Protein AF-A0A960END3-F1 (afdb_monomer_lite)

Radius of gyration: 74.82 Å; chains: 1; bounding box: 149×80×246 Å

pLDDT: mean 74.09, std 24.63, range [27.3, 98.19]

Structure (mmCIF, N/CA/C/O backbone):
data_AF-A0A960END3-F1
#
_entry.id   AF-A0A960END3-F1
#
loop_
_atom_site.group_PDB
_atom_site.id
_atom_site.type_symbol
_atom_site.label_atom_id
_atom_site.label_alt_id
_atom_site.label_comp_id
_atom_site.label_asym_id
_atom_site.label_entity_id
_atom_site.label_seq_id
_atom_site.pdbx_PDB_ins_code
_atom_site.Cartn_x
_atom_site.Cartn_y
_atom_site.Cartn_z
_atom_site.occupancy
_atom_site.B_iso_or_equiv
_atom_site.auth_seq_id
_atom_site.auth_comp_id
_atom_site.auth_asym_id
_atom_site.auth_atom_id
_atom_site.pdbx_PDB_model_num
ATOM 1 N N . MET A 1 1 ? -46.388 1.225 49.200 1.00 43.09 1 MET A N 1
ATOM 2 C CA . MET A 1 1 ? -45.171 1.008 50.019 1.00 43.09 1 MET A CA 1
ATOM 3 C C . MET A 1 1 ? -44.002 1.066 49.057 1.00 43.09 1 MET A C 1
ATOM 5 O O . MET A 1 1 ? -44.228 0.668 47.928 1.00 43.09 1 MET A O 1
ATOM 9 N N . ALA A 1 2 ? -42.823 1.554 49.455 1.00 39.78 2 ALA A N 1
ATOM 10 C CA . ALA A 1 2 ? -41.705 1.645 48.513 1.00 39.78 2 ALA A CA 1
ATOM 11 C C . ALA A 1 2 ? -41.197 0.247 48.114 1.00 39.78 2 ALA A C 1
ATOM 13 O O . ALA A 1 2 ? -40.799 -0.537 48.990 1.00 39.78 2 ALA A O 1
ATOM 14 N N . ASN A 1 3 ? -41.214 -0.039 46.813 1.00 55.03 3 ASN A N 1
ATOM 15 C CA . ASN A 1 3 ? -40.608 -1.230 46.215 1.00 55.03 3 ASN A CA 1
ATOM 16 C C . ASN A 1 3 ? -39.105 -0.986 45.968 1.00 55.03 3 ASN A C 1
ATOM 18 O O . ASN A 1 3 ? -38.669 0.155 45.821 1.00 55.03 3 ASN A O 1
ATOM 22 N N . GLY A 1 4 ? -38.289 -2.039 45.904 1.00 52.50 4 GLY A N 1
ATOM 23 C CA . GLY A 1 4 ? -36.869 -1.929 45.543 1.00 52.50 4 GLY A CA 1
ATOM 24 C C . GLY A 1 4 ? -36.683 -1.411 44.117 1.00 52.50 4 GLY A C 1
ATOM 25 O O . GLY A 1 4 ? -35.812 -0.578 43.872 1.00 52.50 4 GLY A O 1
ATOM 26 N N . ASN A 1 5 ? -37.582 -1.800 43.211 1.00 54.38 5 ASN A N 1
ATOM 27 C CA . ASN A 1 5 ? -37.623 -1.291 41.841 1.00 54.38 5 ASN A CA 1
ATOM 28 C C . ASN A 1 5 ? -38.010 0.209 41.743 1.00 54.38 5 ASN A C 1
ATOM 30 O O . ASN A 1 5 ? -37.678 0.859 40.758 1.00 54.38 5 ASN A O 1
ATOM 34 N N . GLU A 1 6 ? -38.660 0.792 42.762 1.00 59.12 6 GLU A N 1
ATOM 35 C CA . GLU A 1 6 ? -38.912 2.250 42.848 1.00 59.12 6 GLU A CA 1
ATOM 36 C C . GLU A 1 6 ? -37.698 3.032 43.386 1.00 59.12 6 GLU A C 1
ATOM 38 O O . GLU A 1 6 ? -37.652 4.256 43.281 1.00 59.12 6 GLU A O 1
ATOM 43 N N . LEU A 1 7 ? -36.712 2.334 43.959 1.00 65.19 7 LEU A N 1
ATOM 44 C CA . LEU A 1 7 ? -35.456 2.895 44.468 1.00 65.19 7 LEU A CA 1
ATOM 45 C C . LEU A 1 7 ? -34.271 2.679 43.509 1.00 65.19 7 LEU A C 1
ATOM 47 O O . LEU A 1 7 ? -33.154 3.067 43.840 1.00 65.19 7 LEU A O 1
ATOM 51 N N . GLY A 1 8 ? -34.500 2.066 42.341 1.00 78.56 8 GLY A N 1
ATOM 52 C CA . GLY A 1 8 ? -33.488 1.883 41.293 1.00 78.56 8 GLY A CA 1
ATOM 53 C C . GLY A 1 8 ? -32.311 0.978 41.676 1.00 78.56 8 GLY A C 1
ATOM 54 O O . GLY A 1 8 ? -31.244 1.096 41.083 1.00 78.56 8 GLY A O 1
ATOM 55 N N . ILE A 1 9 ? -32.472 0.106 42.678 1.00 85.31 9 ILE A N 1
ATOM 56 C CA . ILE A 1 9 ? -31.370 -0.688 43.245 1.00 85.31 9 ILE A CA 1
ATOM 57 C C . ILE A 1 9 ? -30.923 -1.777 42.246 1.00 85.31 9 ILE A C 1
ATOM 59 O O . ILE A 1 9 ? -31.748 -2.621 41.885 1.00 85.31 9 ILE A O 1
ATOM 63 N N . PRO A 1 10 ? -29.637 -1.834 41.841 1.00 87.75 10 PRO A N 1
ATOM 64 C CA . PRO A 1 10 ? -29.102 -2.925 41.029 1.00 87.75 10 PRO A CA 1
ATOM 65 C C . PRO A 1 10 ? -29.268 -4.297 41.698 1.00 87.75 10 PRO A C 1
ATOM 67 O O . PRO A 1 10 ? -28.989 -4.462 42.887 1.00 87.75 10 PRO A O 1
ATOM 70 N N . ASP A 1 11 ? -29.628 -5.317 40.919 1.00 87.50 11 ASP A N 1
ATOM 71 C CA . ASP A 1 11 ? -29.769 -6.705 41.388 1.00 87.50 11 ASP A CA 1
ATOM 72 C C . ASP A 1 11 ? -28.435 -7.320 41.859 1.00 87.50 11 ASP A C 1
ATOM 74 O O . ASP A 1 11 ? -28.418 -8.285 42.625 1.00 87.50 11 ASP A O 1
ATOM 78 N N . VAL A 1 12 ? -27.310 -6.731 41.443 1.00 89.81 12 VAL A N 1
ATOM 79 C CA . VAL A 1 12 ? -25.962 -7.008 41.957 1.00 89.81 12 VAL A CA 1
ATOM 80 C C . VAL A 1 12 ? -25.836 -6.648 43.442 1.00 89.81 12 VAL A C 1
ATOM 82 O O . VAL A 1 12 ? -25.314 -7.454 44.208 1.00 89.81 12 VAL A O 1
ATOM 85 N N . LEU A 1 13 ? -26.383 -5.508 43.883 1.00 92.06 13 LEU A N 1
ATOM 86 C CA . LEU A 1 13 ? -26.349 -5.096 45.294 1.00 92.06 13 LEU A CA 1
ATOM 87 C C . LEU A 1 13 ? -27.324 -5.889 46.179 1.00 92.06 13 LEU A C 1
ATOM 89 O O . LEU A 1 13 ? -27.156 -5.925 47.392 1.00 92.06 13 LEU A O 1
ATOM 93 N N . LEU A 1 14 ? -28.319 -6.561 45.594 1.00 93.25 14 LEU A N 1
ATOM 94 C CA . LEU A 1 14 ? -29.233 -7.452 46.320 1.00 93.25 14 LEU A CA 1
ATOM 95 C C . LEU A 1 14 ? -28.843 -8.938 46.200 1.00 93.25 14 LEU A C 1
ATOM 97 O O . LEU A 1 14 ? -29.621 -9.811 46.585 1.00 93.25 14 LEU A O 1
ATOM 101 N N . ALA A 1 15 ? -27.648 -9.253 45.684 1.00 92.69 15 ALA A N 1
ATOM 102 C CA . ALA A 1 15 ? -27.251 -10.626 45.373 1.00 92.69 15 ALA A CA 1
ATOM 103 C C . ALA A 1 15 ? -27.340 -11.612 46.562 1.00 92.69 15 ALA A C 1
ATOM 105 O O . ALA A 1 15 ? -27.937 -12.673 46.364 1.00 92.69 15 ALA A O 1
ATOM 106 N N . PRO A 1 16 ? -26.864 -11.299 47.789 1.00 94.06 16 PRO A N 1
ATOM 107 C CA . PRO A 1 16 ? -27.002 -12.201 48.941 1.00 94.06 16 PRO A CA 1
ATOM 108 C C . PRO A 1 16 ? -28.459 -12.488 49.333 1.00 94.06 16 PRO A C 1
ATOM 110 O O . PRO A 1 16 ? -28.800 -13.620 49.684 1.00 94.06 16 PRO A O 1
ATOM 113 N N . LEU A 1 17 ? -29.341 -11.485 49.238 1.00 94.31 17 LEU A N 1
ATOM 114 C CA . LEU A 1 17 ? -30.773 -11.650 49.499 1.00 94.31 17 LEU A CA 1
ATOM 115 C C . LEU A 1 17 ? -31.459 -12.493 48.415 1.00 94.31 17 LEU A C 1
ATOM 117 O O . LEU A 1 17 ? -32.324 -13.311 48.722 1.00 94.31 17 LEU A O 1
ATOM 121 N N . LEU A 1 18 ? -31.069 -12.317 47.150 1.00 93.25 18 LEU A N 1
ATOM 122 C CA . LEU A 1 18 ? -31.634 -13.060 46.021 1.00 93.25 18 LEU A CA 1
ATOM 123 C C . LEU A 1 18 ? -31.114 -14.503 45.949 1.00 93.25 18 LEU A C 1
ATOM 125 O O . LEU A 1 18 ? -31.881 -15.398 45.598 1.00 93.25 18 LEU A O 1
ATOM 129 N N . GLU A 1 19 ? -29.876 -14.774 46.370 1.00 93.25 19 GLU A N 1
ATOM 130 C CA . GLU A 1 19 ? -29.418 -16.147 46.615 1.00 93.25 19 GLU A CA 1
ATOM 131 C C . GLU A 1 19 ? -30.215 -16.791 47.759 1.00 93.25 19 GLU A C 1
ATOM 133 O O . GLU A 1 19 ? -30.688 -17.921 47.620 1.00 93.25 19 GLU A O 1
ATOM 138 N N . GLN A 1 20 ? -30.466 -16.058 48.852 1.00 94.12 20 GLN A N 1
ATOM 139 C CA . GLN A 1 20 ? -31.314 -16.560 49.934 1.00 94.12 20 GLN A CA 1
ATOM 140 C C . GLN A 1 20 ? -32.762 -16.816 49.479 1.00 94.12 20 GLN A C 1
ATOM 142 O O . GLN A 1 20 ? -33.372 -17.785 49.938 1.00 94.12 20 GLN A O 1
ATOM 147 N N . ALA A 1 21 ? -33.295 -16.011 48.554 1.00 92.06 21 ALA A N 1
ATOM 148 C CA . ALA A 1 21 ? -34.584 -16.260 47.912 1.00 92.06 21 ALA A CA 1
ATOM 149 C C . ALA A 1 21 ? -34.566 -17.530 47.047 1.00 92.06 21 ALA A C 1
ATOM 151 O O . ALA A 1 21 ? -35.499 -18.328 47.116 1.00 92.06 21 ALA A O 1
ATOM 152 N N . GLY A 1 22 ? -33.490 -17.759 46.288 1.00 91.00 22 GLY A N 1
ATOM 153 C CA . GLY A 1 22 ? -33.289 -18.984 45.511 1.00 91.00 22 GLY A CA 1
ATOM 154 C C . GLY A 1 22 ? -33.221 -20.248 46.377 1.00 91.00 22 GLY A C 1
ATOM 155 O O . GLY A 1 22 ? -33.801 -21.270 46.018 1.00 91.00 22 GLY A O 1
ATOM 156 N N . ASP A 1 23 ? -32.578 -20.182 47.544 1.00 90.94 23 ASP A N 1
ATOM 157 C CA . ASP A 1 23 ? -32.557 -21.298 48.497 1.00 90.94 23 ASP A CA 1
ATOM 158 C C . ASP A 1 23 ? -33.905 -21.512 49.204 1.00 90.94 23 ASP A C 1
ATOM 160 O O . ASP A 1 23 ? -34.328 -22.654 49.352 1.00 90.94 23 ASP A O 1
ATOM 164 N N . VAL A 1 24 ? -34.629 -20.452 49.589 1.00 90.62 24 VAL A N 1
ATOM 165 C CA . VAL A 1 24 ? -35.992 -20.603 50.141 1.00 90.62 24 VAL A CA 1
ATOM 166 C C . VAL A 1 24 ? -36.941 -21.197 49.101 1.00 90.62 24 VAL A C 1
ATOM 168 O O . VAL A 1 24 ? -37.708 -22.092 49.437 1.00 90.62 24 VAL A O 1
ATOM 171 N N . MET A 1 25 ? -36.851 -20.773 47.836 1.00 90.12 25 MET A N 1
ATOM 172 C CA . MET A 1 25 ? -37.616 -21.356 46.728 1.00 90.12 25 MET A CA 1
ATOM 173 C C . MET A 1 25 ? -37.349 -22.861 46.571 1.00 90.12 25 MET A C 1
ATOM 175 O O . MET A 1 25 ? -38.290 -23.612 46.350 1.00 90.12 25 MET A O 1
ATOM 179 N N . ARG A 1 26 ? -36.089 -23.301 46.701 1.00 87.19 26 ARG A N 1
ATOM 180 C CA . ARG A 1 26 ? -35.686 -24.715 46.572 1.00 87.19 26 ARG A CA 1
ATOM 181 C C . ARG A 1 26 ? -36.056 -25.582 47.778 1.00 87.19 26 ARG A C 1
ATOM 183 O O . ARG A 1 26 ? -36.240 -26.782 47.610 1.00 87.19 26 ARG A O 1
ATOM 190 N N . ASP A 1 27 ? -36.168 -24.987 48.963 1.00 86.94 27 ASP A N 1
ATOM 191 C CA . ASP A 1 27 ? -36.589 -25.677 50.190 1.00 86.94 27 ASP A CA 1
ATOM 192 C C . ASP A 1 27 ? -38.124 -25.641 50.402 1.00 86.94 27 ASP A C 1
ATOM 194 O O . ASP A 1 27 ? -38.630 -26.221 51.364 1.00 86.94 27 ASP A O 1
ATOM 198 N N . THR A 1 28 ? -38.874 -24.970 49.517 1.00 86.56 28 THR A N 1
ATOM 199 C CA . THR A 1 28 ? -40.347 -24.874 49.536 1.00 86.56 28 THR A CA 1
ATOM 200 C C . THR A 1 28 ? -40.965 -25.895 48.565 1.00 86.56 28 THR A C 1
ATOM 202 O O . THR A 1 28 ? -40.458 -26.029 47.453 1.00 86.56 28 THR A O 1
ATOM 205 N N . PRO A 1 29 ? -42.066 -26.597 48.909 1.00 83.62 29 PRO A N 1
ATOM 206 C CA . PRO A 1 29 ? -42.722 -27.527 47.985 1.00 83.62 29 PRO A CA 1
ATOM 207 C C . PRO A 1 29 ? -43.274 -26.840 46.723 1.00 83.62 29 PRO A C 1
ATOM 209 O O . PRO A 1 29 ? -43.905 -25.790 46.817 1.00 83.62 29 PRO A O 1
ATOM 212 N N . ASP A 1 30 ? -43.139 -27.476 45.552 1.00 81.38 30 ASP A N 1
ATOM 213 C CA . ASP A 1 30 ? -43.566 -26.964 44.230 1.00 81.38 30 ASP A CA 1
ATOM 214 C C . ASP A 1 30 ? -44.991 -26.373 44.177 1.00 81.38 30 ASP A C 1
ATOM 216 O O . ASP A 1 30 ? -45.278 -25.470 43.383 1.00 81.38 30 ASP A O 1
ATOM 220 N N . ALA A 1 31 ? -45.903 -26.897 45.004 1.00 79.44 31 ALA A N 1
ATOM 221 C CA . ALA A 1 31 ? -47.281 -26.422 45.114 1.00 79.44 31 ALA A CA 1
ATOM 222 C C . ALA A 1 31 ? -47.365 -25.005 45.711 1.00 79.44 31 ALA A C 1
ATOM 224 O O . ALA A 1 31 ? -48.116 -24.169 45.198 1.00 79.44 31 ALA A O 1
ATOM 225 N N . ASP A 1 32 ? -46.5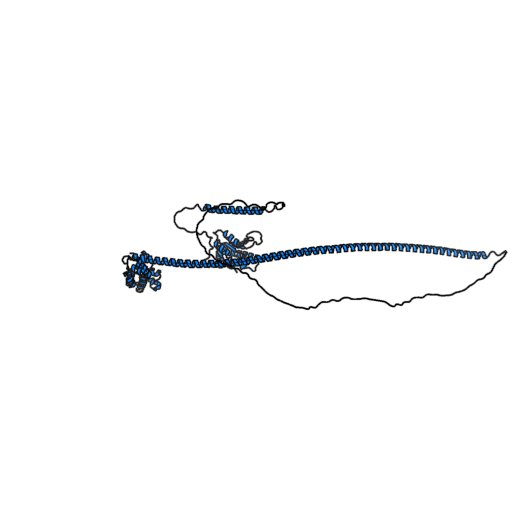59 -24.747 46.741 1.00 81.94 32 ASP A N 1
ATOM 226 C CA . ASP A 1 32 ? -46.534 -23.521 47.543 1.00 81.94 32 ASP A CA 1
ATOM 227 C C . ASP A 1 32 ? -45.578 -22.463 46.959 1.00 81.94 32 ASP A C 1
ATOM 229 O O . ASP A 1 32 ? -45.653 -21.285 47.306 1.00 81.94 32 ASP A O 1
ATOM 233 N N . VAL A 1 33 ? -44.704 -22.850 46.020 1.00 84.44 33 VAL A N 1
ATOM 234 C CA . VAL A 1 33 ? -43.819 -21.920 45.303 1.00 84.44 33 VAL A CA 1
ATOM 235 C C . VAL A 1 33 ? -44.640 -20.939 44.443 1.00 84.44 33 VAL A C 1
ATOM 237 O O . VAL A 1 33 ? -45.445 -21.384 43.604 1.00 84.44 33 VAL A O 1
ATOM 240 N N . PRO A 1 34 ? -44.408 -19.609 44.572 1.00 88.25 34 PRO A N 1
ATOM 241 C CA . PRO A 1 34 ? -45.121 -18.585 43.814 1.00 88.25 34 PRO A CA 1
ATOM 242 C C . PRO A 1 34 ? -45.115 -18.852 42.308 1.00 88.25 34 PRO A C 1
ATOM 244 O O . PRO A 1 34 ? -44.084 -19.180 41.720 1.00 88.25 34 PRO A O 1
ATOM 247 N N . ALA A 1 35 ? -46.258 -18.652 41.646 1.00 83.88 35 ALA A N 1
ATOM 248 C CA . ALA A 1 35 ? -46.432 -19.008 40.232 1.00 83.88 35 ALA A CA 1
ATOM 249 C C . ALA A 1 35 ? -45.409 -18.343 39.286 1.00 83.88 35 ALA A C 1
ATOM 251 O O . ALA A 1 35 ? -45.069 -18.915 38.252 1.00 83.88 35 ALA A O 1
ATOM 252 N N . GLN A 1 36 ? -44.880 -17.173 39.662 1.00 84.56 36 GLN A N 1
ATOM 253 C CA . GLN A 1 36 ? -43.833 -16.458 38.923 1.00 84.56 36 GLN A CA 1
ATOM 254 C C . GLN A 1 36 ? -42.458 -17.149 38.977 1.00 84.56 36 GLN A C 1
ATOM 256 O O . GLN A 1 36 ? -41.640 -16.917 38.091 1.00 84.56 36 GLN A O 1
ATOM 261 N N . LEU A 1 37 ? -42.194 -17.990 39.984 1.00 86.75 37 LEU A N 1
ATOM 262 C CA . LEU A 1 37 ? -40.910 -18.670 40.202 1.00 86.75 37 LEU A CA 1
ATOM 263 C C . LEU A 1 37 ? -40.867 -20.107 39.678 1.00 86.75 37 LEU A C 1
ATOM 265 O O . LEU A 1 37 ? -39.783 -20.644 39.479 1.00 86.75 37 LEU A O 1
ATOM 269 N N . ARG A 1 38 ? -42.018 -20.719 39.379 1.00 85.38 38 ARG A N 1
ATOM 270 C CA . ARG A 1 38 ? -42.095 -22.096 38.854 1.00 85.38 38 ARG A CA 1
ATOM 271 C C . ARG A 1 38 ? -41.195 -22.373 37.630 1.00 85.38 38 ARG A C 1
ATOM 273 O O . ARG A 1 38 ? -40.616 -23.456 37.592 1.00 85.38 38 ARG A O 1
ATOM 280 N N . PRO A 1 39 ? -40.970 -21.435 36.679 1.00 87.12 39 PRO A N 1
ATOM 281 C CA . PRO A 1 39 ? -40.001 -21.632 35.591 1.00 87.12 39 PRO A CA 1
ATOM 282 C C . PRO A 1 39 ? -38.534 -21.785 36.036 1.00 87.12 39 PRO A C 1
ATOM 284 O O . PRO A 1 39 ? -37.718 -22.274 35.261 1.00 87.12 39 PRO A O 1
ATOM 287 N N . LEU A 1 40 ? -38.190 -21.362 37.258 1.00 86.19 40 LEU A N 1
ATOM 288 C CA . LEU A 1 40 ? -36.833 -21.392 37.814 1.00 86.19 40 LEU A CA 1
ATOM 289 C C . LEU A 1 40 ? -36.558 -22.612 38.711 1.00 86.19 40 LEU A C 1
ATOM 291 O O . LEU A 1 40 ? -35.421 -22.794 39.135 1.00 86.19 40 LEU A O 1
ATOM 295 N N . LEU A 1 41 ? -37.546 -23.478 38.971 1.00 83.06 41 LEU A N 1
ATOM 296 C CA . LEU A 1 41 ? -37.371 -24.663 39.830 1.00 83.06 41 LEU A CA 1
ATOM 297 C C . LEU A 1 41 ? -36.298 -25.641 39.316 1.00 83.06 41 LEU A C 1
ATOM 299 O O . LEU A 1 41 ? -35.649 -26.317 40.108 1.00 83.06 41 LEU A O 1
ATOM 303 N N . GLY A 1 42 ? -36.067 -25.679 38.000 1.00 82.06 42 GLY A N 1
ATOM 304 C CA . GLY A 1 42 ? -35.006 -26.475 37.372 1.00 82.06 42 GLY A CA 1
ATOM 305 C C . GLY A 1 42 ? -33.628 -25.799 37.294 1.00 82.06 42 GLY A C 1
ATOM 306 O O . GLY A 1 42 ? -32.759 -26.315 36.595 1.00 82.06 42 GLY A O 1
ATOM 307 N N . PHE A 1 43 ? -33.418 -24.636 37.924 1.00 86.19 43 PHE A N 1
ATOM 308 C CA . PHE A 1 43 ? -32.153 -23.894 37.848 1.00 86.19 43 PHE A CA 1
ATOM 309 C C . PHE A 1 43 ? -31.284 -24.130 39.094 1.00 86.19 43 PHE A C 1
ATOM 311 O O . PHE A 1 43 ? -31.670 -23.802 40.215 1.00 86.19 43 PHE A O 1
ATOM 318 N N . ASP A 1 44 ? -30.051 -24.599 38.882 1.00 85.62 44 ASP A N 1
ATOM 319 C CA . ASP A 1 44 ? -29.001 -24.603 39.910 1.00 85.62 44 ASP A CA 1
ATOM 320 C C . ASP A 1 44 ? -28.706 -23.188 40.436 1.00 85.62 44 ASP A C 1
ATOM 322 O O . ASP A 1 44 ? -28.934 -22.197 39.738 1.00 85.62 44 ASP A O 1
ATOM 326 N N . ARG A 1 45 ? -28.056 -23.073 41.607 1.00 84.69 45 ARG A N 1
ATOM 327 C CA . ARG A 1 45 ? -27.604 -21.777 42.167 1.00 84.69 45 ARG A CA 1
ATOM 328 C C . ARG A 1 45 ? -26.841 -20.906 41.151 1.00 84.69 45 ARG A C 1
ATOM 330 O O . ARG A 1 45 ? -27.092 -19.709 41.062 1.00 84.69 45 ARG A O 1
ATOM 337 N N . ARG A 1 46 ? -25.978 -21.500 40.310 1.00 86.19 46 ARG A N 1
ATOM 338 C CA . ARG A 1 46 ? -25.271 -20.790 39.215 1.00 86.19 46 ARG A CA 1
ATOM 339 C C . ARG A 1 46 ? -26.199 -20.282 38.102 1.00 86.19 46 ARG A C 1
ATOM 341 O O . ARG A 1 46 ? -25.880 -19.294 37.449 1.00 86.19 46 ARG A O 1
ATOM 348 N N . GLY A 1 47 ? -27.330 -20.946 37.871 1.00 83.56 47 GLY A N 1
ATOM 349 C CA . GLY A 1 47 ? -28.381 -20.481 36.968 1.00 83.56 47 GLY A CA 1
ATOM 350 C C . GLY A 1 47 ? -29.190 -19.333 37.574 1.00 83.56 47 GLY A C 1
ATOM 351 O O . GLY A 1 47 ? -29.400 -18.324 36.901 1.00 83.56 47 GLY A O 1
ATOM 352 N N . LEU A 1 48 ? -29.572 -19.461 38.849 1.00 85.75 48 LEU A N 1
ATOM 353 C CA . LEU A 1 48 ? -30.287 -18.434 39.621 1.00 85.75 48 LEU A CA 1
ATOM 354 C C . LEU A 1 48 ? -29.459 -17.151 39.816 1.00 85.75 48 LEU A C 1
ATOM 356 O O . LEU A 1 48 ? -30.015 -16.060 39.893 1.00 85.75 48 LEU A O 1
ATOM 360 N N . ALA A 1 49 ? -28.129 -17.262 39.820 1.00 85.75 49 ALA A N 1
ATOM 361 C CA . ALA A 1 49 ? -27.213 -16.130 39.916 1.00 85.75 49 ALA A CA 1
ATOM 362 C C . ALA A 1 49 ? -27.187 -15.205 38.677 1.00 85.75 49 ALA A C 1
ATOM 364 O O . ALA A 1 49 ? -26.566 -14.147 38.752 1.00 85.75 49 ALA A O 1
ATOM 365 N N . ARG A 1 50 ? -27.834 -15.555 37.553 1.00 89.69 50 ARG A N 1
ATOM 366 C CA . ARG A 1 50 ? -27.899 -14.699 36.350 1.00 89.69 50 ARG A CA 1
ATOM 367 C C . ARG A 1 50 ? -28.933 -13.577 36.505 1.00 89.69 50 ARG A C 1
ATOM 369 O O . ARG A 1 50 ? -30.019 -13.821 37.023 1.00 89.69 50 ARG A O 1
ATOM 376 N N . ALA A 1 51 ? -28.651 -12.396 35.948 1.00 84.25 51 ALA A N 1
ATOM 377 C CA . ALA A 1 51 ? -29.490 -11.193 36.074 1.00 84.25 51 ALA A CA 1
ATOM 378 C C . ALA A 1 51 ? -30.987 -11.411 35.756 1.00 84.25 51 ALA A C 1
ATOM 380 O O . ALA A 1 51 ? -31.856 -10.954 36.493 1.00 84.25 51 ALA A O 1
ATOM 381 N N . ALA A 1 52 ? -31.317 -12.180 34.710 1.00 86.12 52 ALA A N 1
ATOM 382 C CA . ALA A 1 52 ? -32.711 -12.491 34.373 1.00 86.12 52 ALA A CA 1
ATOM 383 C C . ALA A 1 52 ? -33.440 -13.286 35.481 1.00 86.12 52 ALA A C 1
ATOM 385 O O . ALA A 1 52 ? -34.588 -12.985 35.804 1.00 86.12 52 ALA A O 1
ATOM 386 N N . ALA A 1 53 ? -32.763 -14.260 36.099 1.00 88.56 53 ALA A N 1
ATOM 387 C CA . ALA A 1 53 ? -33.311 -15.035 37.211 1.00 88.56 53 ALA A CA 1
ATOM 388 C C . ALA A 1 53 ? -33.351 -14.209 38.509 1.00 88.56 53 ALA A C 1
ATOM 390 O O . ALA A 1 53 ? -34.344 -14.261 39.232 1.00 88.56 53 ALA A O 1
ATOM 391 N N . ARG A 1 54 ? -32.334 -13.373 38.763 1.00 89.94 54 ARG A N 1
ATOM 392 C CA . ARG A 1 54 ? -32.311 -12.408 39.876 1.00 89.94 54 ARG A CA 1
ATOM 393 C C . ARG A 1 54 ? -33.473 -11.417 39.815 1.00 89.94 54 ARG A C 1
ATOM 395 O O . ARG A 1 54 ? -34.172 -11.251 40.809 1.00 89.94 54 ARG A O 1
ATOM 402 N N . ALA A 1 55 ? -33.746 -10.822 38.654 1.00 88.00 55 ALA A N 1
ATOM 403 C CA . ALA A 1 55 ? -34.875 -9.910 38.461 1.00 88.00 55 ALA A CA 1
ATOM 404 C C . ALA A 1 55 ? -36.241 -10.598 38.679 1.00 88.00 55 ALA A C 1
ATOM 406 O O . ALA A 1 55 ? -37.180 -9.986 39.190 1.00 88.00 55 ALA A O 1
ATOM 407 N N . GLN A 1 56 ? -36.353 -11.881 38.324 1.00 89.38 56 GLN A N 1
ATOM 408 C CA . GLN A 1 56 ? -37.554 -12.694 38.536 1.00 89.38 56 GLN A CA 1
ATOM 409 C C . GLN A 1 56 ? -37.725 -13.110 40.012 1.00 89.38 56 GLN A C 1
ATOM 411 O O . GLN A 1 56 ? -38.841 -13.052 40.530 1.00 89.38 56 GLN A O 1
ATOM 416 N N . LEU A 1 57 ? -36.630 -13.428 40.714 1.00 90.31 57 LEU A N 1
ATOM 417 C CA . LEU A 1 57 ? -36.599 -13.631 42.169 1.00 90.31 57 LEU A CA 1
ATOM 418 C C . LEU A 1 57 ? -36.975 -12.350 42.927 1.00 90.31 57 LEU A C 1
ATOM 420 O O . LEU A 1 57 ? -37.839 -12.396 43.800 1.00 90.31 57 LEU A O 1
ATOM 424 N N . LEU A 1 58 ? -36.403 -11.201 42.553 1.00 90.25 58 LEU A N 1
ATOM 425 C CA . LEU A 1 58 ? -36.706 -9.903 43.163 1.00 90.25 58 LEU A CA 1
ATOM 426 C C . LEU A 1 58 ? -38.193 -9.559 43.020 1.00 90.25 58 LEU A C 1
ATOM 428 O O . LEU A 1 58 ? -38.838 -9.212 44.006 1.00 90.25 58 LEU A O 1
ATOM 432 N N . ARG A 1 59 ? -38.767 -9.750 41.826 1.00 89.19 59 ARG A N 1
ATOM 433 C CA . ARG A 1 59 ? -40.199 -9.527 41.571 1.00 89.19 59 ARG A CA 1
ATOM 434 C C . ARG A 1 59 ? -41.105 -10.412 42.433 1.00 89.19 59 ARG A C 1
ATOM 436 O O . ARG A 1 59 ? -42.162 -9.954 42.861 1.00 89.19 59 ARG A O 1
ATOM 443 N N . ALA A 1 60 ? -40.705 -11.652 42.717 1.00 90.00 60 ALA A N 1
ATOM 444 C CA . ALA A 1 60 ? -41.449 -12.526 43.624 1.00 90.00 60 ALA A CA 1
ATOM 445 C C . ALA A 1 60 ? -41.319 -12.092 45.096 1.00 90.00 60 ALA A C 1
ATOM 447 O O . ALA A 1 60 ? -42.313 -12.104 45.816 1.00 90.00 60 ALA A O 1
ATOM 448 N N . VAL A 1 61 ? -40.133 -11.644 45.527 1.00 89.94 61 VAL A N 1
ATOM 449 C CA . VAL A 1 61 ? -39.902 -11.065 46.868 1.00 89.94 61 VAL A CA 1
ATOM 450 C C . VAL A 1 61 ? -40.646 -9.733 47.062 1.00 89.94 61 VAL A C 1
ATOM 452 O O . VAL A 1 61 ? -41.025 -9.395 48.180 1.00 89.94 61 VAL A O 1
ATOM 455 N N . GLU A 1 62 ? -40.895 -8.964 46.002 1.00 88.06 62 GLU A N 1
ATOM 456 C CA . GLU A 1 62 ? -41.758 -7.776 46.067 1.00 88.06 62 GLU A CA 1
ATOM 457 C C . GLU A 1 62 ? -43.254 -8.136 46.049 1.00 88.06 62 GLU A C 1
ATOM 459 O O . GLU A 1 62 ? -44.034 -7.563 46.812 1.00 88.06 62 GLU A O 1
ATOM 464 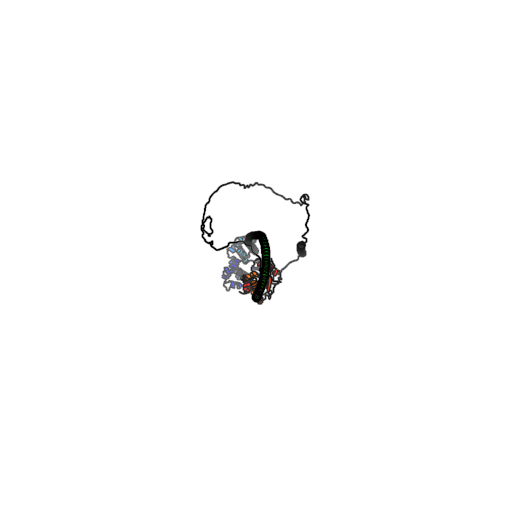N N . GLY A 1 63 ? -43.657 -9.080 45.190 1.00 87.19 63 GLY A N 1
ATOM 465 C CA . GLY A 1 63 ? -45.061 -9.376 44.893 1.00 87.19 63 GLY A CA 1
ATOM 466 C C . GLY A 1 63 ? -45.773 -10.362 45.828 1.00 87.19 63 GLY A C 1
ATOM 467 O O . GLY A 1 63 ? -46.998 -10.311 45.907 1.00 87.19 63 GLY A O 1
ATOM 468 N N . ASP A 1 64 ? -45.052 -11.246 46.525 1.00 90.00 64 ASP A N 1
ATOM 469 C CA . ASP A 1 64 ? -45.633 -12.263 47.415 1.00 90.00 64 ASP A CA 1
ATOM 470 C C . ASP A 1 64 ? -45.211 -12.036 48.876 1.00 90.00 64 ASP A C 1
ATOM 472 O O . ASP A 1 64 ? -44.037 -12.125 49.231 1.00 90.00 64 ASP A O 1
ATOM 476 N N . GLU A 1 65 ? -46.182 -11.742 49.745 1.00 89.50 65 GLU A N 1
ATOM 477 C CA . GLU A 1 65 ? -45.946 -11.476 51.169 1.00 89.50 65 GLU A CA 1
ATOM 478 C C . GLU A 1 65 ? -45.477 -12.710 51.950 1.00 89.50 65 GLU A C 1
ATOM 480 O O . GLU A 1 65 ? -44.639 -12.585 52.847 1.00 89.50 65 GLU A O 1
ATOM 485 N N . THR A 1 66 ? -45.973 -13.899 51.609 1.00 89.75 66 THR A N 1
ATOM 486 C CA . THR A 1 66 ? -45.616 -15.130 52.326 1.00 89.75 66 THR A CA 1
ATOM 487 C C . THR A 1 66 ? -44.181 -15.532 52.004 1.00 89.75 66 THR A C 1
ATOM 489 O O . THR A 1 66 ? -43.371 -15.725 52.914 1.00 89.75 66 THR A O 1
ATOM 492 N N . PHE A 1 67 ? -43.826 -15.516 50.716 1.00 90.25 67 PHE A N 1
ATOM 493 C CA . PHE A 1 67 ? -42.472 -15.782 50.247 1.00 90.25 67 PHE A CA 1
ATOM 494 C C . PHE A 1 67 ? -41.485 -14.723 50.756 1.00 90.25 67 PHE A C 1
ATOM 496 O O . PHE A 1 67 ? -40.462 -15.073 51.344 1.00 90.25 67 PHE A O 1
ATOM 503 N N . ARG A 1 68 ? -41.819 -13.427 50.637 1.00 92.12 68 ARG A N 1
ATOM 504 C CA . ARG A 1 68 ? -41.023 -12.318 51.196 1.00 92.12 68 ARG A CA 1
ATOM 505 C C . ARG A 1 68 ? -40.694 -12.522 52.670 1.00 92.12 68 ARG A C 1
ATOM 507 O O . ARG A 1 68 ? -39.553 -12.303 53.068 1.00 92.12 68 ARG A O 1
ATOM 514 N N . THR A 1 69 ? -41.679 -12.921 53.472 1.00 92.50 69 THR A N 1
ATOM 515 C CA . THR A 1 69 ? -41.504 -13.080 54.921 1.00 92.50 69 THR A CA 1
ATOM 516 C C . THR A 1 69 ? -40.536 -14.221 55.235 1.00 92.50 69 THR A C 1
ATOM 518 O O . THR A 1 69 ? -39.575 -14.000 55.968 1.00 92.50 69 THR A O 1
ATOM 521 N N . ALA A 1 70 ? -40.700 -15.386 54.598 1.00 91.94 70 ALA A N 1
ATOM 522 C CA . ALA A 1 70 ? -39.784 -16.520 54.757 1.00 91.94 70 ALA A CA 1
ATOM 523 C C . ALA A 1 70 ? -38.346 -16.207 54.291 1.00 91.94 70 ALA A C 1
ATOM 525 O O . ALA A 1 70 ? -37.376 -16.605 54.940 1.00 91.94 70 ALA A O 1
ATOM 526 N N . VAL A 1 71 ? -38.191 -15.459 53.191 1.00 93.38 71 VAL A N 1
ATOM 527 C CA . VAL A 1 71 ? -36.880 -14.999 52.700 1.00 93.38 71 VAL A CA 1
ATOM 528 C C . VAL A 1 71 ? -36.230 -14.020 53.674 1.00 93.38 71 VAL A C 1
ATOM 530 O O . VAL A 1 71 ? -35.059 -14.190 54.010 1.00 93.38 71 VAL A O 1
ATOM 533 N N . PHE A 1 72 ? -36.966 -13.012 54.151 1.00 94.75 72 PHE A N 1
ATOM 534 C CA . PHE A 1 72 ? -36.421 -11.988 55.044 1.00 94.75 72 PHE A CA 1
ATOM 535 C C . PHE A 1 72 ? -36.070 -12.570 56.417 1.00 94.75 72 PHE A C 1
ATOM 537 O O . PHE A 1 72 ? -34.978 -12.307 56.910 1.00 94.75 72 PHE A O 1
ATOM 544 N N . GLU A 1 73 ? -36.925 -13.406 57.010 1.00 93.06 73 GLU A N 1
ATOM 545 C CA . GLU A 1 73 ? -36.640 -14.065 58.290 1.00 93.06 73 GLU A CA 1
ATOM 546 C C . GLU A 1 73 ? -35.369 -14.925 58.208 1.00 93.06 73 GLU A C 1
ATOM 548 O O . GLU A 1 73 ? -34.465 -14.796 59.036 1.00 93.06 73 GLU A O 1
ATOM 553 N N . ARG A 1 74 ? -35.240 -15.759 57.169 1.00 93.50 74 ARG A N 1
ATOM 554 C CA . ARG A 1 74 ? -34.057 -16.614 56.989 1.00 93.50 74 ARG A CA 1
ATOM 555 C C . ARG A 1 74 ? -32.790 -15.821 56.654 1.00 93.50 74 ARG A C 1
ATOM 557 O O . ARG A 1 74 ? -31.706 -16.237 57.051 1.00 93.50 74 ARG A O 1
ATOM 564 N N . PHE A 1 75 ? -32.909 -14.689 55.956 1.00 95.00 75 PHE A N 1
ATOM 565 C CA . PHE A 1 75 ? -31.775 -13.811 55.659 1.00 95.00 75 PHE A CA 1
ATOM 566 C C . PHE A 1 75 ? -31.283 -13.052 56.899 1.00 95.00 75 PHE A C 1
ATOM 568 O O . PHE A 1 75 ? -30.086 -13.027 57.169 1.00 95.00 75 PHE A O 1
ATOM 575 N N . LEU A 1 76 ? -32.198 -12.472 57.682 1.00 94.12 76 LEU A N 1
ATOM 576 C CA . LEU A 1 76 ? -31.870 -11.677 58.871 1.00 94.12 76 LEU A CA 1
ATOM 577 C C . LEU A 1 76 ? -31.303 -12.520 60.024 1.00 94.12 76 LEU A C 1
ATOM 579 O O . LEU A 1 76 ? -30.556 -11.998 60.845 1.00 94.12 76 LEU A O 1
ATOM 583 N N . ASN A 1 77 ? -31.593 -13.823 60.051 1.00 93.81 77 ASN A N 1
ATOM 584 C CA . ASN A 1 77 ? -31.002 -14.777 60.993 1.00 93.81 77 ASN A CA 1
ATOM 585 C C . ASN A 1 77 ? -29.554 -15.207 60.643 1.00 93.81 77 ASN A C 1
ATOM 587 O O . ASN A 1 77 ? -28.982 -16.036 61.353 1.00 93.81 77 ASN A O 1
ATOM 591 N N . ARG A 1 78 ? -28.933 -14.679 59.573 1.00 93.19 78 ARG A N 1
ATOM 592 C CA . ARG A 1 78 ? -27.509 -14.922 59.264 1.00 93.19 78 ARG A CA 1
ATOM 593 C C . ARG A 1 78 ? -26.596 -14.082 60.164 1.00 93.19 78 ARG A C 1
ATOM 595 O O . ARG A 1 78 ? -26.784 -12.874 60.285 1.00 93.19 78 ARG A O 1
ATOM 602 N N . THR A 1 79 ? -25.545 -14.693 60.712 1.00 90.50 79 THR A N 1
ATOM 603 C CA . THR A 1 79 ? -24.562 -14.028 61.593 1.00 90.50 79 THR A CA 1
ATOM 604 C C . THR A 1 79 ? -23.887 -12.818 60.936 1.00 90.50 79 THR A C 1
ATOM 606 O O . THR A 1 79 ? -23.711 -11.788 61.582 1.00 90.50 79 THR A O 1
ATOM 609 N N . GLU A 1 80 ? -23.557 -12.923 59.644 1.00 89.56 80 GLU A N 1
ATOM 610 C CA . GLU A 1 80 ? -23.004 -11.832 58.822 1.00 89.56 80 GLU A CA 1
ATOM 611 C C . GLU A 1 80 ? -23.948 -10.618 58.806 1.00 89.56 80 GLU A C 1
ATOM 613 O O . GLU A 1 80 ? -23.559 -9.495 59.118 1.00 89.56 80 GLU A O 1
ATOM 618 N N . VAL A 1 81 ? -25.229 -10.868 58.516 1.00 91.44 81 VAL A N 1
ATOM 619 C CA . VAL A 1 81 ? -26.277 -9.848 58.394 1.00 91.44 81 VAL A CA 1
ATOM 620 C C . VAL A 1 81 ? -26.548 -9.172 59.739 1.00 91.44 81 VAL A C 1
ATOM 622 O O . VAL A 1 81 ? -26.684 -7.950 59.784 1.00 91.44 81 VAL A O 1
ATOM 625 N N . ALA A 1 82 ? -26.557 -9.932 60.838 1.00 89.50 82 ALA A N 1
ATOM 626 C CA . ALA A 1 82 ? -26.651 -9.379 62.188 1.00 89.50 82 ALA A CA 1
ATOM 627 C C . ALA A 1 82 ? -25.461 -8.454 62.511 1.00 89.50 82 ALA A C 1
ATOM 629 O O . ALA A 1 82 ? -25.670 -7.313 62.918 1.00 89.50 82 ALA A O 1
ATOM 630 N N . SER A 1 83 ? -24.226 -8.893 62.236 1.00 88.44 83 SER A N 1
ATOM 631 C CA . SER A 1 83 ? -23.010 -8.097 62.466 1.00 88.44 83 SER A CA 1
ATOM 632 C C . SER A 1 83 ? -23.005 -6.776 61.682 1.00 88.44 83 SER A C 1
ATOM 634 O O . SER A 1 83 ? -22.608 -5.737 62.210 1.00 88.44 83 SER A O 1
ATOM 636 N N . VAL A 1 84 ? -23.465 -6.795 60.427 1.00 88.69 84 VAL A N 1
ATOM 637 C CA . VAL A 1 84 ? -23.561 -5.595 59.576 1.00 88.69 84 VAL A CA 1
ATOM 638 C C . VAL A 1 84 ? -24.674 -4.643 60.043 1.00 88.69 84 VAL A C 1
ATOM 640 O O . VAL A 1 84 ? -24.530 -3.424 59.930 1.00 88.69 84 VAL A O 1
ATOM 643 N N . LEU A 1 85 ? -25.768 -5.165 60.612 1.00 88.25 85 LEU A N 1
ATOM 644 C CA . LEU A 1 85 ? -26.856 -4.353 61.172 1.00 88.25 85 LEU A CA 1
ATOM 645 C C . LEU A 1 85 ? -26.516 -3.751 62.544 1.00 88.25 85 LEU A C 1
ATOM 647 O O . LEU A 1 85 ? -26.898 -2.608 62.794 1.00 88.25 85 LEU A O 1
ATOM 651 N N . ASP A 1 86 ? -25.762 -4.449 63.396 1.00 89.19 86 ASP A N 1
ATOM 652 C CA . ASP A 1 86 ? -25.267 -3.901 64.669 1.00 89.19 86 ASP A CA 1
ATOM 653 C C . ASP A 1 86 ? -24.279 -2.736 64.448 1.00 89.19 86 ASP A C 1
ATOM 655 O O . ASP A 1 86 ? -24.236 -1.788 65.235 1.00 89.19 86 ASP A O 1
ATOM 659 N N . GLY A 1 87 ? -23.530 -2.754 63.339 1.00 86.06 87 GLY A N 1
ATOM 660 C CA . GLY A 1 87 ? -22.654 -1.656 62.910 1.00 86.06 87 GLY A CA 1
ATOM 661 C C . GLY A 1 87 ? -23.361 -0.459 62.249 1.00 86.06 87 GLY A C 1
ATOM 662 O O . GLY A 1 87 ? -22.697 0.511 61.873 1.00 86.06 87 GLY A O 1
ATOM 663 N N . TRP A 1 88 ? -24.687 -0.488 62.065 1.00 92.00 88 TRP A N 1
ATOM 664 C CA . TRP A 1 88 ? -25.398 0.515 61.263 1.00 92.00 88 TRP A CA 1
ATOM 665 C C . TRP A 1 88 ? -25.575 1.876 61.970 1.00 92.00 88 TRP A C 1
ATOM 667 O O . TRP A 1 88 ? -26.322 2.018 62.940 1.00 92.00 88 TRP A O 1
ATOM 677 N N . SER A 1 89 ? -24.986 2.931 61.391 1.00 91.06 89 SER A N 1
ATOM 678 C CA . SER A 1 89 ? -25.203 4.337 61.774 1.00 91.06 89 SER A CA 1
ATOM 679 C C . SER A 1 89 ? -25.735 5.153 60.594 1.00 91.06 89 SER A C 1
ATOM 681 O O . SER A 1 89 ? -25.075 5.283 59.564 1.00 91.06 89 SER A O 1
ATOM 683 N N . ARG A 1 90 ? -26.893 5.811 60.771 1.00 91.50 90 ARG A N 1
ATOM 684 C CA . ARG A 1 90 ? -27.429 6.778 59.790 1.00 91.50 90 ARG A CA 1
ATOM 685 C C . ARG A 1 90 ? -26.456 7.937 59.530 1.00 91.50 90 ARG A C 1
ATOM 687 O O . ARG A 1 90 ? -26.400 8.435 58.409 1.00 91.50 90 ARG A O 1
ATOM 694 N N . ASN A 1 91 ? -25.742 8.393 60.558 1.00 91.25 91 ASN A N 1
ATOM 695 C CA . ASN A 1 91 ? -24.871 9.569 60.468 1.00 91.25 91 ASN A CA 1
ATOM 696 C C . ASN A 1 91 ? -23.546 9.248 59.762 1.00 91.25 91 ASN A C 1
ATOM 698 O O . ASN A 1 91 ? -22.939 10.129 59.161 1.00 91.25 91 ASN A O 1
ATOM 702 N N . ASP A 1 92 ? -23.132 7.982 59.799 1.00 92.25 92 ASP A N 1
ATOM 703 C CA . ASP A 1 92 ? -21.889 7.487 59.209 1.00 92.25 92 ASP A CA 1
ATOM 704 C C . ASP A 1 92 ? -22.142 6.608 57.976 1.00 92.25 92 ASP A C 1
ATOM 706 O O . ASP A 1 92 ? -21.230 5.931 57.516 1.00 92.25 92 ASP A O 1
ATOM 710 N N . ALA A 1 93 ? -23.356 6.636 57.413 1.00 92.06 93 ALA A N 1
ATOM 711 C CA . ALA A 1 93 ? -23.807 5.760 56.329 1.00 92.06 93 ALA A CA 1
ATOM 712 C C . ALA A 1 93 ? -22.821 5.661 55.149 1.00 92.06 93 ALA A C 1
ATOM 714 O O . ALA A 1 93 ? -22.568 4.569 54.648 1.00 92.06 93 ALA A O 1
ATOM 715 N N . ALA A 1 94 ? -22.214 6.784 54.747 1.00 92.19 94 ALA A N 1
ATOM 716 C CA . ALA A 1 94 ? -21.195 6.822 53.696 1.00 92.19 94 ALA A CA 1
ATOM 717 C C . ALA A 1 94 ? -19.875 6.135 54.098 1.00 92.19 94 ALA A C 1
ATOM 719 O O . ALA A 1 94 ? -19.242 5.496 53.263 1.00 92.19 94 ALA A O 1
ATOM 720 N N . LYS A 1 95 ? -19.474 6.215 55.375 1.00 92.81 95 LYS A N 1
ATOM 721 C CA . LYS A 1 95 ? -18.305 5.491 55.905 1.00 92.81 95 LYS A CA 1
ATOM 722 C C . LYS A 1 95 ? -18.593 3.994 55.993 1.00 92.81 95 LYS A C 1
ATOM 724 O O . LYS A 1 95 ? -17.752 3.205 55.592 1.00 92.81 95 LYS A O 1
ATOM 729 N N . VAL A 1 96 ? -19.778 3.614 56.479 1.00 93.06 96 VAL A N 1
ATOM 730 C CA . VAL A 1 96 ? -20.207 2.207 56.578 1.00 93.06 96 VAL A CA 1
ATOM 731 C C . VAL A 1 96 ? -20.257 1.564 55.187 1.00 93.06 96 VAL A C 1
ATOM 733 O O . VAL A 1 96 ? -19.725 0.475 55.012 1.00 93.06 96 VAL A O 1
ATOM 736 N N . ALA A 1 97 ? -20.796 2.263 54.181 1.00 93.50 97 ALA A N 1
ATOM 737 C CA . ALA A 1 97 ? -20.770 1.807 52.790 1.00 93.50 97 ALA A CA 1
ATOM 738 C C . ALA A 1 97 ? -19.341 1.686 52.226 1.00 93.50 97 ALA A C 1
ATOM 740 O O . ALA A 1 97 ? -19.014 0.667 51.628 1.00 93.50 97 ALA A O 1
ATOM 741 N N . ALA A 1 98 ? -18.469 2.676 52.449 1.00 92.31 98 ALA A N 1
ATOM 742 C CA . ALA A 1 98 ? -17.082 2.622 51.975 1.00 92.31 98 ALA A CA 1
ATOM 743 C C . ALA A 1 98 ? -16.256 1.504 52.644 1.00 92.31 98 ALA A C 1
ATOM 745 O O . ALA A 1 98 ? -15.457 0.849 51.979 1.00 92.31 98 ALA A O 1
ATOM 746 N N . VAL A 1 99 ? -16.468 1.254 53.942 1.00 93.25 99 VAL A N 1
ATOM 747 C CA . VAL A 1 99 ? -15.838 0.135 54.661 1.00 93.25 99 VAL A CA 1
ATOM 748 C C . VAL A 1 99 ? -16.350 -1.201 54.123 1.00 93.25 99 VAL A C 1
ATOM 750 O O . VAL A 1 99 ? -15.530 -2.046 53.776 1.00 93.25 99 VAL A O 1
ATOM 753 N N . ALA A 1 100 ? -17.666 -1.363 53.953 1.00 92.56 100 ALA A N 1
ATOM 754 C CA . ALA A 1 100 ? -18.242 -2.580 53.381 1.00 92.56 100 ALA A CA 1
ATOM 755 C C . ALA A 1 100 ? -17.724 -2.860 51.957 1.00 92.56 100 ALA A C 1
ATOM 757 O O . ALA A 1 100 ? -17.386 -3.996 51.649 1.00 92.56 100 ALA A O 1
ATOM 758 N N . ALA A 1 101 ? -17.571 -1.837 51.110 1.00 92.00 101 ALA A N 1
ATOM 759 C CA . ALA A 1 101 ? -16.956 -1.984 49.788 1.00 92.00 101 ALA A CA 1
ATOM 760 C C . ALA A 1 101 ? -15.488 -2.434 49.865 1.00 92.00 101 ALA A C 1
ATOM 762 O O . ALA A 1 101 ? -15.097 -3.374 49.179 1.00 92.00 101 ALA A O 1
ATOM 763 N N . SER A 1 102 ? -14.695 -1.872 50.787 1.00 91.62 102 SER A N 1
ATOM 764 C CA . SER A 1 102 ? -13.311 -2.323 51.029 1.00 91.62 102 SER A CA 1
ATOM 765 C C . SER A 1 102 ? -13.183 -3.754 51.585 1.00 91.62 102 SER A C 1
ATOM 767 O O . SER A 1 102 ? -12.068 -4.256 51.725 1.00 91.62 102 SER A O 1
ATOM 769 N N . GLN A 1 103 ? -14.308 -4.398 51.912 1.00 90.88 103 GLN A N 1
ATOM 770 C CA . GLN A 1 103 ? -14.408 -5.754 52.460 1.00 90.88 103 GLN A CA 1
ATOM 771 C C . GLN A 1 103 ? -15.216 -6.712 51.556 1.00 90.88 103 GLN A C 1
ATOM 773 O O . GLN A 1 103 ? -15.418 -7.857 51.939 1.00 90.88 103 GLN A O 1
ATOM 778 N N . ASP A 1 104 ? -15.663 -6.262 50.372 1.00 89.25 104 ASP A N 1
ATOM 779 C CA . ASP A 1 104 ? -16.601 -6.957 49.455 1.00 89.25 104 ASP A CA 1
ATOM 780 C C . ASP A 1 104 ? -18.013 -7.232 50.049 1.00 89.25 104 ASP A C 1
ATOM 782 O O . ASP A 1 104 ? -18.888 -7.832 49.426 1.00 89.25 104 ASP A O 1
ATOM 786 N N . ASP A 1 105 ? -18.296 -6.691 51.238 1.00 92.19 105 ASP A N 1
ATOM 787 C CA . ASP A 1 105 ? -19.569 -6.790 51.965 1.00 92.19 105 ASP A CA 1
ATOM 788 C C . ASP A 1 105 ? -20.636 -5.779 51.487 1.00 92.19 105 ASP A C 1
ATOM 790 O O . ASP A 1 105 ? -21.748 -5.731 52.024 1.00 92.19 105 ASP A O 1
ATOM 794 N N . LEU A 1 106 ? -20.354 -4.951 50.472 1.00 93.75 106 LEU A N 1
ATOM 795 C CA . LEU A 1 106 ? -21.296 -3.934 49.976 1.00 93.75 106 LEU A CA 1
ATOM 796 C C . LEU A 1 106 ? -22.673 -4.512 49.562 1.00 93.75 106 LEU A C 1
ATOM 798 O O . LEU A 1 106 ? -23.694 -3.922 49.941 1.00 93.75 106 LEU A O 1
ATOM 802 N N . PRO A 1 107 ? -22.764 -5.674 48.875 1.00 94.12 107 PRO A N 1
ATOM 803 C CA . PRO A 1 107 ? -24.045 -6.322 48.589 1.00 94.12 107 PRO A CA 1
ATOM 804 C C . PRO A 1 107 ? -24.719 -6.908 49.840 1.00 94.12 107 PRO A C 1
ATOM 806 O O . PRO A 1 107 ? -25.947 -7.005 49.894 1.00 94.12 107 PRO A O 1
ATOM 809 N N . VAL A 1 108 ? -23.945 -7.290 50.863 1.00 93.94 108 VAL A N 1
ATOM 810 C CA . VAL A 1 108 ? -24.471 -7.789 52.147 1.00 93.94 108 VAL A CA 1
ATOM 811 C C . VAL A 1 108 ? -25.122 -6.640 52.913 1.00 93.94 108 VAL A C 1
ATOM 813 O O . VAL A 1 108 ? -26.271 -6.768 53.337 1.00 93.94 108 VAL A O 1
ATOM 816 N N . LEU A 1 109 ? -24.458 -5.482 52.993 1.00 93.94 109 LEU A N 1
ATOM 817 C CA . LEU A 1 109 ? -24.994 -4.249 53.578 1.00 93.94 109 LEU A CA 1
ATOM 818 C C . LEU A 1 109 ? -26.275 -3.783 52.873 1.00 93.94 109 LEU A C 1
ATOM 820 O O . LEU A 1 109 ? -27.281 -3.522 53.537 1.00 93.94 109 LEU A O 1
ATOM 824 N N . ALA A 1 110 ? -26.274 -3.703 51.540 1.00 94.31 110 ALA A N 1
ATOM 825 C CA . ALA A 1 110 ? -27.455 -3.286 50.786 1.00 94.31 110 ALA A CA 1
ATOM 826 C C . ALA A 1 110 ? -28.632 -4.267 50.971 1.00 94.31 110 ALA A C 1
ATOM 828 O O . ALA A 1 110 ? -29.757 -3.842 51.252 1.00 94.31 110 ALA A O 1
ATOM 829 N N . SER A 1 111 ? -28.364 -5.575 50.923 1.00 94.31 111 SER A N 1
ATOM 830 C CA . SER A 1 111 ? -29.346 -6.629 51.215 1.00 94.31 111 SER A CA 1
ATOM 831 C C . SER A 1 111 ? -29.918 -6.535 52.637 1.00 94.31 111 SER A C 1
ATOM 833 O O . SER A 1 111 ? -31.135 -6.601 52.827 1.00 94.31 111 SER A O 1
ATOM 835 N N . ALA A 1 112 ? -29.058 -6.336 53.641 1.00 94.25 112 ALA A N 1
ATOM 836 C CA . ALA A 1 112 ? -29.434 -6.229 55.050 1.00 94.25 112 ALA A CA 1
ATOM 837 C C . ALA A 1 112 ? -30.329 -5.013 55.312 1.00 94.25 112 ALA A C 1
ATOM 839 O O . ALA A 1 112 ? -31.388 -5.137 55.932 1.00 94.25 112 ALA A O 1
ATOM 840 N N . LEU A 1 113 ? -29.954 -3.845 54.784 1.00 93.50 113 LEU A N 1
ATOM 841 C CA . LEU A 1 113 ? -30.735 -2.615 54.912 1.00 93.50 113 LEU A CA 1
ATOM 842 C C . LEU A 1 113 ? -32.092 -2.705 54.199 1.00 93.50 113 LEU A C 1
ATOM 844 O O . LEU A 1 113 ? -33.082 -2.186 54.720 1.00 93.50 113 LEU A O 1
ATOM 848 N N . TYR A 1 114 ? -32.161 -3.377 53.046 1.00 92.75 114 TYR A N 1
ATOM 849 C CA . TYR A 1 114 ? -33.406 -3.565 52.296 1.00 92.75 114 TYR A CA 1
ATOM 850 C C . TYR A 1 114 ? -34.403 -4.503 53.000 1.00 92.75 114 TYR A C 1
ATOM 852 O O . TYR A 1 114 ? -35.614 -4.248 52.957 1.00 92.75 114 TYR A O 1
ATOM 860 N N . ALA A 1 115 ? -33.905 -5.549 53.672 1.00 92.69 115 ALA A N 1
ATOM 861 C CA . ALA A 1 115 ? -34.715 -6.510 54.422 1.00 92.69 115 ALA A CA 1
ATOM 862 C C . ALA A 1 115 ? -35.116 -5.995 55.820 1.00 92.69 115 ALA A C 1
ATOM 864 O O . ALA A 1 115 ? -36.301 -5.983 56.150 1.00 92.69 115 ALA A O 1
ATOM 865 N N . ALA A 1 116 ? -34.160 -5.520 56.630 1.00 92.12 116 ALA A N 1
ATOM 866 C CA . ALA A 1 116 ? -34.409 -5.071 58.008 1.00 92.12 116 ALA A CA 1
ATOM 867 C C . ALA A 1 116 ? -35.070 -3.684 58.099 1.00 92.12 116 ALA A C 1
ATOM 869 O O . ALA A 1 116 ? -35.731 -3.372 59.090 1.00 92.12 116 ALA A O 1
ATOM 870 N N . ARG A 1 117 ? -34.859 -2.830 57.088 1.00 92.38 117 ARG A N 1
ATOM 871 C CA . ARG A 1 117 ? -35.392 -1.457 56.987 1.00 92.38 117 ARG A CA 1
ATOM 872 C C . ARG A 1 117 ? -35.214 -0.598 58.264 1.00 92.38 117 ARG A C 1
ATOM 874 O O . ARG A 1 117 ? -36.161 0.085 58.670 1.00 92.38 117 ARG A O 1
ATOM 881 N N . PRO A 1 118 ? -34.019 -0.573 58.903 1.00 91.88 118 PRO A N 1
ATOM 882 C CA . PRO A 1 118 ? -33.768 0.216 60.113 1.00 91.88 118 PRO A CA 1
ATOM 883 C C . PRO A 1 118 ? -33.944 1.726 59.884 1.00 91.88 118 PRO A C 1
ATOM 885 O O . PRO A 1 118 ? -34.016 2.215 58.755 1.00 91.88 118 PRO A O 1
ATOM 888 N N . LYS A 1 119 ? -33.980 2.519 60.963 1.00 90.38 119 LYS A N 1
ATOM 889 C CA . LYS A 1 119 ? -34.132 3.983 60.860 1.00 90.38 119 LYS A CA 1
ATOM 890 C C . LYS A 1 119 ? -33.032 4.581 59.967 1.00 90.38 119 LYS A C 1
ATOM 892 O O . LYS A 1 119 ? -31.852 4.532 60.302 1.00 90.38 119 LYS A O 1
ATOM 897 N N . GLY A 1 120 ? -33.443 5.175 58.845 1.00 89.50 120 GLY A N 1
ATOM 898 C CA . GLY A 1 120 ? -32.541 5.763 57.851 1.00 89.50 120 GLY A CA 1
ATOM 899 C C . GLY A 1 120 ? -32.026 4.810 56.765 1.00 89.50 120 GLY A C 1
ATOM 900 O O . GLY A 1 120 ? -31.146 5.228 56.021 1.00 89.50 120 GLY A O 1
ATOM 901 N N . TRP A 1 121 ? -32.553 3.584 56.636 1.00 92.38 121 TRP A N 1
ATOM 902 C CA . TRP A 1 121 ? -32.084 2.578 55.665 1.00 92.38 121 TRP A CA 1
ATOM 903 C C . TRP A 1 121 ? -31.939 3.095 54.226 1.00 92.38 121 TRP A C 1
ATOM 905 O O . TRP A 1 121 ? -30.954 2.777 53.568 1.00 92.38 121 TRP A O 1
ATOM 915 N N . THR A 1 122 ? -32.848 3.956 53.755 1.00 91.81 122 THR A N 1
ATOM 916 C CA . THR A 1 122 ? -32.785 4.563 52.411 1.00 91.81 122 THR A CA 1
ATOM 917 C C . THR A 1 122 ? -31.521 5.394 52.174 1.00 91.81 122 THR A C 1
ATOM 919 O O . THR A 1 122 ? -31.030 5.448 51.052 1.00 91.81 122 THR A O 1
ATOM 922 N N . ILE A 1 123 ? -30.953 6.002 53.221 1.00 92.12 123 ILE A N 1
ATOM 923 C CA . ILE A 1 123 ? -29.689 6.752 53.149 1.00 92.12 123 ILE A CA 1
ATOM 924 C C . ILE A 1 123 ? -28.503 5.784 53.040 1.00 92.12 123 ILE A C 1
ATOM 926 O O . ILE A 1 123 ? -27.537 6.087 52.350 1.00 92.12 123 ILE A O 1
ATOM 930 N N . GLY A 1 124 ? -28.585 4.606 53.666 1.00 91.69 124 GLY A N 1
ATOM 931 C CA . GLY A 1 124 ? -27.579 3.551 53.518 1.00 91.69 124 GLY A CA 1
ATOM 932 C C . GLY A 1 124 ? -27.619 2.878 52.147 1.00 91.69 124 GLY A C 1
ATOM 933 O O . GLY A 1 124 ? -26.569 2.673 51.553 1.00 91.69 124 GLY A O 1
ATOM 934 N N . ILE A 1 125 ? -28.815 2.639 51.594 1.00 92.75 125 ILE A N 1
ATOM 935 C CA . ILE A 1 125 ? -28.982 2.195 50.199 1.00 92.75 125 ILE A CA 1
ATOM 936 C C . ILE A 1 125 ? -28.414 3.239 49.226 1.00 92.75 125 ILE A C 1
ATOM 938 O O . ILE A 1 125 ? -27.644 2.882 48.342 1.00 92.75 125 ILE A O 1
ATOM 942 N N . GLY A 1 126 ? -28.726 4.528 49.414 1.00 91.81 126 GLY A N 1
ATOM 943 C CA . GLY A 1 126 ? -28.168 5.606 48.589 1.00 91.81 126 GLY A CA 1
ATOM 944 C C . GLY A 1 126 ? -26.644 5.738 48.707 1.00 91.81 126 GLY A C 1
ATOM 945 O O . GLY A 1 126 ? -25.970 5.967 47.707 1.00 91.81 126 GLY A O 1
ATOM 946 N N . ALA A 1 127 ? -26.085 5.535 49.905 1.00 93.44 127 ALA A N 1
ATOM 947 C CA . ALA A 1 127 ? -24.640 5.490 50.112 1.00 93.44 127 ALA A CA 1
ATOM 948 C C . ALA A 1 127 ? -23.993 4.285 49.407 1.00 93.44 127 ALA A C 1
ATOM 950 O O . ALA A 1 127 ? -22.982 4.454 48.731 1.00 93.44 127 ALA A O 1
ATOM 951 N N . ALA A 1 128 ? -24.592 3.094 49.510 1.00 93.31 128 ALA A N 1
ATOM 952 C CA . ALA A 1 128 ? -24.095 1.894 48.845 1.00 93.31 128 ALA A CA 1
ATOM 953 C C . ALA A 1 128 ? -24.157 2.009 47.313 1.00 93.31 128 ALA A C 1
ATOM 955 O O . ALA A 1 128 ? -23.188 1.669 46.638 1.00 93.31 128 ALA A O 1
ATOM 956 N N . LEU A 1 129 ? -25.246 2.565 46.769 1.00 93.38 129 LEU A N 1
ATOM 957 C CA . LEU A 1 129 ? -25.376 2.858 45.340 1.00 93.38 129 LEU A CA 1
ATOM 958 C C . LEU A 1 129 ? -24.309 3.858 44.867 1.00 93.38 129 LEU A C 1
ATOM 960 O O . LEU A 1 129 ? -23.659 3.623 43.854 1.00 93.38 129 LEU A O 1
ATOM 964 N N . GLY A 1 130 ? -24.076 4.936 45.625 1.00 93.38 130 GLY A N 1
ATOM 965 C CA . GLY A 1 130 ? -23.065 5.943 45.289 1.00 93.38 130 GLY A CA 1
ATOM 966 C C . GLY A 1 130 ? -21.627 5.409 45.285 1.00 93.38 130 GLY A C 1
ATOM 967 O O . GLY A 1 130 ? -20.824 5.845 44.457 1.00 93.38 130 GLY A O 1
ATOM 968 N N . VAL A 1 131 ? -21.306 4.448 46.162 1.00 94.38 131 VAL A N 1
ATOM 969 C CA . VAL A 1 131 ? -20.015 3.736 46.149 1.00 94.38 131 VAL A CA 1
ATOM 970 C C . VAL A 1 131 ? -19.935 2.789 44.948 1.00 94.38 131 VAL A C 1
ATOM 972 O O . VAL A 1 131 ? -19.009 2.921 44.153 1.00 94.38 131 VAL A O 1
ATOM 975 N N . PHE A 1 132 ? -20.947 1.940 44.742 1.00 93.69 132 PHE A N 1
ATOM 976 C CA . PHE A 1 132 ? -21.022 0.988 43.627 1.00 93.69 132 PHE A CA 1
ATOM 977 C C . PHE A 1 132 ? -20.900 1.664 42.251 1.00 93.69 132 PHE A C 1
ATOM 979 O O . PHE A 1 132 ? -20.095 1.255 41.417 1.00 93.69 132 PHE A O 1
ATOM 986 N N . GLU A 1 133 ? -21.647 2.744 42.005 1.00 93.31 133 GLU A N 1
ATOM 987 C CA . GLU A 1 133 ? -21.511 3.516 40.766 1.00 93.31 133 GLU A CA 1
ATOM 988 C C . GLU A 1 133 ? -20.146 4.207 40.648 1.00 93.31 133 GLU A C 1
ATOM 990 O O . GLU A 1 133 ? -19.648 4.394 39.538 1.00 93.31 133 GLU A O 1
ATOM 995 N N . GLY A 1 134 ? -19.557 4.619 41.775 1.00 93.12 134 GLY A N 1
ATOM 996 C CA . GLY A 1 134 ? -18.222 5.212 41.835 1.00 93.12 134 GLY A CA 1
ATOM 997 C C . GLY A 1 134 ? -17.121 4.226 41.458 1.00 93.12 134 GLY A C 1
ATOM 998 O O . GLY A 1 134 ? -16.187 4.597 40.753 1.00 93.12 134 GLY A O 1
ATOM 999 N N . GLU A 1 135 ? -17.252 2.973 41.882 1.00 91.56 135 GLU A N 1
ATOM 1000 C CA . GLU A 1 135 ? -16.346 1.878 41.538 1.00 91.56 135 GLU A CA 1
ATOM 1001 C C . GLU A 1 135 ? -16.531 1.446 40.087 1.00 91.56 135 GLU A C 1
ATOM 1003 O O . GLU A 1 135 ? -15.554 1.416 39.342 1.00 91.56 135 GLU A O 1
ATOM 1008 N N . ARG A 1 136 ? -17.780 1.252 39.645 1.00 92.06 136 ARG A N 1
ATOM 1009 C CA . ARG A 1 136 ? -18.117 0.937 38.250 1.00 92.06 136 ARG A CA 1
ATOM 1010 C C . ARG A 1 136 ? -17.557 1.981 37.274 1.00 92.06 136 ARG A C 1
ATOM 1012 O O . ARG A 1 136 ? -16.896 1.611 36.313 1.00 92.06 136 ARG A O 1
ATOM 1019 N N . ARG A 1 137 ? -17.747 3.279 37.557 1.00 93.88 137 ARG A N 1
ATOM 1020 C CA . ARG A 1 137 ? -17.198 4.380 36.736 1.00 93.88 137 ARG A CA 1
ATOM 1021 C C . ARG A 1 137 ? -15.671 4.459 36.756 1.00 93.88 137 ARG A C 1
ATOM 1023 O O . ARG A 1 137 ? -15.087 4.969 35.806 1.00 93.88 137 ARG A O 1
ATOM 1030 N N . ARG A 1 138 ? -15.019 3.985 37.823 1.00 92.88 138 ARG A N 1
ATOM 1031 C CA . ARG A 1 138 ? -13.553 3.902 37.884 1.00 92.88 138 ARG A CA 1
ATOM 1032 C C . ARG A 1 138 ? -13.041 2.751 37.023 1.00 92.88 138 ARG A C 1
ATOM 1034 O O . ARG A 1 138 ? -12.144 2.970 36.223 1.00 92.88 138 ARG A O 1
ATOM 1041 N N . GLN A 1 139 ? -13.663 1.577 37.136 1.00 91.56 139 GLN A N 1
ATOM 1042 C CA . GLN A 1 139 ? -13.341 0.414 36.313 1.00 91.56 139 GLN A CA 1
ATOM 1043 C C . GLN A 1 139 ? -13.544 0.710 34.819 1.00 91.56 139 GLN A C 1
ATOM 1045 O O . GLN A 1 139 ? -12.657 0.419 34.030 1.00 91.56 139 GLN A O 1
ATOM 1050 N N . GLU A 1 140 ? -14.648 1.362 34.433 1.00 93.19 140 GLU A N 1
ATOM 1051 C CA . GLU A 1 140 ? -14.875 1.798 33.044 1.00 93.19 140 GLU A CA 1
ATOM 1052 C C . GLU A 1 140 ? -13.743 2.700 32.522 1.00 93.19 140 GLU A C 1
ATOM 1054 O O . GLU A 1 140 ? -13.274 2.504 31.405 1.00 93.19 140 GLU A O 1
ATOM 1059 N N . ALA A 1 141 ? -13.261 3.650 33.332 1.00 95.31 141 ALA A N 1
ATOM 1060 C CA . ALA A 1 141 ? -12.153 4.530 32.955 1.00 95.31 141 ALA A CA 1
ATOM 1061 C C . ALA A 1 141 ? -10.792 3.802 32.918 1.00 95.31 141 ALA A C 1
ATOM 1063 O O . ALA A 1 141 ? -9.946 4.112 32.082 1.00 95.31 141 ALA A O 1
ATOM 1064 N N . GLU A 1 142 ? -10.566 2.826 33.800 1.00 95.88 142 GLU A N 1
ATOM 1065 C CA . GLU A 1 142 ? -9.369 1.974 33.787 1.00 95.88 142 GLU A CA 1
ATOM 1066 C C . GLU A 1 142 ? -9.352 1.057 32.546 1.00 95.88 142 GLU A C 1
ATOM 1068 O O . GLU A 1 142 ? -8.324 0.945 31.874 1.00 95.88 142 GLU A O 1
ATOM 1073 N N . GLU A 1 143 ? -10.498 0.473 32.182 1.00 96.38 143 GLU A N 1
ATOM 1074 C CA . GLU A 1 143 ? -10.689 -0.314 30.956 1.00 96.38 143 GLU A CA 1
ATOM 1075 C C . GLU A 1 143 ? -10.551 0.550 29.689 1.00 96.38 143 GLU A C 1
ATOM 1077 O O . GLU A 1 143 ? -9.890 0.131 28.736 1.00 96.38 143 GLU A O 1
ATOM 1082 N N . GLU A 1 144 ? -11.081 1.780 29.683 1.00 96.81 144 GLU A N 1
ATOM 1083 C CA . GLU A 1 144 ? -10.905 2.745 28.588 1.00 96.81 144 GLU A CA 1
ATOM 1084 C C . GLU A 1 144 ? -9.430 3.139 28.404 1.00 96.81 144 GLU A C 1
ATOM 1086 O O . GLU A 1 144 ? -8.928 3.130 27.280 1.00 96.81 144 GLU A O 1
ATOM 1091 N N . VAL A 1 145 ? -8.691 3.405 29.488 1.00 97.25 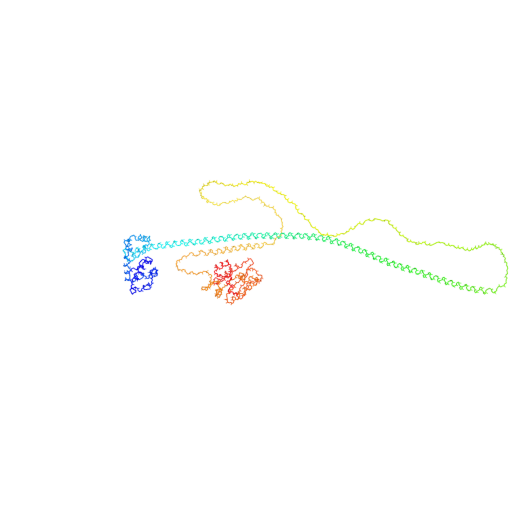145 VAL A N 1
ATOM 1092 C CA . VAL A 1 145 ? -7.247 3.702 29.427 1.00 97.25 145 VAL A CA 1
ATOM 1093 C C . VAL A 1 145 ? -6.443 2.519 28.872 1.00 97.25 145 VAL A C 1
ATOM 1095 O O . VAL A 1 145 ? -5.503 2.728 28.100 1.00 97.25 145 VAL A O 1
ATOM 1098 N N . VAL A 1 146 ? -6.811 1.277 29.207 1.00 97.50 146 VAL A N 1
ATOM 1099 C CA . VAL A 1 146 ? -6.196 0.076 28.612 1.00 97.50 146 VAL A CA 1
ATOM 1100 C C . VAL A 1 146 ? -6.549 -0.046 27.125 1.00 97.50 146 VAL A C 1
ATOM 1102 O O . VAL A 1 146 ? -5.656 -0.263 26.307 1.00 97.50 146 VAL A O 1
ATOM 1105 N N . ALA A 1 147 ? -7.812 0.158 26.743 1.00 96.44 147 ALA A N 1
ATOM 1106 C CA . ALA A 1 147 ? -8.239 0.111 25.345 1.00 96.44 147 ALA A CA 1
ATOM 1107 C C . ALA A 1 147 ? -7.549 1.186 24.483 1.00 96.44 147 ALA A C 1
ATOM 1109 O O . ALA A 1 147 ? -7.104 0.896 23.370 1.00 96.44 147 ALA A O 1
ATOM 1110 N N . LEU A 1 148 ? -7.399 2.407 25.007 1.00 96.56 148 LEU A N 1
ATOM 1111 C CA . LEU A 1 148 ? -6.684 3.503 24.351 1.00 96.56 148 LEU A CA 1
ATOM 1112 C C . LEU A 1 148 ? -5.183 3.221 24.221 1.00 96.56 148 LEU A C 1
ATOM 1114 O O . LEU A 1 148 ? -4.624 3.488 23.159 1.00 96.56 148 LEU A O 1
ATOM 1118 N N . ARG A 1 149 ? -4.535 2.632 25.240 1.00 97.50 149 ARG A N 1
ATOM 1119 C CA . ARG A 1 149 ? -3.128 2.198 25.143 1.00 97.50 149 ARG A CA 1
ATOM 1120 C C . ARG A 1 149 ? -2.940 1.150 24.049 1.00 97.50 149 ARG A C 1
ATOM 1122 O O . ARG A 1 149 ? -2.068 1.321 23.206 1.00 97.50 149 ARG A O 1
ATOM 1129 N N . ASN A 1 150 ? -3.772 0.111 24.033 1.00 97.44 150 ASN A N 1
ATOM 1130 C CA . ASN A 1 150 ? -3.677 -0.954 23.033 1.00 97.44 150 ASN A CA 1
ATOM 1131 C C . ASN A 1 150 ? -3.920 -0.399 21.617 1.00 97.44 150 ASN A C 1
ATOM 1133 O O . ASN A 1 150 ? -3.240 -0.782 20.668 1.00 97.44 150 ASN A O 1
ATOM 1137 N N . ARG A 1 151 ? -4.853 0.554 21.466 1.00 96.94 151 ARG A N 1
ATOM 1138 C CA . ARG A 1 151 ? -5.082 1.245 20.190 1.00 96.94 151 ARG A CA 1
ATOM 1139 C C . ARG A 1 151 ? -3.872 2.083 19.767 1.00 96.94 151 ARG A C 1
ATOM 1141 O O . ARG A 1 151 ? -3.495 2.018 18.600 1.00 96.94 151 ARG A O 1
ATOM 1148 N N . LEU A 1 152 ? -3.257 2.829 20.686 1.00 98.19 152 LEU A N 1
ATOM 1149 C CA . LEU A 1 152 ? -2.036 3.591 20.410 1.00 98.19 152 LEU A CA 1
ATOM 1150 C C . LEU A 1 152 ? -0.907 2.666 19.935 1.00 98.19 152 LEU A C 1
ATOM 1152 O O . LEU A 1 152 ? -0.329 2.925 18.887 1.00 98.19 152 LEU A O 1
ATOM 1156 N N . GLU A 1 153 ? -0.678 1.546 20.624 1.00 97.19 153 GLU A N 1
ATOM 1157 C CA . GLU A 1 153 ? 0.326 0.543 20.243 1.00 97.19 153 GLU A CA 1
ATOM 1158 C C . GLU A 1 153 ? 0.092 0.002 18.821 1.00 97.19 153 GLU A C 1
ATOM 1160 O O . GLU A 1 153 ? 1.024 -0.028 18.017 1.00 97.19 153 GLU A O 1
ATOM 1165 N N . THR A 1 154 ? -1.156 -0.328 18.449 1.00 97.75 154 THR A N 1
ATOM 1166 C CA . THR A 1 154 ? -1.467 -0.752 17.067 1.00 97.75 154 THR A CA 1
ATOM 1167 C C . THR A 1 154 ? -1.223 0.344 16.024 1.00 97.75 154 THR A C 1
ATOM 1169 O O . THR A 1 154 ? -0.800 0.038 14.910 1.00 97.75 154 THR A O 1
ATOM 1172 N N . VAL A 1 155 ? -1.439 1.619 16.370 1.00 97.25 155 VAL A N 1
ATOM 1173 C CA . VAL A 1 155 ? -1.166 2.751 15.469 1.00 97.25 155 VAL A CA 1
ATOM 1174 C C . VAL A 1 155 ? 0.340 2.969 15.323 1.00 97.25 155 VAL A C 1
ATOM 1176 O O . VAL A 1 155 ? 0.826 3.029 14.197 1.00 97.25 155 VAL A O 1
ATOM 1179 N N . GLU A 1 156 ? 1.098 2.993 16.421 1.00 97.44 156 GLU A N 1
ATOM 1180 C CA . GLU A 1 156 ? 2.564 3.105 16.405 1.00 97.44 156 GLU A CA 1
ATOM 1181 C C . GLU A 1 156 ? 3.235 1.955 15.642 1.00 97.44 156 GLU A C 1
ATOM 1183 O O . GLU A 1 156 ? 4.255 2.155 14.983 1.00 97.44 156 GLU A O 1
ATOM 1188 N N . GLU A 1 157 ? 2.694 0.738 15.731 1.00 96.62 157 GLU A N 1
ATOM 1189 C CA . GLU A 1 157 ? 3.201 -0.415 14.985 1.00 96.62 157 GLU A CA 1
ATOM 1190 C C . GLU A 1 157 ? 2.774 -0.386 13.504 1.00 96.62 157 GLU A C 1
ATOM 1192 O O . GLU A 1 157 ? 3.481 -0.914 12.648 1.00 96.62 157 GLU A O 1
ATOM 1197 N N . SER A 1 158 ? 1.643 0.243 13.163 1.00 95.50 158 SER A N 1
ATOM 1198 C CA . SER A 1 158 ? 1.273 0.500 11.761 1.00 95.50 158 SER A CA 1
ATOM 1199 C C . SER A 1 158 ? 2.153 1.584 11.125 1.00 95.50 158 SER A C 1
ATOM 1201 O O . SER A 1 158 ? 2.626 1.398 10.005 1.00 95.50 158 SER A O 1
ATOM 1203 N N . ALA A 1 159 ? 2.474 2.649 11.870 1.00 97.19 159 ALA A N 1
ATOM 1204 C CA . ALA A 1 159 ? 3.375 3.713 11.434 1.00 97.19 159 ALA A CA 1
ATOM 1205 C C . ALA A 1 159 ? 4.787 3.173 11.165 1.00 97.19 159 ALA A C 1
ATOM 1207 O O . ALA A 1 159 ? 5.305 3.353 10.068 1.00 97.19 159 ALA A O 1
ATOM 1208 N N . ARG A 1 160 ? 5.354 2.392 12.098 1.00 97.12 160 ARG A N 1
ATOM 1209 C CA . ARG A 1 160 ? 6.670 1.746 11.924 1.00 97.12 160 ARG A CA 1
ATOM 1210 C C . ARG A 1 160 ? 6.752 0.833 10.693 1.00 97.12 160 ARG A C 1
ATOM 1212 O O . ARG A 1 160 ? 7.811 0.739 10.081 1.00 97.12 160 ARG A O 1
ATOM 1219 N N . ARG A 1 161 ? 5.653 0.167 10.308 1.00 96.00 161 ARG A N 1
ATOM 1220 C CA . ARG A 1 161 ? 5.587 -0.621 9.060 1.00 96.00 161 ARG A CA 1
ATOM 1221 C C . ARG A 1 161 ? 5.562 0.271 7.817 1.00 96.00 161 ARG A C 1
ATOM 1223 O O . ARG A 1 161 ? 6.236 -0.046 6.844 1.00 96.00 161 ARG A O 1
ATOM 1230 N N . ALA A 1 162 ? 4.805 1.368 7.849 1.00 93.56 162 ALA A N 1
ATOM 1231 C CA . ALA A 1 162 ? 4.730 2.320 6.742 1.00 93.56 162 ALA A CA 1
ATOM 1232 C C . ALA A 1 162 ? 6.062 3.062 6.520 1.00 93.56 162 ALA A C 1
ATOM 1234 O O . ALA A 1 162 ? 6.471 3.248 5.377 1.00 93.56 162 ALA A O 1
ATOM 1235 N N . GLU A 1 163 ? 6.763 3.429 7.597 1.00 96.56 163 GLU A N 1
ATOM 1236 C CA . GLU A 1 163 ? 8.107 4.019 7.540 1.00 96.56 163 GLU A CA 1
ATOM 1237 C C . GLU A 1 163 ? 9.117 3.042 6.926 1.00 96.56 163 GLU A C 1
ATOM 1239 O O . GLU A 1 163 ? 9.774 3.395 5.952 1.00 96.56 163 GLU A O 1
ATOM 1244 N N . ALA A 1 164 ? 9.172 1.792 7.403 1.00 96.62 164 ALA A N 1
ATOM 1245 C CA . ALA A 1 164 ? 10.060 0.776 6.831 1.00 96.62 164 ALA A CA 1
ATOM 1246 C C . ALA A 1 164 ? 9.790 0.528 5.333 1.00 96.62 164 ALA A C 1
ATOM 1248 O O . ALA A 1 164 ? 10.727 0.473 4.542 1.00 96.62 164 ALA A O 1
ATOM 1249 N N . HIS A 1 165 ? 8.519 0.450 4.924 1.00 94.31 165 HIS A N 1
ATOM 1250 C CA . HIS A 1 165 ? 8.144 0.273 3.517 1.00 94.31 165 HIS A CA 1
ATOM 1251 C C . HIS A 1 165 ? 8.502 1.491 2.644 1.00 94.31 165 HIS A C 1
ATOM 1253 O O . HIS A 1 165 ? 8.901 1.329 1.492 1.00 94.31 165 HIS A O 1
ATOM 1259 N N . ARG A 1 166 ? 8.396 2.719 3.173 1.00 97.38 166 ARG A N 1
ATOM 1260 C CA . ARG A 1 166 ? 8.882 3.926 2.482 1.00 97.38 166 ARG A CA 1
ATOM 1261 C C . ARG A 1 166 ? 10.394 3.857 2.273 1.00 97.38 166 ARG A C 1
ATOM 1263 O O . ARG A 1 166 ? 10.857 4.141 1.174 1.00 97.38 166 ARG A O 1
ATOM 1270 N N . ASP A 1 167 ? 11.142 3.473 3.301 1.00 96.94 167 ASP A N 1
ATOM 1271 C CA . ASP A 1 167 ? 12.605 3.430 3.248 1.00 96.94 167 ASP A CA 1
ATOM 1272 C C . ASP A 1 167 ? 13.094 2.315 2.295 1.00 96.94 167 ASP A C 1
ATOM 1274 O O . ASP A 1 167 ? 14.054 2.510 1.549 1.00 96.94 167 ASP A O 1
ATOM 1278 N N . GLU A 1 168 ? 12.382 1.183 2.222 1.00 97.12 168 GLU A N 1
ATOM 1279 C CA . GLU A 1 168 ? 12.589 0.144 1.198 1.00 97.12 168 GLU A CA 1
ATOM 1280 C C . GLU A 1 168 ? 12.333 0.666 -0.230 1.00 97.12 168 GLU A C 1
ATOM 1282 O O . GLU A 1 168 ? 13.139 0.411 -1.129 1.00 97.12 168 GLU A O 1
ATOM 1287 N N . LEU A 1 169 ? 11.254 1.430 -0.449 1.00 95.50 169 LEU A N 1
ATOM 1288 C CA . LEU A 1 169 ? 10.966 2.062 -1.744 1.00 95.50 169 LEU A CA 1
ATOM 1289 C C . LEU A 1 169 ? 12.000 3.134 -2.121 1.00 95.50 169 LEU A C 1
ATOM 1291 O O . LEU A 1 169 ? 12.351 3.249 -3.294 1.00 95.50 169 LEU A O 1
ATOM 1295 N N . GLU A 1 170 ? 12.520 3.899 -1.157 1.00 97.62 170 GLU A N 1
ATOM 1296 C CA . GLU A 1 170 ? 13.575 4.888 -1.403 1.00 97.62 170 GLU A CA 1
ATOM 1297 C C . GLU A 1 170 ? 14.882 4.212 -1.850 1.00 97.62 170 GLU A C 1
ATOM 1299 O O . GLU A 1 170 ? 15.532 4.683 -2.787 1.00 97.62 170 GLU A O 1
ATOM 1304 N N . VAL A 1 171 ? 15.246 3.067 -1.261 1.00 98.06 171 VAL A N 1
ATOM 1305 C CA . VAL A 1 171 ? 16.392 2.264 -1.726 1.00 98.06 171 VAL A CA 1
ATOM 1306 C C . VAL A 1 171 ? 16.172 1.765 -3.160 1.00 98.06 171 VAL A C 1
ATOM 1308 O O . VAL A 1 171 ? 17.044 1.966 -4.007 1.00 98.06 171 VAL A O 1
ATOM 1311 N N . GLN A 1 172 ? 15.000 1.193 -3.463 1.00 96.88 172 GLN A N 1
ATOM 1312 C CA . GLN A 1 172 ? 14.669 0.710 -4.814 1.00 96.88 172 GLN A CA 1
ATOM 1313 C C . GLN A 1 172 ? 14.670 1.838 -5.858 1.00 96.88 172 GLN A C 1
ATOM 1315 O O . GLN A 1 172 ? 15.183 1.662 -6.964 1.00 96.88 172 GLN A O 1
ATOM 1320 N N . PHE A 1 173 ? 14.145 3.018 -5.514 1.00 97.56 173 PHE A N 1
ATOM 1321 C CA . PHE A 1 173 ? 14.156 4.187 -6.393 1.00 97.56 173 PHE A CA 1
ATOM 1322 C C . PHE A 1 173 ? 15.585 4.641 -6.723 1.00 97.56 173 PHE A C 1
ATOM 1324 O O . PHE A 1 173 ? 15.899 4.885 -7.888 1.00 97.56 173 PHE A O 1
ATOM 1331 N N . ASN A 1 174 ? 16.466 4.711 -5.721 1.00 96.75 174 ASN A N 1
ATOM 1332 C CA . ASN A 1 174 ? 17.866 5.087 -5.922 1.00 96.75 174 ASN A CA 1
ATOM 1333 C C . ASN A 1 174 ? 18.640 4.039 -6.751 1.00 96.75 174 ASN A C 1
ATOM 1335 O O . ASN A 1 174 ? 19.458 4.407 -7.599 1.00 96.75 174 ASN A O 1
ATOM 1339 N N . GLU A 1 175 ? 18.358 2.744 -6.572 1.00 97.44 175 GLU A N 1
ATOM 1340 C CA . GLU A 1 175 ? 18.921 1.672 -7.406 1.00 97.44 175 GLU A CA 1
ATOM 1341 C C . GLU A 1 175 ? 18.474 1.806 -8.876 1.00 97.44 175 GLU A C 1
ATOM 1343 O O . GLU A 1 175 ? 19.312 1.793 -9.785 1.00 97.44 175 GLU A O 1
ATOM 1348 N N . LEU A 1 176 ? 17.181 2.043 -9.122 1.00 96.06 176 LEU A N 1
ATOM 1349 C CA . LEU A 1 176 ? 16.632 2.261 -10.466 1.00 96.06 176 LEU A CA 1
ATOM 1350 C C . LEU A 1 176 ? 17.181 3.532 -11.134 1.00 96.06 176 LEU A C 1
ATOM 1352 O O . LEU A 1 176 ? 17.575 3.486 -12.299 1.00 96.06 176 LEU A O 1
ATOM 1356 N N . ASP A 1 177 ? 17.265 4.656 -10.419 1.00 97.12 177 ASP A N 1
ATOM 1357 C CA . ASP A 1 177 ? 17.843 5.901 -10.942 1.00 97.12 177 ASP A CA 1
ATOM 1358 C C . ASP A 1 177 ? 19.341 5.751 -11.266 1.00 97.12 177 ASP A C 1
ATOM 1360 O O . ASP A 1 177 ? 19.787 6.199 -12.328 1.00 97.12 177 ASP A O 1
ATOM 1364 N N . SER A 1 178 ? 20.117 5.056 -10.425 1.00 96.19 178 SER A N 1
ATOM 1365 C CA . SER A 1 178 ? 21.521 4.743 -10.734 1.00 96.19 178 SER A CA 1
ATOM 1366 C C . SER A 1 178 ? 21.654 3.864 -11.987 1.00 96.19 178 SER A C 1
ATOM 1368 O O . SER A 1 178 ? 22.439 4.184 -12.883 1.00 96.19 178 SER A O 1
ATOM 1370 N N . THR A 1 179 ? 20.800 2.844 -12.122 1.00 97.50 179 THR A N 1
ATOM 1371 C CA . THR A 1 179 ? 20.740 1.962 -13.297 1.00 97.50 179 THR A CA 1
ATOM 1372 C C . THR A 1 179 ? 20.399 2.748 -14.565 1.00 97.50 179 THR A C 1
ATOM 1374 O O . THR A 1 179 ? 21.081 2.615 -15.581 1.00 97.50 179 THR A O 1
ATOM 1377 N N . LEU A 1 180 ? 19.404 3.640 -14.510 1.00 97.12 180 LEU A N 1
ATOM 1378 C CA . LEU A 1 180 ? 19.026 4.509 -15.628 1.00 97.12 180 LEU A CA 1
ATOM 1379 C C . LEU A 1 180 ? 20.128 5.519 -15.984 1.00 97.12 180 LEU A C 1
ATOM 1381 O O . LEU A 1 180 ? 20.309 5.841 -17.160 1.00 97.12 180 LEU A O 1
ATOM 1385 N N . LYS A 1 181 ? 20.886 6.027 -15.005 1.00 97.44 181 LYS A N 1
ATOM 1386 C CA . LYS A 1 181 ? 22.046 6.902 -15.245 1.00 97.44 181 LYS A CA 1
ATOM 1387 C C . LYS A 1 181 ? 23.163 6.163 -15.980 1.00 97.44 181 LYS A C 1
ATOM 1389 O O . LYS A 1 181 ? 23.690 6.707 -16.956 1.00 97.44 181 LYS A O 1
ATOM 1394 N N . ASP A 1 182 ? 23.483 4.937 -15.576 1.00 97.12 182 ASP A N 1
ATOM 1395 C CA . ASP A 1 182 ? 24.512 4.133 -16.241 1.00 97.12 182 ASP A CA 1
ATOM 1396 C C . ASP A 1 182 ? 24.055 3.560 -17.589 1.00 97.12 182 ASP A C 1
ATOM 1398 O O . ASP A 1 182 ? 24.860 3.514 -18.522 1.00 97.12 182 ASP A O 1
ATOM 1402 N N . GLU A 1 183 ? 22.768 3.252 -17.782 1.00 96.50 183 GLU A N 1
ATOM 1403 C CA . GLU A 1 183 ? 22.234 2.929 -19.111 1.00 96.50 183 GLU A CA 1
ATOM 1404 C C . GLU A 1 183 ? 22.319 4.144 -20.050 1.00 96.50 183 GLU A C 1
ATOM 1406 O O . GLU A 1 183 ? 22.810 4.027 -21.175 1.00 96.50 183 GLU A O 1
ATOM 1411 N N . ARG A 1 184 ? 21.924 5.341 -19.586 1.00 96.19 184 ARG A N 1
ATOM 1412 C CA . ARG A 1 184 ? 22.027 6.594 -20.358 1.00 96.19 184 ARG A CA 1
ATOM 1413 C C . ARG A 1 184 ? 23.477 6.927 -20.719 1.00 96.19 184 ARG A C 1
ATOM 1415 O O . ARG A 1 184 ? 23.735 7.315 -21.859 1.00 96.19 184 ARG A O 1
ATOM 1422 N N . ARG A 1 185 ? 24.427 6.735 -19.795 1.00 96.75 185 ARG A N 1
ATOM 1423 C CA . ARG A 1 185 ? 25.875 6.841 -20.058 1.00 96.75 185 ARG A CA 1
ATOM 1424 C C . ARG A 1 185 ? 26.316 5.822 -21.115 1.00 96.75 185 ARG A C 1
ATOM 1426 O O . ARG A 1 185 ? 26.924 6.204 -22.110 1.00 96.75 185 ARG A O 1
ATOM 1433 N N . SER A 1 186 ? 25.938 4.556 -20.947 1.00 96.12 186 SER A N 1
ATOM 1434 C CA . SER A 1 186 ? 26.281 3.456 -21.860 1.00 96.12 186 SER A CA 1
ATOM 1435 C C . SER A 1 186 ? 25.633 3.595 -23.240 1.00 96.12 186 SER A C 1
ATOM 1437 O O . SER A 1 186 ? 26.151 3.072 -24.224 1.00 96.12 186 SER A O 1
ATOM 1439 N N . ARG A 1 187 ? 24.484 4.274 -23.349 1.00 94.75 187 ARG A N 1
ATOM 1440 C CA . ARG A 1 187 ? 23.879 4.659 -24.629 1.00 94.75 187 ARG A CA 1
ATOM 1441 C C . ARG A 1 187 ? 24.686 5.768 -25.297 1.00 94.75 187 ARG A C 1
ATOM 1443 O O . ARG A 1 187 ? 25.116 5.552 -26.421 1.00 94.75 187 ARG A O 1
ATOM 1450 N N . ARG A 1 188 ? 24.945 6.883 -24.602 1.00 95.81 188 ARG A N 1
ATOM 1451 C CA . ARG A 1 188 ? 25.737 8.003 -25.145 1.00 95.81 188 ARG A CA 1
ATOM 1452 C C . ARG A 1 188 ? 27.106 7.554 -25.640 1.00 95.81 188 ARG A C 1
ATOM 1454 O O . ARG A 1 188 ? 27.481 7.909 -26.744 1.00 95.81 188 ARG A O 1
ATOM 1461 N N . GLN A 1 189 ? 27.805 6.704 -24.886 1.00 95.94 189 GLN A N 1
ATOM 1462 C CA . GLN A 1 189 ? 29.101 6.184 -25.324 1.00 95.94 189 GLN A CA 1
ATOM 1463 C C . GLN A 1 189 ? 28.997 5.361 -26.622 1.00 95.94 189 GLN A C 1
ATOM 1465 O O . GLN A 1 189 ? 29.794 5.561 -27.530 1.00 95.94 189 GLN A O 1
ATOM 1470 N N . ARG A 1 190 ? 27.987 4.487 -26.759 1.00 94.75 190 ARG A N 1
ATOM 1471 C CA . ARG A 1 190 ? 27.737 3.748 -28.015 1.00 94.75 190 ARG A CA 1
ATOM 1472 C C . ARG A 1 190 ? 27.357 4.664 -29.182 1.00 94.75 190 ARG A C 1
ATOM 1474 O O . ARG A 1 190 ? 27.637 4.319 -30.322 1.00 94.75 190 ARG A O 1
ATOM 1481 N N . GLU A 1 191 ? 26.702 5.784 -28.896 1.00 95.88 191 GLU A N 1
ATOM 1482 C CA . GLU A 1 191 ? 26.299 6.812 -29.862 1.00 95.88 191 GLU A CA 1
ATOM 1483 C C . GLU A 1 191 ? 27.545 7.584 -30.348 1.00 95.88 191 GLU A C 1
ATOM 1485 O O . GLU A 1 191 ? 27.825 7.578 -31.543 1.00 95.88 191 GLU A O 1
ATOM 1490 N N . GLU A 1 192 ? 28.386 8.082 -29.432 1.00 96.06 192 GLU A N 1
ATOM 1491 C CA . GLU A 1 192 ? 29.688 8.707 -29.731 1.00 96.06 192 GLU A CA 1
ATOM 1492 C C . GLU A 1 192 ? 30.652 7.773 -30.488 1.00 96.06 192 GLU A C 1
ATOM 1494 O O . GLU A 1 192 ? 31.303 8.190 -31.447 1.00 96.06 192 GLU A O 1
ATOM 1499 N N . ASP A 1 193 ? 30.771 6.508 -30.072 1.00 95.25 193 ASP A N 1
ATOM 1500 C CA . ASP A 1 193 ? 31.663 5.536 -30.718 1.00 95.25 193 ASP A CA 1
ATOM 1501 C C . ASP A 1 193 ? 31.148 5.122 -32.111 1.00 95.25 193 ASP A C 1
ATOM 1503 O O . ASP A 1 193 ? 31.948 4.882 -33.020 1.00 95.25 193 ASP A O 1
ATOM 1507 N N . ALA A 1 194 ? 29.825 5.106 -32.323 1.00 95.00 194 ALA A N 1
ATOM 1508 C CA . ALA A 1 194 ? 29.235 4.921 -33.647 1.00 95.00 194 ALA A CA 1
ATOM 1509 C C . ALA A 1 194 ? 29.457 6.147 -34.548 1.00 95.00 194 ALA A C 1
ATOM 1511 O O . ALA A 1 194 ? 29.863 5.980 -35.698 1.00 95.00 194 ALA A O 1
ATOM 1512 N N . GLU A 1 195 ? 29.259 7.369 -34.038 1.00 96.81 195 GLU A N 1
ATOM 1513 C CA . GLU A 1 195 ? 29.548 8.608 -34.771 1.00 96.81 195 GLU A CA 1
ATOM 1514 C C . GLU A 1 195 ? 31.011 8.648 -35.231 1.00 96.81 195 GLU A C 1
ATOM 1516 O O . GLU A 1 195 ? 31.264 8.795 -36.430 1.00 96.81 195 GLU A O 1
ATOM 1521 N N . ARG A 1 196 ? 31.968 8.400 -34.322 1.00 96.19 196 ARG A N 1
ATOM 1522 C CA . ARG A 1 196 ? 33.406 8.284 -34.640 1.00 96.19 196 ARG A CA 1
ATOM 1523 C C . ARG A 1 196 ? 33.657 7.285 -35.770 1.00 96.19 196 ARG A C 1
ATOM 1525 O O . ARG A 1 196 ? 34.306 7.630 -36.755 1.00 96.19 196 ARG A O 1
ATOM 1532 N N . LEU A 1 197 ? 33.079 6.083 -35.682 1.00 96.94 197 LEU A N 1
ATOM 1533 C CA . LEU A 1 197 ? 33.228 5.057 -36.716 1.00 96.94 197 LEU A CA 1
ATOM 1534 C C . LEU A 1 197 ? 32.645 5.491 -38.073 1.00 96.94 197 LEU A C 1
ATOM 1536 O O . LEU A 1 197 ? 33.206 5.132 -39.112 1.00 96.94 197 LEU A O 1
ATOM 1540 N N . THR A 1 198 ? 31.556 6.271 -38.103 1.00 97.00 198 THR A N 1
ATOM 1541 C CA . THR A 1 198 ? 31.037 6.830 -39.366 1.00 97.00 198 THR A CA 1
ATOM 1542 C C . THR A 1 198 ? 31.952 7.907 -39.947 1.00 97.00 198 THR A C 1
ATOM 1544 O O . THR A 1 198 ? 32.166 7.905 -41.158 1.00 97.00 198 THR A O 1
ATOM 1547 N N . VAL A 1 199 ? 32.550 8.769 -39.118 1.00 96.94 199 VAL A N 1
ATOM 1548 C CA . VAL A 1 199 ? 33.520 9.788 -39.560 1.00 96.94 199 VAL A CA 1
ATOM 1549 C C . VAL A 1 199 ? 34.772 9.124 -40.139 1.00 96.94 199 VAL A C 1
ATOM 1551 O O . VAL A 1 199 ? 35.103 9.378 -41.297 1.00 96.94 199 VAL A O 1
ATOM 1554 N N . ASP A 1 200 ? 35.388 8.188 -39.410 1.00 96.38 200 ASP A N 1
ATOM 1555 C CA . ASP A 1 200 ? 36.550 7.413 -39.875 1.00 96.38 200 ASP A CA 1
ATOM 1556 C C . ASP A 1 200 ? 36.258 6.663 -41.189 1.00 96.38 200 ASP A C 1
ATOM 1558 O O . ASP A 1 200 ? 37.101 6.588 -42.091 1.00 96.38 200 ASP A O 1
ATOM 1562 N N . SER A 1 201 ? 35.046 6.112 -41.319 1.00 94.31 201 SER A N 1
ATOM 1563 C CA . SER A 1 201 ? 34.603 5.419 -42.534 1.00 94.31 201 SER A CA 1
ATOM 1564 C C . SER A 1 201 ? 34.418 6.377 -43.711 1.00 94.31 201 SER A C 1
ATOM 1566 O O . SER A 1 201 ? 34.840 6.052 -44.821 1.00 94.31 201 SER A O 1
ATOM 1568 N N . ASN A 1 202 ? 33.840 7.559 -43.484 1.00 96.75 202 ASN A N 1
ATOM 1569 C CA . ASN A 1 202 ? 33.643 8.582 -44.511 1.00 96.75 202 ASN A CA 1
ATOM 1570 C C . ASN A 1 202 ? 34.980 9.162 -44.994 1.00 96.75 202 ASN A C 1
ATOM 1572 O O . ASN A 1 202 ? 35.202 9.228 -46.202 1.00 96.75 202 ASN A O 1
ATOM 1576 N N . GLU A 1 203 ? 35.914 9.472 -44.087 1.00 96.81 203 GLU A N 1
ATOM 1577 C CA . GLU A 1 203 ? 37.275 9.873 -44.466 1.00 96.81 203 GLU A CA 1
ATOM 1578 C C . GLU A 1 203 ? 37.979 8.780 -45.282 1.00 96.81 203 GLU A C 1
ATOM 1580 O O . GLU A 1 203 ? 38.664 9.063 -46.267 1.00 96.81 203 GLU A O 1
ATOM 1585 N N . LYS A 1 204 ? 37.814 7.506 -44.906 1.00 96.12 204 LYS A N 1
ATOM 1586 C CA . LYS A 1 204 ? 38.382 6.385 -45.665 1.00 96.12 204 LYS A CA 1
ATOM 1587 C C . LYS A 1 204 ? 37.753 6.251 -47.055 1.00 96.12 204 LYS A C 1
ATOM 1589 O O . LYS A 1 204 ? 38.479 5.946 -48.001 1.00 96.12 204 LYS A O 1
ATOM 1594 N N . ILE A 1 205 ? 36.448 6.489 -47.189 1.00 97.06 205 ILE A N 1
ATOM 1595 C CA . ILE A 1 205 ? 35.763 6.534 -48.487 1.00 97.06 205 ILE A CA 1
ATOM 1596 C C . ILE A 1 205 ? 36.347 7.665 -49.337 1.00 97.06 205 ILE A C 1
ATOM 1598 O O . ILE A 1 205 ? 36.824 7.375 -50.429 1.00 97.06 205 ILE A O 1
ATOM 1602 N N . GLU A 1 206 ? 36.415 8.901 -48.832 1.00 97.06 206 GLU A N 1
ATOM 1603 C CA . GLU A 1 206 ? 36.949 10.056 -49.573 1.00 97.06 206 GLU A CA 1
ATOM 1604 C C . GLU A 1 206 ? 38.386 9.814 -50.067 1.00 97.06 206 GLU A C 1
ATOM 1606 O O . GLU A 1 206 ? 38.688 10.018 -51.246 1.00 97.06 206 GLU A O 1
ATOM 1611 N N . ARG A 1 207 ? 39.268 9.291 -49.202 1.00 96.75 207 ARG A N 1
ATOM 1612 C CA . ARG A 1 207 ? 40.647 8.920 -49.577 1.00 96.75 207 ARG A CA 1
ATOM 1613 C C . ARG A 1 207 ? 40.664 7.916 -50.740 1.00 96.75 207 ARG A C 1
ATOM 1615 O O . ARG A 1 207 ? 41.410 8.110 -51.701 1.00 96.75 207 ARG A O 1
ATOM 1622 N N . LEU A 1 208 ? 39.818 6.883 -50.686 1.00 96.19 208 LEU A N 1
ATOM 1623 C CA . LEU A 1 208 ? 39.690 5.869 -51.741 1.00 96.19 208 LEU A CA 1
ATOM 1624 C C . LEU A 1 208 ? 39.036 6.415 -53.022 1.00 96.19 208 LEU A C 1
ATOM 1626 O O . LEU A 1 208 ? 39.384 5.967 -54.113 1.00 96.19 208 LEU A O 1
ATOM 1630 N N . GLU A 1 209 ? 38.127 7.389 -52.931 1.00 97.31 209 GLU A N 1
ATOM 1631 C CA . GLU A 1 209 ? 37.568 8.077 -54.103 1.00 97.31 209 GLU A CA 1
ATOM 1632 C C . GLU A 1 209 ? 38.649 8.902 -54.812 1.00 97.31 209 GLU A C 1
ATOM 1634 O O . GLU A 1 209 ? 38.803 8.803 -56.028 1.00 97.31 209 GLU A O 1
ATOM 1639 N N . VAL A 1 210 ? 39.468 9.638 -54.056 1.00 97.69 210 VAL A N 1
ATOM 1640 C CA . VAL A 1 210 ? 40.598 10.416 -54.585 1.00 97.69 210 VAL A CA 1
ATOM 1641 C C . VAL A 1 210 ? 41.667 9.515 -55.225 1.00 97.69 210 VAL A C 1
ATOM 1643 O O . VAL A 1 210 ? 42.265 9.890 -56.237 1.00 97.69 210 VAL A O 1
ATOM 1646 N N . GLU A 1 211 ? 41.911 8.316 -54.690 1.00 96.50 211 GLU A N 1
ATOM 1647 C CA . GLU A 1 211 ? 42.794 7.317 -55.311 1.00 96.50 211 GLU A CA 1
ATOM 1648 C C . GLU A 1 211 ? 42.191 6.699 -56.580 1.00 96.50 211 GLU A C 1
ATOM 1650 O O . GLU A 1 211 ? 42.870 6.643 -57.611 1.00 96.50 211 GLU A O 1
ATOM 1655 N N . ARG A 1 212 ? 40.905 6.321 -56.549 1.00 97.56 212 ARG A N 1
ATOM 1656 C CA . ARG A 1 212 ? 40.143 5.848 -57.719 1.00 97.56 212 ARG A CA 1
ATOM 1657 C C . ARG A 1 212 ? 40.199 6.865 -58.859 1.00 97.56 212 ARG A C 1
ATOM 1659 O O . ARG A 1 212 ? 40.477 6.499 -59.997 1.00 97.56 212 ARG A O 1
ATOM 1666 N N . ASP A 1 213 ? 39.998 8.142 -58.558 1.00 97.06 213 ASP A N 1
ATOM 1667 C CA . ASP A 1 213 ? 40.031 9.227 -59.537 1.00 97.06 213 ASP A CA 1
ATOM 1668 C C . ASP A 1 213 ? 41.419 9.438 -60.151 1.00 97.06 213 ASP A C 1
ATOM 1670 O O . ASP A 1 213 ? 41.540 9.673 -61.356 1.00 97.06 213 ASP A O 1
ATOM 1674 N N . ARG A 1 214 ? 42.487 9.314 -59.352 1.00 97.06 214 ARG A N 1
ATOM 1675 C CA . ARG A 1 214 ? 43.869 9.344 -59.860 1.00 97.06 214 ARG A CA 1
ATOM 1676 C C . ARG A 1 214 ? 44.132 8.170 -60.808 1.00 97.06 214 ARG A C 1
ATOM 1678 O O . ARG A 1 214 ? 44.710 8.388 -61.871 1.00 97.06 214 ARG A O 1
ATOM 1685 N N . ALA A 1 215 ? 43.681 6.964 -60.458 1.00 95.12 215 ALA A N 1
ATOM 1686 C CA . ALA A 1 215 ? 43.817 5.772 -61.297 1.00 95.12 215 ALA A CA 1
ATOM 1687 C C . ALA A 1 215 ? 42.983 5.860 -62.590 1.00 95.12 215 ALA A C 1
ATOM 1689 O O . ALA A 1 215 ? 43.476 5.539 -63.669 1.00 95.12 215 ALA A O 1
ATOM 1690 N N . ASN A 1 216 ? 41.752 6.371 -62.519 1.00 96.62 216 ASN A N 1
ATOM 1691 C CA . ASN A 1 216 ? 40.912 6.592 -63.697 1.00 96.62 216 ASN A CA 1
ATOM 1692 C C . ASN A 1 216 ? 41.577 7.565 -64.684 1.00 96.62 216 ASN A C 1
ATOM 1694 O O . ASN A 1 216 ? 41.626 7.281 -65.878 1.00 96.62 216 ASN A O 1
ATOM 1698 N N . ARG A 1 217 ? 42.172 8.663 -64.195 1.00 96.88 217 ARG A N 1
ATOM 1699 C CA . ARG A 1 217 ? 42.885 9.640 -65.040 1.00 96.88 217 ARG A CA 1
ATOM 1700 C C . ARG A 1 217 ? 44.152 9.062 -65.681 1.00 96.88 217 ARG A C 1
ATOM 1702 O O . ARG A 1 217 ? 44.462 9.404 -66.819 1.00 96.88 217 ARG A O 1
ATOM 1709 N N . THR A 1 218 ? 44.897 8.179 -65.006 1.00 96.81 218 THR A N 1
ATOM 1710 C CA . THR A 1 218 ? 46.058 7.519 -65.640 1.00 96.81 218 THR A CA 1
ATOM 1711 C C . THR A 1 218 ? 45.631 6.491 -66.688 1.00 96.81 218 THR A C 1
ATOM 1713 O O . THR A 1 218 ? 46.276 6.410 -67.735 1.00 96.81 218 THR A O 1
ATOM 1716 N N . ILE A 1 219 ? 44.524 5.774 -66.464 1.00 95.69 219 ILE A N 1
ATOM 1717 C CA . ILE A 1 219 ? 43.903 4.881 -67.455 1.00 95.69 219 ILE A CA 1
ATOM 1718 C C . ILE A 1 219 ? 43.415 5.677 -68.674 1.00 95.69 219 ILE A C 1
ATOM 1720 O O . ILE A 1 219 ? 43.738 5.305 -69.798 1.00 95.69 219 ILE A O 1
ATOM 1724 N N . GLU A 1 220 ? 42.707 6.789 -68.475 1.00 96.62 220 GLU A N 1
ATOM 1725 C CA . GLU A 1 220 ? 42.223 7.679 -69.541 1.00 96.62 220 GLU A CA 1
ATOM 1726 C C . GLU A 1 220 ? 43.383 8.209 -70.402 1.00 96.62 220 GLU A C 1
ATOM 1728 O O . GLU A 1 220 ? 43.394 8.027 -71.620 1.00 96.62 220 GLU A O 1
ATOM 1733 N N . ILE A 1 221 ? 44.434 8.749 -69.773 1.00 96.56 221 ILE A N 1
ATOM 1734 C CA . ILE A 1 221 ? 45.643 9.220 -70.470 1.00 96.56 221 ILE A CA 1
ATOM 1735 C C . ILE A 1 221 ? 46.340 8.080 -71.237 1.00 96.56 221 ILE A C 1
ATOM 1737 O O . ILE A 1 221 ? 46.884 8.312 -72.320 1.00 96.56 221 ILE A O 1
ATOM 1741 N N . ALA A 1 222 ? 46.343 6.851 -70.711 1.00 94.19 222 ALA A N 1
ATOM 1742 C CA . ALA A 1 222 ? 46.900 5.690 -71.405 1.00 94.19 222 ALA A CA 1
ATOM 1743 C C . ALA A 1 222 ? 46.032 5.258 -72.603 1.00 94.19 222 ALA A C 1
ATOM 1745 O O . ALA A 1 222 ? 46.569 5.007 -73.683 1.00 94.19 222 ALA A O 1
ATOM 1746 N N . GLN A 1 223 ? 44.705 5.241 -72.450 1.00 95.81 223 GLN A N 1
ATOM 1747 C CA . GLN A 1 223 ? 43.753 4.951 -73.526 1.00 95.81 223 GLN A CA 1
ATOM 1748 C C . GLN A 1 223 ? 43.828 5.993 -74.647 1.00 95.81 223 GLN A C 1
ATOM 1750 O O . GLN A 1 223 ? 43.846 5.622 -75.821 1.00 95.81 223 GLN A O 1
ATOM 1755 N N . GLU A 1 224 ? 43.952 7.284 -74.322 1.00 95.69 224 GLU A N 1
ATOM 1756 C CA . GLU A 1 224 ? 44.182 8.324 -75.327 1.00 95.69 224 GLU A CA 1
ATOM 1757 C C . GLU A 1 224 ? 45.503 8.132 -76.086 1.00 95.69 224 GLU A C 1
ATOM 1759 O O . GLU A 1 224 ? 45.565 8.399 -77.286 1.00 95.69 224 GLU A O 1
ATOM 1764 N N . ARG A 1 225 ? 46.589 7.734 -75.409 1.00 95.00 225 ARG A N 1
ATOM 1765 C CA . ARG A 1 225 ? 47.882 7.482 -76.072 1.00 95.00 225 ARG A CA 1
ATOM 1766 C C . ARG A 1 225 ? 47.768 6.297 -77.025 1.00 95.00 225 ARG A C 1
ATOM 1768 O O . ARG A 1 225 ? 48.088 6.441 -78.202 1.00 95.00 225 ARG A O 1
ATOM 1775 N N . ALA A 1 226 ? 47.212 5.185 -76.546 1.00 92.69 226 ALA A N 1
ATOM 1776 C CA . ALA A 1 226 ? 46.978 3.990 -77.347 1.00 92.69 226 ALA A CA 1
ATOM 1777 C C . ALA A 1 226 ? 46.054 4.264 -78.549 1.00 92.69 226 ALA A C 1
ATOM 1779 O O . ALA A 1 226 ? 46.319 3.778 -79.646 1.00 92.69 226 ALA A O 1
ATOM 1780 N N . SER A 1 227 ? 45.008 5.087 -78.395 1.00 94.38 227 SER A N 1
ATOM 1781 C CA . SER A 1 227 ? 44.124 5.454 -79.511 1.00 94.38 227 SER A CA 1
ATOM 1782 C C . SER A 1 227 ? 44.823 6.346 -80.544 1.00 94.38 227 SER A C 1
ATOM 1784 O O . SER A 1 227 ? 44.652 6.138 -81.746 1.00 94.38 227 SER A O 1
ATOM 1786 N N . ARG A 1 228 ? 45.676 7.282 -80.101 1.00 94.62 228 ARG A N 1
ATOM 1787 C CA . ARG A 1 228 ? 46.511 8.129 -80.972 1.00 94.62 228 ARG A CA 1
ATOM 1788 C C . ARG A 1 228 ? 47.584 7.327 -81.717 1.00 94.62 228 ARG A C 1
ATOM 1790 O O . ARG A 1 228 ? 47.858 7.612 -82.881 1.00 94.62 228 ARG A O 1
ATOM 1797 N N . GLU A 1 229 ? 48.169 6.316 -81.086 1.00 92.31 229 GLU A N 1
ATOM 1798 C CA . GLU A 1 229 ? 49.131 5.403 -81.715 1.00 92.31 229 GLU A CA 1
ATOM 1799 C C . GLU A 1 229 ? 48.445 4.444 -82.698 1.00 92.31 229 GLU A C 1
ATOM 1801 O O . GLU A 1 229 ? 48.897 4.316 -83.835 1.00 92.31 229 GLU A O 1
ATOM 1806 N N . ALA A 1 230 ? 47.290 3.877 -82.337 1.00 92.81 230 ALA A N 1
ATOM 1807 C CA . ALA A 1 230 ? 46.475 3.063 -83.239 1.00 92.81 230 ALA A CA 1
ATOM 1808 C C . ALA A 1 230 ? 45.954 3.855 -84.455 1.00 92.81 230 ALA A C 1
ATOM 1810 O O . ALA A 1 230 ? 45.856 3.303 -85.550 1.00 92.81 230 ALA A O 1
ATOM 1811 N N . ALA A 1 231 ? 45.648 5.149 -84.298 1.00 93.31 231 ALA A N 1
ATOM 1812 C CA . ALA A 1 231 ? 45.288 6.023 -85.414 1.00 93.31 231 ALA A CA 1
ATOM 1813 C C . ALA A 1 231 ? 46.462 6.215 -86.392 1.00 93.31 231 ALA A C 1
ATOM 1815 O O . ALA A 1 231 ? 46.284 6.028 -87.593 1.00 93.31 231 ALA A O 1
ATOM 1816 N N . ARG A 1 232 ? 47.671 6.492 -85.881 1.00 93.50 232 ARG A N 1
ATOM 1817 C CA . ARG A 1 232 ? 48.898 6.602 -86.697 1.00 93.50 232 ARG A CA 1
ATOM 1818 C C . ARG A 1 232 ? 49.258 5.293 -87.402 1.00 93.50 232 ARG A C 1
ATOM 1820 O O . ARG A 1 232 ? 49.704 5.329 -88.541 1.00 93.50 232 ARG A O 1
ATOM 1827 N N . ALA A 1 233 ? 49.064 4.151 -86.740 1.00 91.00 233 ALA A N 1
ATOM 1828 C CA . ALA A 1 233 ? 49.298 2.836 -87.335 1.00 91.00 233 ALA A CA 1
ATOM 1829 C C . ALA A 1 233 ? 48.326 2.547 -88.493 1.00 91.00 233 ALA A C 1
ATOM 1831 O O . ALA A 1 233 ? 48.737 2.033 -89.527 1.00 91.00 233 ALA A O 1
ATOM 1832 N N . ARG A 1 234 ? 47.052 2.945 -88.364 1.00 93.12 234 ARG A N 1
ATOM 1833 C CA . ARG A 1 234 ? 46.082 2.869 -89.471 1.00 93.12 234 ARG A CA 1
ATOM 1834 C C . ARG A 1 234 ? 46.462 3.798 -90.621 1.00 93.12 234 ARG A C 1
ATOM 1836 O O . ARG A 1 234 ? 46.428 3.370 -91.766 1.00 93.12 234 ARG A O 1
ATOM 1843 N N . GLU A 1 235 ? 46.875 5.028 -90.321 1.00 93.44 235 GLU A N 1
ATOM 1844 C CA . GLU A 1 235 ? 47.313 5.993 -91.334 1.00 93.44 235 GLU A CA 1
ATOM 1845 C C . GLU A 1 235 ? 48.544 5.495 -92.114 1.00 93.44 235 GLU A C 1
ATOM 1847 O O . GLU A 1 235 ? 48.572 5.597 -93.339 1.00 93.44 235 GLU A O 1
ATOM 1852 N N . SER A 1 236 ? 49.535 4.894 -91.444 1.00 88.88 236 SER A N 1
ATOM 1853 C CA . SER A 1 236 ? 50.699 4.313 -92.124 1.00 88.88 236 SER A CA 1
ATOM 1854 C C . SER A 1 236 ? 50.372 3.011 -92.866 1.00 88.88 236 SER A C 1
ATOM 1856 O O . SER A 1 236 ? 50.921 2.781 -93.944 1.00 88.88 236 SER A O 1
ATOM 1858 N N . GLU A 1 237 ? 49.439 2.190 -92.374 1.00 92.62 237 GLU A N 1
ATOM 1859 C CA . GLU A 1 237 ? 48.882 1.075 -93.148 1.00 92.62 237 GLU A CA 1
ATOM 1860 C C . GLU A 1 237 ? 48.169 1.556 -94.420 1.00 92.62 237 GLU A C 1
ATOM 1862 O O . GLU A 1 237 ? 48.381 0.971 -95.480 1.00 92.62 237 GLU A O 1
ATOM 1867 N N . ASP A 1 238 ? 47.360 2.615 -94.350 1.00 93.38 238 ASP A N 1
ATOM 1868 C CA . ASP A 1 238 ? 46.657 3.174 -95.510 1.00 93.38 238 ASP A CA 1
ATOM 1869 C C . ASP A 1 238 ? 47.626 3.809 -96.520 1.00 93.38 238 ASP A C 1
ATOM 1871 O O . ASP A 1 238 ? 47.504 3.559 -97.721 1.00 93.38 238 ASP A O 1
ATOM 1875 N N . GLN A 1 239 ? 48.667 4.508 -96.056 1.00 93.38 239 GLN A N 1
ATOM 1876 C CA . GLN A 1 239 ? 49.769 4.965 -96.915 1.00 93.38 239 GLN A CA 1
ATOM 1877 C C . GLN A 1 239 ? 50.498 3.788 -97.590 1.00 93.38 239 GLN A C 1
ATOM 1879 O O . GLN A 1 239 ? 50.805 3.854 -98.778 1.00 93.38 239 GLN A O 1
ATOM 1884 N N . LEU A 1 240 ? 50.741 2.680 -96.878 1.00 93.31 240 LEU A N 1
ATOM 1885 C CA . LEU A 1 240 ? 51.350 1.475 -97.455 1.00 93.31 240 LEU A CA 1
ATOM 1886 C C . LEU A 1 240 ? 50.422 0.746 -98.439 1.00 93.31 240 LEU A C 1
ATOM 1888 O O . LEU A 1 240 ? 50.915 0.144 -99.394 1.00 93.31 240 LEU A O 1
ATOM 1892 N N . ARG A 1 241 ? 49.099 0.784 -98.238 1.00 92.81 241 ARG A N 1
ATOM 1893 C CA . ARG A 1 241 ? 48.110 0.259 -99.196 1.00 92.81 241 ARG A CA 1
ATOM 1894 C C . ARG A 1 241 ? 48.113 1.093 -100.478 1.00 92.81 241 ARG A C 1
ATOM 1896 O O . ARG A 1 241 ? 48.170 0.513 -101.559 1.00 92.81 241 ARG A O 1
ATOM 1903 N N . GLU A 1 242 ? 48.139 2.420 -100.366 1.00 93.81 242 GLU A N 1
ATOM 1904 C CA . GLU A 1 242 ? 48.159 3.313 -101.529 1.00 93.81 242 GLU A CA 1
ATOM 1905 C C . GLU A 1 242 ? 49.490 3.246 -102.292 1.00 93.81 242 GLU A C 1
ATOM 1907 O O . GLU A 1 242 ? 49.479 3.057 -103.504 1.00 93.81 242 GLU A O 1
ATOM 1912 N N . LEU A 1 243 ? 50.642 3.246 -101.609 1.00 92.00 243 LEU A N 1
ATOM 1913 C CA . LEU A 1 243 ? 51.950 3.063 -102.258 1.00 92.00 243 LEU A CA 1
ATOM 1914 C C . LEU A 1 243 ? 52.077 1.703 -102.968 1.00 92.00 243 LEU A C 1
ATOM 1916 O O . LEU A 1 243 ? 52.725 1.607 -104.010 1.00 92.00 243 LEU A O 1
ATOM 1920 N N . ARG A 1 244 ? 51.443 0.640 -102.448 1.00 92.50 244 ARG A N 1
ATOM 1921 C CA . ARG A 1 244 ? 51.337 -0.648 -103.160 1.00 92.50 244 ARG A CA 1
ATOM 1922 C C . ARG A 1 244 ? 50.458 -0.530 -104.404 1.00 92.50 244 ARG A C 1
ATOM 1924 O O . ARG A 1 244 ? 50.845 -1.046 -105.447 1.00 92.50 244 ARG A O 1
ATOM 1931 N N . ARG A 1 245 ? 49.327 0.177 -104.314 1.00 94.19 245 ARG A N 1
ATOM 1932 C CA . ARG A 1 245 ? 48.413 0.442 -105.437 1.00 94.19 245 ARG A CA 1
ATOM 1933 C C . ARG A 1 245 ? 49.113 1.224 -106.556 1.00 94.19 245 ARG A C 1
ATOM 1935 O O . ARG A 1 245 ? 49.063 0.809 -107.710 1.00 94.19 245 ARG A O 1
ATOM 1942 N N . GLU A 1 246 ? 49.833 2.292 -106.212 1.00 93.19 246 GLU A N 1
ATOM 1943 C CA . GLU A 1 246 ? 50.662 3.067 -107.145 1.00 93.19 246 GLU A CA 1
ATOM 1944 C C . GLU A 1 246 ? 51.785 2.219 -107.760 1.00 93.19 246 GLU A C 1
ATOM 1946 O O . GLU A 1 246 ? 52.018 2.286 -108.967 1.00 93.19 246 GLU A O 1
ATOM 1951 N N . PHE A 1 247 ? 52.465 1.384 -106.965 1.00 92.81 247 PHE A N 1
ATOM 1952 C CA . PHE A 1 247 ? 53.518 0.497 -107.467 1.00 92.81 247 PHE A CA 1
ATOM 1953 C C . PHE A 1 247 ? 52.976 -0.583 -108.416 1.00 92.81 247 PHE A C 1
ATOM 1955 O O . PHE A 1 247 ? 53.611 -0.885 -109.426 1.00 92.81 247 PHE A O 1
ATOM 1962 N N . GLU A 1 248 ? 51.796 -1.145 -108.144 1.00 92.38 248 GLU A N 1
ATOM 1963 C CA . GLU A 1 248 ? 51.117 -2.078 -109.049 1.00 92.38 248 GLU A CA 1
ATOM 1964 C C . GLU A 1 248 ? 50.666 -1.390 -110.347 1.00 92.38 248 GLU A C 1
ATOM 1966 O O . GLU A 1 248 ? 50.864 -1.950 -111.427 1.00 92.38 248 GLU A O 1
ATOM 1971 N N . GLU A 1 249 ? 50.159 -0.153 -110.284 1.00 92.19 249 GLU A N 1
ATOM 1972 C CA . GLU A 1 249 ? 49.842 0.646 -111.476 1.00 92.19 249 GLU A CA 1
ATOM 1973 C C . GLU A 1 249 ? 51.091 0.996 -112.296 1.00 92.19 249 GLU A C 1
ATOM 1975 O O . GLU A 1 249 ? 51.083 0.826 -113.517 1.00 92.19 249 GLU A O 1
ATOM 1980 N N . LEU A 1 250 ? 52.183 1.427 -111.657 1.00 91.25 250 LEU A N 1
ATOM 1981 C CA . LEU A 1 250 ? 53.470 1.698 -112.308 1.00 91.25 250 LEU A CA 1
ATOM 1982 C C . LEU A 1 250 ? 54.064 0.433 -112.935 1.00 91.25 250 LEU A C 1
ATOM 1984 O O . LEU A 1 250 ? 54.528 0.468 -114.075 1.00 91.25 250 LEU A O 1
ATOM 1988 N N . ARG A 1 251 ? 53.998 -0.708 -112.241 1.00 92.31 251 ARG A N 1
ATOM 1989 C CA . ARG A 1 251 ? 54.433 -2.005 -112.773 1.00 92.31 251 ARG A CA 1
ATOM 1990 C C . ARG A 1 251 ? 53.578 -2.439 -113.964 1.00 92.31 251 ARG A C 1
ATOM 1992 O O . ARG A 1 251 ? 54.126 -2.923 -114.949 1.00 92.31 251 ARG A O 1
ATOM 1999 N N . ALA A 1 252 ? 52.263 -2.228 -113.917 1.00 88.69 252 ALA A N 1
ATOM 2000 C CA . ALA A 1 252 ? 51.372 -2.494 -115.044 1.00 88.69 252 ALA A CA 1
ATOM 2001 C C . ALA A 1 252 ? 51.624 -1.542 -116.229 1.00 88.69 252 ALA A C 1
ATOM 2003 O O . ALA A 1 252 ? 51.499 -1.957 -117.379 1.00 88.69 252 ALA A O 1
ATOM 2004 N N . GLN A 1 253 ? 52.010 -0.286 -115.983 1.00 88.31 253 GLN A N 1
ATOM 2005 C CA . GLN A 1 253 ? 52.449 0.640 -117.033 1.00 88.31 253 GLN A CA 1
ATOM 2006 C C . GLN A 1 253 ? 53.776 0.196 -117.663 1.00 88.31 253 GLN A C 1
ATOM 2008 O O . GLN A 1 253 ? 53.870 0.176 -118.887 1.00 88.31 253 GLN A O 1
ATOM 2013 N N . MET A 1 254 ? 54.760 -0.214 -116.856 1.00 86.38 254 MET A N 1
ATOM 2014 C CA . MET A 1 254 ? 56.043 -0.745 -117.338 1.00 86.38 254 MET A CA 1
ATOM 2015 C C . MET A 1 254 ? 55.864 -2.025 -118.161 1.00 86.38 254 MET A C 1
ATOM 2017 O O . MET A 1 254 ? 56.431 -2.130 -119.241 1.00 86.38 254 MET A O 1
ATOM 2021 N N . LEU A 1 255 ? 55.015 -2.958 -117.721 1.00 87.50 255 LEU A N 1
ATOM 2022 C CA . LEU A 1 255 ? 54.693 -4.153 -118.509 1.00 87.50 255 LEU A CA 1
ATOM 2023 C C . LEU A 1 255 ? 54.052 -3.784 -119.855 1.00 87.50 255 LEU A C 1
ATOM 2025 O O . LEU A 1 255 ? 54.484 -4.289 -120.883 1.00 87.50 255 LEU A O 1
ATOM 2029 N N . ARG A 1 256 ? 53.107 -2.832 -119.887 1.00 85.56 256 ARG A N 1
ATOM 2030 C CA . ARG A 1 256 ? 52.494 -2.354 -121.143 1.00 85.56 256 ARG A CA 1
ATOM 2031 C C . ARG A 1 256 ? 53.486 -1.651 -122.074 1.00 85.56 256 ARG A C 1
ATOM 2033 O O . ARG A 1 256 ? 53.326 -1.735 -123.290 1.00 85.56 256 ARG A O 1
ATOM 2040 N N . THR A 1 257 ? 54.480 -0.925 -121.553 1.00 85.81 257 THR A N 1
ATOM 2041 C CA . THR A 1 257 ? 55.510 -0.298 -122.399 1.00 85.81 257 THR A CA 1
ATOM 2042 C C . THR A 1 257 ? 56.537 -1.319 -122.879 1.00 85.81 257 THR A C 1
ATOM 2044 O O . THR A 1 257 ? 56.929 -1.261 -124.044 1.00 85.81 257 THR A O 1
ATOM 2047 N N . GLU A 1 258 ? 56.913 -2.301 -122.059 1.00 81.81 258 GLU A N 1
ATOM 2048 C CA . GLU A 1 258 ? 57.728 -3.440 -122.489 1.00 81.81 258 GLU A CA 1
ATOM 2049 C C . GLU A 1 258 ? 57.018 -4.250 -123.582 1.00 81.81 258 GLU A C 1
ATOM 2051 O O . GLU A 1 258 ? 57.595 -4.410 -124.658 1.00 81.81 258 GLU A O 1
ATOM 2056 N N . GLU A 1 259 ? 55.754 -4.639 -123.382 1.00 81.38 259 GLU A N 1
ATOM 2057 C CA . GLU A 1 259 ? 54.891 -5.281 -124.389 1.00 81.38 259 GLU A CA 1
ATOM 2058 C C . GLU A 1 259 ? 54.828 -4.454 -125.682 1.00 81.38 259 GLU A C 1
ATOM 2060 O O . GLU A 1 259 ? 55.166 -4.960 -126.751 1.00 81.38 259 GLU A O 1
ATOM 2065 N N . ALA A 1 260 ? 54.519 -3.155 -125.603 1.00 80.94 260 ALA A N 1
ATOM 2066 C CA . ALA A 1 260 ? 54.465 -2.287 -126.781 1.00 80.94 260 ALA A CA 1
ATOM 2067 C C . ALA A 1 260 ? 55.822 -2.156 -127.507 1.00 80.94 260 ALA A C 1
ATOM 2069 O O . ALA A 1 260 ? 55.857 -2.048 -128.736 1.00 80.94 260 ALA A O 1
ATOM 2070 N N . THR A 1 261 ? 56.956 -2.187 -126.792 1.00 81.88 261 THR A N 1
ATOM 2071 C CA . THR A 1 261 ? 58.284 -2.212 -127.437 1.00 81.88 261 THR A CA 1
ATOM 2072 C C . THR A 1 261 ? 58.642 -3.584 -128.005 1.00 81.88 261 THR A C 1
ATOM 2074 O O . THR A 1 261 ? 59.342 -3.645 -129.018 1.00 81.88 261 THR A O 1
ATOM 2077 N N . ALA A 1 262 ? 58.158 -4.677 -127.412 1.00 80.56 262 ALA A N 1
ATOM 2078 C CA . ALA A 1 262 ? 58.306 -6.028 -127.940 1.00 80.56 262 ALA A CA 1
ATOM 2079 C C . ALA A 1 262 ? 57.491 -6.202 -129.231 1.00 80.56 262 ALA A C 1
ATOM 2081 O O . ALA A 1 262 ? 58.048 -6.646 -130.234 1.00 80.56 262 ALA A O 1
ATOM 2082 N N . ASP A 1 263 ? 56.239 -5.741 -129.253 1.00 80.94 263 ASP A N 1
ATOM 2083 C CA . ASP A 1 263 ? 55.384 -5.697 -130.444 1.00 80.94 263 ASP A CA 1
ATOM 2084 C C . ASP A 1 263 ? 55.987 -4.815 -131.545 1.00 80.94 263 ASP A C 1
ATOM 2086 O O . ASP A 1 263 ? 56.045 -5.221 -132.707 1.00 80.94 263 ASP A O 1
ATOM 2090 N N . ALA A 1 264 ? 56.514 -3.634 -131.200 1.00 80.00 264 ALA A N 1
ATOM 2091 C CA . ALA A 1 264 ? 57.200 -2.771 -132.162 1.00 80.00 264 ALA A CA 1
ATOM 2092 C C . ALA A 1 264 ? 58.457 -3.440 -132.754 1.00 80.00 264 ALA A C 1
ATOM 2094 O O . ALA A 1 264 ? 58.689 -3.364 -133.964 1.00 80.00 264 ALA A O 1
ATOM 2095 N N . ARG A 1 265 ? 59.247 -4.146 -131.930 1.00 82.38 265 ARG A N 1
ATOM 2096 C CA . ARG A 1 265 ? 60.395 -4.948 -132.390 1.00 82.38 265 ARG A CA 1
ATOM 2097 C C . ARG A 1 265 ? 59.948 -6.113 -133.274 1.00 82.38 265 ARG A C 1
ATOM 2099 O O . ARG A 1 265 ? 60.561 -6.332 -134.314 1.00 82.38 265 ARG A O 1
ATOM 2106 N N . ALA A 1 266 ? 58.881 -6.826 -132.916 1.00 81.44 266 ALA A N 1
ATOM 2107 C CA . ALA A 1 266 ? 58.332 -7.925 -133.708 1.00 81.44 266 ALA A CA 1
ATOM 2108 C C . ALA A 1 266 ? 57.810 -7.442 -135.074 1.00 81.44 266 ALA A C 1
ATOM 2110 O O . ALA A 1 266 ? 58.112 -8.046 -136.104 1.00 81.44 266 ALA A O 1
ATOM 2111 N N . ALA A 1 267 ? 57.104 -6.309 -135.106 1.00 82.56 267 ALA A N 1
ATOM 2112 C CA . ALA A 1 267 ? 56.625 -5.681 -136.334 1.00 82.56 267 ALA A CA 1
ATOM 2113 C C . ALA A 1 267 ? 57.775 -5.242 -137.260 1.00 82.56 267 ALA A C 1
ATOM 2115 O O . ALA A 1 267 ? 57.671 -5.400 -138.481 1.00 82.56 267 ALA A O 1
ATOM 2116 N N . GLU A 1 268 ? 58.882 -4.736 -136.701 1.00 82.31 268 GLU A N 1
ATOM 2117 C CA . GLU A 1 268 ? 60.075 -4.375 -137.474 1.00 82.31 268 GLU A CA 1
ATOM 2118 C C . GLU A 1 268 ? 60.858 -5.615 -137.942 1.00 82.31 268 GLU A C 1
ATOM 2120 O O . GLU A 1 268 ? 61.251 -5.676 -139.104 1.00 82.31 268 GLU A O 1
ATOM 2125 N N . ILE A 1 269 ? 60.989 -6.661 -137.117 1.00 82.62 269 ILE A N 1
ATOM 2126 C CA . ILE A 1 269 ? 61.546 -7.961 -137.536 1.00 82.62 269 ILE A CA 1
ATOM 2127 C C . ILE A 1 269 ? 60.753 -8.518 -138.727 1.00 82.62 269 ILE A C 1
ATOM 2129 O O . ILE A 1 269 ? 61.343 -8.904 -139.735 1.00 82.62 269 ILE A O 1
ATOM 2133 N N . GLU A 1 270 ? 59.421 -8.486 -138.680 1.00 82.81 270 GLU A N 1
ATOM 2134 C CA . GLU A 1 270 ? 58.569 -8.980 -139.767 1.00 82.81 270 GLU A CA 1
ATOM 2135 C C . GLU A 1 270 ? 58.544 -8.023 -140.986 1.00 82.81 270 GLU A C 1
ATOM 2137 O O . GLU A 1 270 ? 58.216 -8.418 -142.108 1.00 82.81 270 GLU A O 1
ATOM 2142 N N . ARG A 1 271 ? 58.942 -6.752 -140.826 1.00 85.19 271 ARG A N 1
ATOM 2143 C CA . ARG A 1 271 ? 59.214 -5.803 -141.929 1.00 85.19 271 ARG A CA 1
ATOM 2144 C C . ARG A 1 271 ? 60.554 -6.085 -142.610 1.00 85.19 271 ARG A C 1
ATOM 2146 O O . ARG A 1 271 ? 60.614 -6.060 -143.842 1.00 85.19 271 ARG A O 1
ATOM 2153 N N . VAL A 1 272 ? 61.593 -6.388 -141.833 1.00 82.69 272 VAL A N 1
ATOM 2154 C CA . VAL A 1 272 ? 62.912 -6.816 -142.321 1.00 82.69 272 VAL A CA 1
ATOM 2155 C C . VAL A 1 272 ? 62.793 -8.165 -143.028 1.00 82.69 272 VAL A C 1
ATOM 2157 O O . VAL A 1 272 ? 63.264 -8.302 -144.151 1.00 82.69 272 VAL A O 1
ATOM 2160 N N . ARG A 1 273 ? 62.066 -9.128 -142.452 1.00 86.12 273 ARG A N 1
ATOM 2161 C CA . ARG A 1 273 ? 61.802 -10.446 -143.054 1.00 86.12 273 ARG A CA 1
ATOM 2162 C C . ARG A 1 273 ? 61.129 -10.342 -144.424 1.00 86.12 273 ARG A C 1
ATOM 2164 O O . ARG A 1 273 ? 61.546 -11.008 -145.368 1.00 86.12 273 ARG A O 1
ATOM 2171 N N . ARG A 1 274 ? 60.143 -9.447 -144.567 1.00 83.25 274 ARG A N 1
ATOM 2172 C CA . ARG A 1 274 ? 59.523 -9.135 -145.868 1.00 83.25 274 ARG A CA 1
ATOM 2173 C C . ARG A 1 274 ? 60.495 -8.472 -146.848 1.00 83.25 274 ARG A C 1
ATOM 2175 O O . ARG A 1 274 ? 60.422 -8.778 -148.033 1.00 83.25 274 ARG A O 1
ATOM 2182 N N . HIS A 1 275 ? 61.416 -7.619 -146.391 1.00 82.25 275 HIS A N 1
ATOM 2183 C CA . HIS A 1 275 ? 62.473 -7.075 -147.255 1.00 82.25 275 HIS A CA 1
ATOM 2184 C C . HIS A 1 275 ? 63.458 -8.153 -147.713 1.00 82.25 275 HIS A C 1
ATOM 2186 O O . HIS A 1 275 ? 63.761 -8.207 -148.901 1.00 82.25 275 HIS A O 1
ATOM 2192 N N . VAL A 1 276 ? 63.898 -9.045 -146.820 1.00 82.44 276 VAL A N 1
ATOM 2193 C CA . VAL A 1 276 ? 64.743 -10.196 -147.178 1.00 82.44 276 VAL A CA 1
ATOM 2194 C C . VAL A 1 276 ? 64.040 -11.059 -148.226 1.00 82.44 276 VAL A C 1
ATOM 2196 O O . VAL A 1 276 ? 64.621 -11.312 -149.273 1.00 82.44 276 VAL A O 1
ATOM 2199 N N . HIS A 1 277 ? 62.761 -11.395 -148.037 1.00 84.31 277 HIS A N 1
ATOM 2200 C CA . HIS A 1 277 ? 62.020 -12.199 -149.016 1.00 84.31 277 HIS A CA 1
ATOM 2201 C C . HIS A 1 277 ? 61.778 -11.488 -150.366 1.00 84.31 277 HIS A C 1
ATOM 2203 O O . HIS A 1 277 ? 61.707 -12.123 -151.420 1.00 84.31 277 HIS A O 1
ATOM 2209 N N . MET A 1 278 ? 61.685 -10.154 -150.373 1.00 79.69 278 MET A N 1
ATOM 2210 C CA . MET A 1 278 ? 61.668 -9.367 -151.614 1.00 79.69 278 MET A CA 1
ATOM 2211 C C . MET A 1 278 ? 63.041 -9.352 -152.305 1.00 79.69 278 MET A C 1
ATOM 2213 O O . MET A 1 278 ? 63.099 -9.395 -153.535 1.00 79.69 278 MET A O 1
ATOM 2217 N N . LEU A 1 279 ? 64.136 -9.336 -151.538 1.00 80.12 279 LEU A N 1
ATOM 2218 C CA . LEU A 1 279 ? 65.499 -9.427 -152.062 1.00 80.12 279 LEU A CA 1
ATOM 2219 C C . LEU A 1 279 ? 65.797 -10.822 -152.627 1.00 80.12 279 LEU A C 1
ATOM 2221 O O . LEU A 1 279 ? 66.324 -10.896 -153.735 1.00 80.12 279 LEU A O 1
ATOM 2225 N N . GLU A 1 280 ? 65.374 -11.897 -151.953 1.00 76.94 280 GLU A N 1
ATOM 2226 C CA . GLU A 1 280 ? 65.398 -13.278 -152.469 1.00 76.94 280 GLU A CA 1
ATOM 2227 C C . GLU A 1 280 ? 64.710 -13.357 -153.840 1.00 76.94 280 GLU A C 1
ATOM 2229 O O . GLU A 1 280 ? 65.336 -13.737 -154.827 1.00 76.94 280 GLU A O 1
ATOM 2234 N N . ARG A 1 281 ? 63.465 -12.870 -153.948 1.00 77.75 281 ARG A N 1
ATOM 2235 C CA . ARG A 1 281 ? 62.739 -12.836 -155.231 1.00 77.75 281 ARG A CA 1
ATOM 2236 C C . ARG A 1 281 ? 63.434 -11.996 -156.302 1.00 77.75 281 ARG A C 1
ATOM 2238 O O . ARG A 1 281 ? 63.390 -12.354 -157.476 1.00 77.75 281 ARG A O 1
ATOM 2245 N N . SER A 1 282 ? 64.073 -10.885 -155.933 1.00 74.31 282 SER A N 1
ATOM 2246 C CA . SER A 1 282 ? 64.843 -10.085 -156.896 1.00 74.31 282 SER A CA 1
ATOM 2247 C C . SER A 1 282 ? 66.126 -10.791 -157.353 1.00 74.31 282 SER A C 1
ATOM 2249 O O . SER A 1 282 ? 66.503 -10.667 -158.519 1.00 74.31 282 SER A O 1
ATOM 2251 N N . ALA A 1 283 ? 66.751 -11.590 -156.480 1.00 71.25 283 ALA A N 1
ATOM 2252 C CA . ALA A 1 283 ? 67.900 -12.423 -156.812 1.00 71.25 283 ALA A CA 1
ATOM 2253 C C . ALA A 1 283 ? 67.503 -13.595 -157.724 1.00 71.25 283 ALA A C 1
ATOM 2255 O O . ALA A 1 283 ? 68.197 -13.843 -158.708 1.00 71.25 283 ALA A O 1
ATOM 2256 N N . ASP A 1 284 ? 66.357 -14.243 -157.487 1.00 72.44 284 ASP A N 1
ATOM 2257 C CA . ASP A 1 284 ? 65.799 -15.268 -158.383 1.00 72.44 284 ASP A CA 1
ATOM 2258 C C . ASP A 1 284 ? 65.528 -14.710 -159.791 1.00 72.44 284 ASP A C 1
ATOM 2260 O O . ASP A 1 284 ? 65.890 -15.327 -160.797 1.00 72.44 284 ASP A O 1
ATOM 2264 N N . VAL A 1 285 ? 64.945 -13.507 -159.882 1.00 68.25 285 VAL A N 1
ATOM 2265 C CA . VAL A 1 285 ? 64.700 -12.814 -161.161 1.00 68.25 285 VAL A CA 1
ATOM 2266 C C . VAL A 1 285 ? 66.014 -12.418 -161.848 1.00 68.25 285 VAL A C 1
ATOM 2268 O O . VAL A 1 285 ? 66.152 -12.610 -163.058 1.00 68.25 285 VAL A O 1
ATOM 2271 N N . ALA A 1 286 ? 67.015 -11.939 -161.105 1.00 61.62 286 ALA A N 1
ATOM 2272 C CA . ALA A 1 286 ? 68.346 -11.665 -161.652 1.00 61.62 286 ALA A CA 1
ATOM 2273 C C . ALA A 1 286 ? 69.041 -12.950 -162.151 1.00 61.62 286 ALA A C 1
ATOM 2275 O O . ALA A 1 286 ? 69.647 -12.956 -163.225 1.00 61.62 286 ALA A O 1
ATOM 2276 N N . ALA A 1 287 ? 68.889 -14.062 -161.427 1.00 61.53 287 ALA A N 1
ATOM 2277 C CA . ALA A 1 287 ? 69.385 -15.377 -161.817 1.00 61.53 287 ALA A CA 1
ATOM 2278 C C . ALA A 1 287 ? 68.617 -15.987 -163.005 1.00 61.53 287 ALA A C 1
ATOM 2280 O O . ALA A 1 287 ? 69.124 -16.913 -163.641 1.00 61.53 287 ALA A O 1
ATOM 2281 N N . ALA A 1 288 ? 67.412 -15.510 -163.332 1.00 61.16 288 ALA A N 1
ATOM 2282 C CA . ALA A 1 288 ? 66.727 -15.828 -164.585 1.00 61.16 288 ALA A CA 1
ATOM 2283 C C . ALA A 1 288 ? 67.298 -14.997 -165.751 1.00 61.16 288 ALA A C 1
ATOM 2285 O O . ALA A 1 288 ? 67.809 -15.570 -166.712 1.00 61.16 288 ALA A O 1
ATOM 2286 N N . LEU A 1 289 ? 67.333 -13.665 -165.616 1.00 60.03 289 LEU A N 1
ATOM 2287 C CA . LEU A 1 289 ? 67.866 -12.743 -166.634 1.00 60.03 289 LEU A CA 1
ATOM 2288 C C . LEU A 1 289 ? 69.319 -13.050 -167.031 1.00 60.03 289 LEU A C 1
ATOM 2290 O O . LEU A 1 289 ? 69.671 -13.000 -168.209 1.00 60.03 289 LEU A O 1
ATOM 2294 N N . SER A 1 290 ? 70.165 -13.417 -166.066 1.00 58.66 290 SER A N 1
ATOM 2295 C CA . SER A 1 290 ? 71.563 -13.780 -166.327 1.00 58.66 290 SER A CA 1
ATOM 2296 C C . SER A 1 290 ? 71.707 -15.081 -167.140 1.00 58.66 290 SER A C 1
ATOM 2298 O O . SER A 1 290 ? 72.683 -15.233 -167.875 1.00 58.66 290 SER A O 1
ATOM 2300 N N . ARG A 1 291 ? 70.716 -15.987 -167.092 1.00 60.84 291 ARG A N 1
ATOM 2301 C CA . ARG A 1 291 ? 70.673 -17.199 -167.934 1.00 60.84 291 ARG A CA 1
ATOM 2302 C C . ARG A 1 291 ? 70.188 -16.926 -169.360 1.00 60.84 291 ARG A C 1
ATOM 2304 O O . ARG A 1 291 ? 70.641 -17.615 -170.268 1.00 60.84 291 ARG A O 1
ATOM 2311 N N . GLU A 1 292 ? 69.336 -15.925 -169.581 1.00 55.47 292 GLU A N 1
ATOM 2312 C CA . GLU A 1 292 ? 68.921 -15.525 -170.937 1.00 55.47 292 GLU A CA 1
ATOM 2313 C C . GLU A 1 292 ? 69.998 -14.691 -171.653 1.00 55.47 292 GLU A C 1
ATOM 2315 O O . GLU A 1 292 ? 70.296 -14.926 -172.824 1.00 55.47 292 GLU A O 1
ATOM 2320 N N . LEU A 1 293 ? 70.653 -13.762 -170.946 1.00 54.81 293 LEU A N 1
ATOM 2321 C CA . LEU A 1 293 ? 71.688 -12.894 -171.527 1.00 54.81 293 LEU A CA 1
ATOM 2322 C C . LEU A 1 293 ? 73.017 -13.611 -171.828 1.00 54.81 293 LEU A C 1
ATOM 2324 O O . LEU A 1 293 ? 73.797 -13.126 -172.647 1.00 54.81 293 LEU A O 1
ATOM 2328 N N . GLY A 1 294 ? 73.267 -14.782 -171.234 1.00 53.59 294 GLY A N 1
ATOM 2329 C CA . GLY A 1 294 ? 74.464 -15.588 -171.503 1.00 53.59 294 GLY A CA 1
ATOM 2330 C C . GLY A 1 294 ? 74.521 -16.236 -172.897 1.00 53.59 294 GLY A C 1
ATOM 2331 O O . GLY A 1 294 ? 75.558 -16.783 -173.262 1.00 53.59 294 GLY A O 1
ATOM 2332 N N . ALA A 1 295 ? 73.436 -16.193 -173.680 1.00 52.62 295 ALA A N 1
ATOM 2333 C CA . ALA A 1 295 ? 73.287 -16.979 -174.910 1.00 52.62 295 ALA A CA 1
ATOM 2334 C C . ALA A 1 295 ? 73.492 -16.205 -176.233 1.00 52.62 295 ALA A C 1
ATOM 2336 O O . ALA A 1 295 ? 73.325 -16.797 -177.299 1.00 52.62 295 ALA A O 1
ATOM 2337 N N . LEU A 1 296 ? 73.795 -14.895 -176.201 1.00 38.66 296 LEU A N 1
ATOM 2338 C CA . LEU A 1 296 ? 73.529 -14.013 -177.357 1.00 38.66 296 LEU A CA 1
ATOM 2339 C C . LEU A 1 296 ? 74.603 -12.962 -177.723 1.00 38.66 296 LEU A C 1
ATOM 2341 O O . LEU A 1 296 ? 74.311 -12.057 -178.502 1.00 38.66 296 LEU A O 1
ATOM 2345 N N . SER A 1 297 ? 75.842 -13.057 -177.219 1.00 41.47 297 SER A N 1
ATOM 2346 C CA . SER A 1 297 ? 76.905 -12.082 -177.551 1.00 41.47 297 SER A CA 1
ATOM 2347 C C . SER A 1 297 ? 78.321 -12.679 -177.646 1.00 41.47 297 SER A C 1
ATOM 2349 O O . SER A 1 297 ? 79.223 -12.302 -176.897 1.00 41.47 297 SER A O 1
ATOM 2351 N N . ASP A 1 298 ? 78.543 -13.565 -178.617 1.00 35.09 298 ASP A N 1
ATOM 2352 C CA . ASP A 1 298 ? 79.881 -14.041 -178.995 1.00 35.09 298 ASP A CA 1
ATOM 2353 C C . ASP A 1 298 ? 80.404 -13.312 -180.251 1.00 35.09 298 ASP A C 1
ATOM 2355 O O . ASP A 1 298 ? 80.038 -13.696 -181.362 1.00 35.09 298 ASP A O 1
ATOM 2359 N N . ASN A 1 299 ? 81.214 -12.244 -180.083 1.00 35.72 299 ASN A N 1
ATOM 2360 C CA . ASN A 1 299 ? 82.393 -11.908 -180.923 1.00 35.72 299 ASN A CA 1
ATOM 2361 C C . ASN A 1 299 ? 83.077 -10.548 -180.588 1.00 35.72 299 ASN A C 1
ATOM 2363 O O . ASN A 1 299 ? 82.621 -9.493 -181.017 1.00 35.72 299 ASN A O 1
ATOM 2367 N N . GLY A 1 300 ? 84.280 -10.596 -179.992 1.00 28.02 300 GLY A N 1
ATOM 2368 C CA . GLY A 1 300 ? 85.359 -9.585 -180.137 1.00 28.02 300 GLY A CA 1
ATOM 2369 C C . GLY A 1 300 ? 85.238 -8.214 -179.419 1.00 28.02 300 GLY A C 1
ATOM 2370 O O . GLY A 1 300 ? 84.156 -7.740 -179.120 1.00 28.02 300 GLY A O 1
ATOM 2371 N N . ARG A 1 301 ? 86.340 -7.487 -179.142 1.00 29.27 301 ARG A N 1
ATOM 2372 C CA . ARG A 1 301 ? 87.777 -7.822 -179.297 1.00 29.27 301 ARG A CA 1
ATOM 2373 C C . ARG A 1 301 ? 88.700 -6.891 -178.458 1.00 29.27 301 ARG A C 1
ATOM 2375 O O . ARG A 1 301 ? 88.769 -5.705 -178.731 1.00 29.27 301 ARG A O 1
ATOM 2382 N N . LYS A 1 302 ? 89.523 -7.506 -177.593 1.00 33.28 302 LYS A N 1
ATOM 2383 C CA . LYS A 1 302 ? 90.977 -7.273 -177.369 1.00 33.28 302 LYS A CA 1
ATOM 2384 C C . LYS A 1 302 ? 91.565 -5.934 -176.799 1.00 33.28 302 LYS A C 1
ATOM 2386 O O . LYS A 1 302 ? 91.573 -4.930 -177.502 1.00 33.28 302 LYS A O 1
ATOM 2391 N N . LEU A 1 303 ? 92.345 -6.114 -175.691 1.00 32.12 303 LEU A N 1
ATOM 2392 C CA . LEU A 1 303 ? 93.592 -5.410 -175.204 1.00 32.12 303 LEU A CA 1
ATOM 2393 C C . LEU A 1 303 ? 93.416 -4.203 -174.222 1.00 32.12 303 LEU A C 1
ATOM 2395 O O . LEU A 1 303 ? 92.371 -3.573 -174.287 1.00 32.12 303 LEU A O 1
ATOM 2399 N N . ILE A 1 304 ? 94.339 -3.795 -173.304 1.00 31.34 304 ILE A N 1
ATOM 2400 C CA . ILE A 1 304 ? 95.710 -4.209 -172.823 1.00 31.34 304 ILE A CA 1
ATOM 2401 C C . ILE A 1 304 ? 96.050 -3.473 -171.473 1.00 31.34 304 ILE A C 1
ATOM 2403 O O . ILE A 1 304 ? 95.476 -2.397 -171.302 1.00 31.34 304 ILE A O 1
ATOM 2407 N N . PRO A 1 305 ? 97.033 -3.845 -170.597 1.00 51.16 305 PRO A N 1
ATOM 2408 C CA . PRO A 1 305 ? 97.601 -5.134 -170.149 1.00 51.16 305 PRO A CA 1
ATOM 2409 C C . PRO A 1 305 ? 97.588 -5.263 -168.580 1.00 51.16 305 PRO A C 1
ATOM 2411 O O . PRO A 1 305 ? 96.728 -4.694 -167.916 1.00 51.16 305 PRO A O 1
ATOM 2414 N N . GLU A 1 306 ? 98.554 -5.983 -167.986 1.00 36.75 306 GLU A N 1
ATOM 2415 C CA . GLU A 1 306 ? 98.695 -6.301 -166.547 1.00 36.75 306 GLU A CA 1
ATOM 2416 C C . GLU A 1 306 ? 99.748 -5.453 -165.792 1.00 36.75 306 GLU A C 1
ATOM 2418 O O . GLU A 1 306 ? 100.714 -4.979 -166.393 1.00 36.75 306 GLU A O 1
ATOM 2423 N N . HIS A 1 307 ? 99.644 -5.421 -164.456 1.00 31.88 307 HIS A N 1
ATOM 2424 C CA . HIS A 1 307 ? 100.733 -5.731 -163.502 1.00 31.88 307 HIS A CA 1
ATOM 2425 C C . HIS A 1 307 ? 100.107 -6.222 -162.178 1.00 31.88 307 HIS A C 1
ATOM 2427 O O . HIS A 1 307 ? 98.963 -5.878 -161.883 1.00 31.88 307 HIS A O 1
ATOM 2433 N N . GLY A 1 308 ? 100.820 -7.019 -161.375 1.00 33.47 308 GLY A N 1
ATOM 2434 C CA . GLY A 1 308 ? 100.299 -7.558 -160.109 1.00 33.47 308 GLY A CA 1
ATOM 2435 C C . GLY A 1 308 ? 101.398 -8.006 -159.146 1.00 33.47 308 GLY A C 1
ATOM 2436 O O . GLY A 1 308 ? 102.566 -8.036 -159.531 1.00 33.47 308 GLY A O 1
ATOM 2437 N N . GLN A 1 309 ? 101.029 -8.351 -157.904 1.00 30.12 309 GLN A N 1
ATOM 2438 C CA . GLN A 1 309 ? 101.964 -8.916 -156.924 1.00 30.12 309 GLN A CA 1
ATOM 2439 C C . GLN A 1 309 ? 101.268 -9.796 -155.857 1.00 30.12 309 GLN A C 1
ATOM 2441 O O . GLN A 1 309 ? 100.381 -9.347 -155.140 1.00 30.12 309 GLN A O 1
ATOM 2446 N N . GLU A 1 310 ? 101.675 -11.069 -155.841 1.00 29.75 310 GLU A N 1
ATOM 2447 C CA . GLU A 1 310 ? 101.851 -12.034 -154.729 1.00 29.75 310 GLU A CA 1
ATOM 2448 C C . GLU A 1 310 ? 101.439 -11.610 -153.286 1.00 29.75 310 GLU A C 1
ATOM 2450 O O . GLU A 1 310 ? 101.865 -10.561 -152.818 1.00 29.75 310 GLU A O 1
ATOM 2455 N N . MET A 1 311 ? 100.550 -12.341 -152.569 1.00 31.77 311 MET A N 1
ATOM 2456 C CA . MET A 1 311 ? 100.726 -13.640 -151.828 1.00 31.77 311 MET A CA 1
ATOM 2457 C C . MET A 1 311 ? 101.228 -13.453 -150.361 1.00 31.77 311 MET A C 1
ATOM 2459 O O . MET A 1 311 ? 101.796 -12.396 -150.098 1.00 31.77 311 MET A O 1
ATOM 2463 N N . PRO A 1 312 ? 101.099 -14.408 -149.387 1.00 52.31 312 PRO A N 1
ATOM 2464 C CA . PRO A 1 312 ? 100.538 -15.781 -149.392 1.00 52.31 312 PRO A CA 1
ATOM 2465 C C . PRO A 1 312 ? 99.510 -15.996 -148.190 1.00 52.31 312 PRO A C 1
ATOM 2467 O O . PRO A 1 312 ? 98.893 -14.999 -147.814 1.00 52.31 312 PRO A O 1
ATOM 2470 N N . PRO A 1 313 ? 99.201 -17.200 -147.604 1.00 57.06 313 PRO A N 1
ATOM 2471 C CA . PRO A 1 313 ? 97.852 -17.483 -147.038 1.00 57.06 313 PRO A CA 1
ATOM 2472 C C . PRO A 1 313 ? 97.804 -18.206 -145.647 1.00 57.06 313 PRO A C 1
ATOM 2474 O O . PRO A 1 313 ? 98.825 -18.353 -144.986 1.00 57.06 313 PRO A O 1
ATOM 2477 N N . SER A 1 314 ? 96.638 -18.798 -145.299 1.00 32.88 314 SER A N 1
ATOM 2478 C CA . SER A 1 314 ? 96.441 -20.083 -144.547 1.00 32.88 314 SER A CA 1
ATOM 2479 C C . SER A 1 314 ? 96.860 -20.233 -143.061 1.00 32.88 314 SER A C 1
ATOM 2481 O O . SER A 1 314 ? 97.799 -19.582 -142.637 1.00 32.88 314 SER A O 1
ATOM 2483 N N . THR A 1 315 ? 96.341 -21.150 -142.212 1.00 33.03 315 THR A N 1
ATOM 2484 C CA . THR A 1 315 ? 95.040 -21.869 -141.996 1.00 33.03 315 THR A CA 1
ATOM 2485 C C . THR A 1 315 ? 95.130 -22.551 -140.589 1.00 33.03 315 THR A C 1
ATOM 2487 O O . THR A 1 315 ? 96.218 -22.640 -140.034 1.00 33.03 315 THR A O 1
ATOM 2490 N N . VAL A 1 316 ? 94.032 -23.151 -140.094 1.00 30.41 316 VAL A N 1
ATOM 2491 C CA . VAL A 1 316 ? 93.913 -24.241 -139.076 1.00 30.41 316 VAL A CA 1
ATOM 2492 C C . VAL A 1 316 ? 94.026 -23.909 -137.565 1.00 30.41 316 VAL A C 1
ATOM 2494 O O . VAL A 1 316 ? 94.999 -23.313 -137.131 1.00 30.41 316 VAL A O 1
ATOM 2497 N N . ALA A 1 317 ? 93.098 -24.511 -136.790 1.00 27.30 317 ALA A N 1
ATOM 2498 C CA . ALA A 1 317 ? 93.238 -25.026 -135.405 1.00 27.30 317 ALA A CA 1
ATOM 2499 C C . ALA A 1 317 ? 93.478 -24.043 -134.228 1.00 27.30 317 ALA A C 1
ATOM 2501 O O . ALA A 1 317 ? 93.91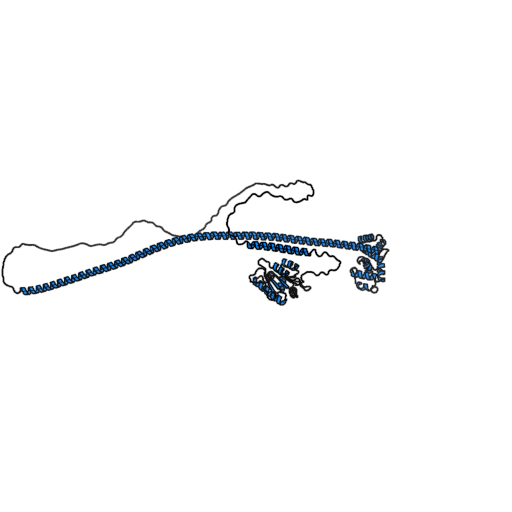7 -22.922 -134.431 1.00 27.30 317 ALA A O 1
ATOM 2502 N N . ALA A 1 318 ? 93.272 -24.422 -132.954 1.00 28.66 318 ALA A N 1
ATOM 2503 C CA . ALA A 1 318 ? 92.345 -25.367 -132.277 1.00 28.66 318 ALA A CA 1
ATOM 2504 C C . ALA A 1 318 ? 92.556 -25.242 -130.741 1.00 28.66 318 ALA A C 1
ATOM 2506 O O . ALA A 1 318 ? 93.547 -24.641 -130.338 1.00 28.66 318 ALA A O 1
ATOM 2507 N N . HIS A 1 319 ? 91.715 -25.913 -129.929 1.00 27.64 319 HIS A N 1
ATOM 2508 C CA . HIS A 1 319 ? 91.919 -26.184 -128.482 1.00 27.64 319 HIS A CA 1
ATOM 2509 C C . HIS A 1 319 ? 91.907 -24.956 -127.536 1.00 27.64 319 HIS A C 1
ATOM 2511 O O . HIS A 1 319 ? 92.051 -23.830 -127.998 1.00 27.64 319 HIS A O 1
ATOM 2517 N N . LEU A 1 320 ? 91.761 -25.086 -126.207 1.00 29.53 320 LEU A N 1
ATOM 2518 C CA . LEU A 1 320 ? 91.013 -26.011 -125.312 1.00 29.53 320 LEU A CA 1
ATOM 2519 C C . LEU A 1 320 ? 90.990 -25.357 -123.902 1.00 29.53 320 LEU A C 1
ATOM 2521 O O . LEU A 1 320 ? 91.835 -24.499 -123.656 1.00 29.53 320 LEU A O 1
ATOM 2525 N N . ASP A 1 321 ? 90.100 -25.830 -123.012 1.00 29.39 321 ASP A N 1
ATOM 2526 C CA . ASP A 1 321 ? 90.110 -25.631 -121.539 1.00 29.39 321 ASP A CA 1
ATOM 2527 C C . ASP A 1 321 ? 90.042 -24.146 -121.060 1.00 29.39 321 ASP A C 1
ATOM 2529 O O . ASP A 1 321 ? 90.169 -23.217 -121.854 1.00 29.39 321 ASP A O 1
ATOM 2533 N N . ASP A 1 322 ? 89.768 -23.756 -119.809 1.00 29.69 322 ASP A N 1
ATOM 2534 C CA . ASP A 1 322 ? 89.203 -24.375 -118.588 1.00 29.69 322 ASP A CA 1
ATOM 2535 C C . ASP A 1 322 ? 88.577 -23.201 -117.759 1.00 29.69 322 ASP A C 1
ATOM 2537 O O . ASP A 1 322 ? 88.795 -22.039 -118.110 1.00 29.69 322 ASP A O 1
ATOM 2541 N N . SER A 1 323 ? 87.807 -23.327 -116.670 1.00 28.70 323 SER A N 1
ATOM 2542 C CA . SER A 1 323 ? 87.299 -24.476 -115.906 1.00 28.70 323 SER A CA 1
ATOM 2543 C C . SER A 1 323 ? 85.956 -24.126 -115.220 1.00 28.70 323 SER A C 1
ATOM 2545 O O . SER A 1 323 ? 85.431 -23.017 -115.355 1.00 28.70 323 SER A O 1
ATOM 2547 N N . TRP A 1 324 ? 85.403 -25.069 -114.452 1.00 28.59 324 TRP A N 1
ATOM 2548 C CA . TRP A 1 324 ? 84.299 -24.868 -113.497 1.00 28.59 324 TRP A CA 1
ATOM 2549 C C . TRP A 1 324 ? 84.695 -25.466 -112.125 1.00 28.59 324 TRP A C 1
ATOM 2551 O O . TRP A 1 324 ? 85.860 -25.817 -111.946 1.00 28.59 324 TRP A O 1
ATOM 2561 N N . VAL A 1 325 ? 83.725 -25.656 -111.216 1.00 33.69 325 VAL A N 1
ATOM 2562 C CA . VAL A 1 325 ? 83.853 -26.268 -109.866 1.00 33.69 325 VAL A CA 1
ATOM 2563 C C . VAL A 1 325 ? 84.448 -25.323 -108.790 1.00 33.69 325 VAL A C 1
ATOM 2565 O O . VAL A 1 325 ? 85.440 -24.644 -109.031 1.00 33.69 325 VAL A O 1
ATOM 2568 N N . GLY A 1 326 ? 83.866 -25.231 -107.585 1.00 27.62 326 GLY A N 1
ATOM 2569 C CA . GLY A 1 326 ? 82.637 -25.906 -107.143 1.00 27.62 326 GLY A CA 1
ATOM 2570 C C . GLY A 1 326 ? 82.180 -25.598 -105.715 1.00 27.62 326 GLY A C 1
ATOM 2571 O O . GLY A 1 326 ? 82.610 -24.623 -105.103 1.00 27.62 326 GLY A O 1
ATOM 2572 N N . GLU A 1 327 ? 81.267 -26.446 -105.247 1.00 35.88 327 GLU A N 1
ATOM 2573 C CA . GLU A 1 327 ? 80.719 -26.516 -103.888 1.00 35.88 327 GLU A CA 1
ATOM 2574 C C . GLU A 1 327 ? 81.700 -27.207 -102.918 1.00 35.88 327 GLU A C 1
ATOM 2576 O O . GLU A 1 327 ? 82.545 -27.985 -103.361 1.00 35.88 327 GLU A O 1
ATOM 2581 N N . ASP A 1 328 ? 81.587 -26.938 -101.612 1.00 33.06 328 ASP A N 1
ATOM 2582 C CA . ASP A 1 328 ? 81.199 -27.960 -100.615 1.00 33.06 328 ASP A CA 1
ATOM 2583 C C . ASP A 1 328 ? 81.083 -27.368 -99.190 1.00 33.06 328 ASP A C 1
ATOM 2585 O O . ASP A 1 328 ? 81.626 -26.302 -98.886 1.00 33.06 328 ASP A O 1
ATOM 2589 N N . ASP A 1 329 ? 80.344 -28.067 -98.322 1.00 33.75 329 ASP A N 1
ATOM 2590 C CA . ASP A 1 329 ? 80.198 -27.784 -96.885 1.00 33.75 329 ASP A CA 1
ATOM 2591 C C . ASP A 1 329 ? 81.467 -28.110 -96.068 1.00 33.75 329 ASP A C 1
ATOM 2593 O O . ASP A 1 329 ? 82.259 -28.969 -96.452 1.00 33.75 329 ASP A O 1
ATOM 2597 N N . VAL A 1 330 ? 81.589 -27.517 -94.868 1.00 30.48 330 VAL A N 1
ATOM 2598 C CA . VAL A 1 330 ? 81.767 -28.228 -93.572 1.00 30.48 330 VAL A CA 1
ATOM 2599 C C . VAL A 1 330 ? 81.799 -27.215 -92.405 1.00 30.48 330 VAL A C 1
ATOM 2601 O O . VAL A 1 330 ? 82.214 -26.071 -92.568 1.00 30.48 330 VAL A O 1
ATOM 2604 N N . ALA A 1 331 ? 81.303 -27.628 -91.233 1.00 32.22 331 ALA A N 1
ATOM 2605 C CA . ALA A 1 331 ? 81.207 -26.823 -90.003 1.00 32.22 331 ALA A CA 1
ATOM 2606 C C . ALA A 1 331 ? 82.489 -26.871 -89.132 1.00 32.22 331 ALA A C 1
ATOM 2608 O O . ALA A 1 331 ? 83.455 -27.509 -89.544 1.00 32.22 331 ALA A O 1
ATOM 2609 N N . VAL A 1 332 ? 82.437 -26.270 -87.922 1.00 34.84 332 VAL A N 1
ATOM 2610 C CA . VAL A 1 332 ? 82.982 -26.739 -86.606 1.00 34.84 332 VAL A CA 1
ATOM 2611 C C . VAL A 1 332 ? 83.472 -25.570 -85.707 1.00 34.84 332 VAL A C 1
ATOM 2613 O O . VAL A 1 332 ? 84.231 -24.734 -86.184 1.00 34.84 332 VAL A O 1
ATOM 2616 N N . ASP A 1 333 ? 83.041 -25.594 -84.429 1.00 35.56 333 ASP A N 1
ATOM 2617 C CA . ASP A 1 333 ? 83.549 -24.934 -83.189 1.00 35.56 333 ASP A CA 1
ATOM 2618 C C . ASP A 1 333 ? 83.567 -23.370 -83.099 1.00 35.56 333 ASP A C 1
ATOM 2620 O O . ASP A 1 333 ? 83.846 -22.694 -84.085 1.00 35.56 333 ASP A O 1
ATOM 2624 N N . ASP A 1 334 ? 83.031 -22.704 -82.048 1.00 35.97 334 ASP A N 1
ATOM 2625 C CA . ASP A 1 334 ? 83.412 -22.562 -80.596 1.00 35.97 334 ASP A CA 1
ATOM 2626 C C . ASP A 1 334 ? 84.232 -21.246 -80.403 1.00 35.97 334 ASP A C 1
ATOM 2628 O O . ASP A 1 334 ? 84.938 -20.861 -81.334 1.00 35.97 334 ASP A O 1
ATOM 2632 N N . ASP A 1 335 ? 84.199 -20.427 -79.336 1.00 39.84 335 ASP A N 1
ATOM 2633 C CA . ASP A 1 335 ? 83.594 -20.442 -77.978 1.00 39.84 335 ASP A CA 1
ATOM 2634 C C . ASP A 1 335 ? 82.329 -19.517 -77.845 1.00 39.84 335 ASP A C 1
ATOM 2636 O O . ASP A 1 335 ? 81.889 -18.932 -78.836 1.00 39.84 335 ASP A O 1
ATOM 2640 N N . GLY A 1 336 ? 81.675 -19.260 -76.690 1.00 36.59 336 GLY A N 1
ATOM 2641 C CA . GLY A 1 336 ? 81.857 -19.681 -75.282 1.00 36.59 336 GLY A CA 1
ATOM 2642 C C . GLY A 1 336 ? 81.082 -18.781 -74.277 1.00 36.59 336 GLY A C 1
ATOM 2643 O O . GLY A 1 336 ? 80.681 -17.680 -74.650 1.00 36.59 336 GLY A O 1
ATOM 2644 N N . ASP A 1 337 ? 80.923 -19.251 -73.027 1.00 38.78 337 ASP A N 1
ATOM 2645 C CA . ASP A 1 337 ? 80.348 -18.619 -71.802 1.00 38.78 337 ASP A CA 1
ATOM 2646 C C . ASP A 1 337 ? 78.882 -18.086 -71.873 1.00 38.78 337 ASP A C 1
ATOM 2648 O O . ASP A 1 337 ? 78.534 -17.246 -72.700 1.00 38.78 337 ASP A O 1
ATOM 2652 N N . ASP A 1 338 ? 77.900 -18.632 -71.134 1.00 36.81 338 ASP A N 1
ATOM 2653 C CA . ASP A 1 338 ? 77.626 -18.612 -69.666 1.00 36.81 338 ASP A CA 1
ATOM 2654 C C . ASP A 1 338 ? 77.178 -17.237 -69.108 1.00 36.81 338 ASP A C 1
ATOM 2656 O O . ASP A 1 338 ? 77.684 -16.191 -69.504 1.00 36.81 338 ASP A O 1
ATOM 2660 N N . ALA A 1 339 ? 76.204 -17.117 -68.192 1.00 39.56 339 ALA A N 1
ATOM 2661 C CA . ALA A 1 339 ? 75.512 -18.074 -67.301 1.00 39.56 339 ALA A CA 1
ATOM 2662 C C . ALA A 1 339 ? 73.973 -17.812 -67.328 1.00 39.56 339 ALA A C 1
ATOM 2664 O O . ALA A 1 339 ? 73.553 -16.699 -67.644 1.00 39.56 339 ALA A O 1
ATOM 2665 N N . SER A 1 340 ? 73.055 -18.784 -67.185 1.00 38.75 340 SER A N 1
ATOM 2666 C CA . SER A 1 340 ? 72.523 -19.399 -65.936 1.00 38.75 340 SER A CA 1
ATOM 2667 C C . SER A 1 340 ? 72.313 -18.428 -64.746 1.00 38.75 340 SER A C 1
ATOM 2669 O O . SER A 1 340 ? 73.109 -17.523 -64.531 1.00 38.75 340 SER A O 1
ATOM 2671 N N . ASP A 1 341 ? 71.270 -18.548 -63.916 1.00 34.91 341 ASP A N 1
ATOM 2672 C CA . ASP A 1 341 ? 70.497 -19.752 -63.560 1.00 34.91 341 ASP A CA 1
ATOM 2673 C C . ASP A 1 341 ? 69.006 -19.464 -63.221 1.00 34.91 341 ASP A C 1
ATOM 2675 O O . ASP A 1 341 ? 68.568 -18.318 -63.113 1.00 34.91 341 ASP A O 1
ATOM 2679 N N . SER A 1 342 ? 68.261 -20.559 -63.076 1.00 37.44 342 SER A N 1
ATOM 2680 C CA . SER A 1 342 ? 66.931 -20.803 -62.489 1.00 37.44 342 SER A CA 1
ATOM 2681 C C . SER A 1 342 ? 66.706 -20.106 -61.125 1.00 37.44 342 SER A C 1
ATOM 2683 O O . SER A 1 342 ? 67.653 -19.669 -60.480 1.00 37.44 342 SER A O 1
ATOM 2685 N N . GLY A 1 343 ? 65.497 -19.993 -60.563 1.00 34.00 343 GLY A N 1
ATOM 2686 C CA . GLY A 1 343 ? 64.186 -20.547 -60.935 1.00 34.00 343 GLY A CA 1
ATOM 2687 C C . GLY A 1 343 ? 63.524 -21.256 -59.737 1.00 34.00 343 GLY A C 1
ATOM 2688 O O . GLY A 1 343 ? 64.192 -22.025 -59.060 1.00 34.00 343 GLY A O 1
ATOM 2689 N N . ASP A 1 344 ? 62.251 -20.926 -59.491 1.00 40.22 344 ASP A N 1
ATOM 2690 C CA . ASP A 1 344 ? 61.177 -21.587 -58.714 1.00 40.22 344 ASP A CA 1
ATOM 2691 C C . ASP A 1 344 ? 61.493 -22.615 -57.594 1.00 40.22 344 ASP A C 1
ATOM 2693 O O . ASP A 1 344 ? 62.123 -23.637 -57.844 1.00 40.22 344 ASP A O 1
ATOM 2697 N N . ASP A 1 345 ? 60.871 -22.443 -56.411 1.00 32.97 345 ASP A N 1
ATOM 2698 C CA . ASP A 1 345 ? 59.863 -23.408 -55.899 1.00 32.97 345 ASP A CA 1
ATOM 2699 C C . ASP A 1 345 ? 58.970 -22.795 -54.783 1.00 32.97 345 ASP A C 1
ATOM 2701 O O . ASP A 1 345 ? 59.278 -21.737 -54.224 1.00 32.97 345 ASP A O 1
ATOM 2705 N N . GLU A 1 346 ? 57.856 -23.457 -54.456 1.00 44.06 346 GLU A N 1
ATOM 2706 C CA . GLU A 1 346 ? 56.922 -23.128 -53.365 1.00 44.06 346 GLU A CA 1
ATOM 2707 C C . GLU A 1 346 ? 57.271 -23.838 -52.031 1.00 44.06 346 GLU A C 1
ATOM 2709 O O . GLU A 1 346 ? 57.966 -24.851 -52.021 1.00 44.06 346 GLU A O 1
ATOM 2714 N N . THR A 1 347 ? 56.718 -23.357 -50.900 1.00 35.59 347 THR A N 1
ATOM 2715 C CA . THR A 1 347 ? 55.946 -24.119 -49.866 1.00 35.59 347 THR A CA 1
ATOM 2716 C C . THR A 1 347 ? 56.075 -23.615 -48.410 1.00 35.59 347 THR A C 1
ATOM 2718 O O . THR A 1 347 ? 57.116 -23.164 -47.939 1.00 35.59 347 THR A O 1
ATOM 2721 N N . GLU A 1 348 ? 54.956 -23.725 -47.685 1.00 37.00 348 GLU A N 1
ATOM 2722 C CA . GLU A 1 348 ? 54.765 -23.596 -46.225 1.00 37.00 348 GLU A CA 1
ATOM 2723 C C . GLU A 1 348 ? 54.858 -24.987 -45.519 1.00 37.00 348 GLU A C 1
ATOM 2725 O O . GLU A 1 348 ? 54.958 -25.998 -46.215 1.00 37.00 348 GLU A O 1
ATOM 2730 N N . PRO A 1 349 ? 54.607 -25.149 -44.193 1.00 63.91 349 PRO A N 1
ATOM 2731 C CA . PRO A 1 349 ? 55.030 -24.371 -43.009 1.00 63.91 349 PRO A CA 1
ATOM 2732 C C . PRO A 1 349 ? 55.540 -25.268 -41.838 1.00 63.91 349 PRO A C 1
ATOM 2734 O O . PRO A 1 349 ? 55.227 -26.454 -41.772 1.00 63.91 349 PRO A O 1
ATOM 2737 N N . THR A 1 350 ? 56.173 -24.696 -40.797 1.00 32.41 350 THR A N 1
ATOM 2738 C CA . THR A 1 350 ? 56.250 -25.322 -39.443 1.00 32.41 350 THR A CA 1
ATOM 2739 C C . THR A 1 350 ? 56.367 -24.291 -38.310 1.00 32.41 350 THR A C 1
ATOM 2741 O O . THR A 1 350 ? 56.856 -23.188 -38.535 1.00 32.41 350 THR A O 1
ATOM 2744 N N . ALA A 1 351 ? 55.959 -24.660 -37.086 1.00 33.53 351 ALA A N 1
ATOM 2745 C CA . ALA A 1 351 ? 55.968 -23.806 -35.887 1.00 33.53 351 ALA A CA 1
ATOM 2746 C C . ALA A 1 351 ? 56.873 -24.339 -34.750 1.00 33.53 351 ALA A C 1
ATOM 2748 O O . ALA A 1 351 ? 57.082 -25.545 -34.638 1.00 33.53 351 ALA A O 1
ATOM 2749 N N . THR A 1 352 ? 57.367 -23.432 -33.894 1.00 31.20 352 THR A N 1
ATOM 2750 C CA . THR A 1 352 ? 58.014 -23.604 -32.560 1.00 31.20 352 THR A CA 1
ATOM 2751 C C . THR A 1 352 ? 58.192 -22.165 -32.022 1.00 31.20 352 THR A C 1
ATOM 2753 O O . THR A 1 352 ? 58.671 -21.328 -32.778 1.00 31.20 352 THR A O 1
ATOM 2756 N N . THR A 1 353 ? 57.669 -21.690 -30.882 1.00 33.47 353 THR A N 1
ATOM 2757 C CA . THR A 1 353 ? 57.686 -22.149 -29.473 1.00 33.47 353 THR A CA 1
ATOM 2758 C C . THR A 1 353 ? 58.981 -21.813 -28.718 1.00 33.47 353 THR A C 1
ATOM 2760 O O . THR A 1 353 ? 59.880 -22.637 -28.644 1.00 33.47 353 THR A O 1
ATOM 2763 N N . ASP A 1 354 ? 58.993 -20.632 -28.091 1.00 32.28 354 ASP A N 1
ATOM 2764 C CA . ASP A 1 354 ? 59.630 -20.294 -26.798 1.00 32.28 354 ASP A CA 1
ATOM 2765 C C . ASP A 1 354 ? 58.796 -19.110 -26.236 1.00 32.28 354 ASP A C 1
ATOM 2767 O O . ASP A 1 354 ? 58.344 -18.281 -27.028 1.00 32.28 354 ASP A O 1
ATOM 2771 N N . GLN A 1 355 ? 58.341 -18.984 -24.981 1.00 31.94 355 GLN A N 1
ATOM 2772 C CA . GLN A 1 355 ? 58.795 -19.388 -23.636 1.00 31.94 355 GLN A CA 1
ATOM 2773 C C . GLN A 1 355 ? 59.959 -18.566 -23.056 1.00 31.94 355 GLN A C 1
ATOM 2775 O O . GLN A 1 355 ? 61.056 -18.543 -23.595 1.00 31.94 355 GLN A O 1
ATOM 2780 N N . GLY A 1 356 ? 59.698 -17.979 -21.880 1.00 30.02 356 GLY A N 1
ATOM 2781 C CA . GLY A 1 356 ? 60.709 -17.550 -20.906 1.00 30.02 356 GLY A CA 1
ATOM 2782 C C . GLY A 1 356 ? 61.284 -16.124 -21.033 1.00 30.02 356 GLY A C 1
ATOM 2783 O O . GLY A 1 356 ? 61.403 -15.588 -22.125 1.00 30.02 356 GLY A O 1
ATOM 2784 N N . GLU A 1 357 ? 61.659 -15.436 -19.945 1.00 34.50 357 GLU A N 1
ATOM 2785 C CA . GLU A 1 357 ? 61.383 -15.685 -18.517 1.00 34.50 357 GLU A CA 1
ATOM 2786 C C . GLU A 1 357 ? 61.295 -14.366 -17.709 1.00 34.50 357 GLU A C 1
ATOM 2788 O O . GLU A 1 357 ? 62.123 -13.480 -17.857 1.00 34.50 357 GLU A O 1
ATOM 2793 N N . THR A 1 358 ? 60.272 -14.302 -16.848 1.00 31.38 358 THR A N 1
ATOM 2794 C CA . THR A 1 358 ? 60.201 -13.856 -15.430 1.00 31.38 358 THR A CA 1
ATOM 2795 C C . THR A 1 358 ? 61.072 -12.725 -14.811 1.00 31.38 358 THR A C 1
ATOM 2797 O O . THR A 1 358 ? 62.231 -12.523 -15.146 1.00 31.38 358 THR A O 1
ATOM 2800 N N . SER A 1 359 ? 60.525 -12.187 -13.700 1.00 33.03 359 SER A N 1
ATOM 2801 C CA . SER A 1 359 ? 61.228 -11.767 -12.455 1.00 33.03 359 SER A CA 1
ATOM 2802 C C . SER A 1 359 ? 61.803 -10.334 -12.356 1.00 33.03 359 SER A C 1
ATOM 2804 O O . SER A 1 359 ? 62.318 -9.805 -13.330 1.00 33.03 359 SER A O 1
ATOM 2806 N N . THR A 1 360 ? 61.785 -9.629 -11.204 1.00 32.22 360 THR A N 1
ATOM 2807 C CA . THR A 1 360 ? 61.147 -9.836 -9.865 1.00 32.22 360 THR A CA 1
ATOM 2808 C C . THR A 1 360 ? 61.216 -8.540 -9.024 1.00 32.22 360 THR A C 1
ATOM 2810 O O . THR A 1 360 ? 62.132 -7.755 -9.239 1.00 32.22 360 THR A O 1
ATOM 2813 N N . ASN A 1 361 ? 60.376 -8.450 -7.977 1.00 33.06 361 ASN A N 1
ATOM 2814 C CA . ASN A 1 361 ? 60.525 -7.662 -6.727 1.00 33.06 361 ASN A CA 1
ATOM 2815 C C . ASN A 1 361 ? 60.454 -6.107 -6.800 1.00 33.06 361 ASN A C 1
ATOM 2817 O O . ASN A 1 361 ? 60.887 -5.526 -7.785 1.00 33.06 361 ASN A O 1
ATOM 2821 N N . SER A 1 362 ? 59.769 -5.368 -5.900 1.00 36.03 362 SER A N 1
ATOM 2822 C CA . SER A 1 362 ? 59.754 -5.263 -4.403 1.00 36.03 362 SER A CA 1
ATOM 2823 C C . SER A 1 362 ? 60.765 -4.212 -3.875 1.00 36.03 362 SER A C 1
ATOM 2825 O O . SER A 1 362 ? 61.779 -4.003 -4.536 1.00 36.03 362 SER A O 1
ATOM 2827 N N . ASP A 1 363 ? 60.581 -3.455 -2.777 1.00 36.00 363 ASP A N 1
ATOM 2828 C CA . ASP A 1 363 ? 59.527 -3.300 -1.735 1.00 36.00 363 ASP A CA 1
ATOM 2829 C C . ASP A 1 363 ? 59.627 -1.872 -1.097 1.00 36.00 363 ASP A C 1
ATOM 2831 O O . ASP A 1 363 ? 60.503 -1.107 -1.499 1.00 36.00 363 ASP A O 1
ATOM 2835 N N . ASP A 1 364 ? 58.799 -1.567 -0.075 1.00 34.81 364 ASP A N 1
ATOM 2836 C CA . ASP A 1 364 ? 58.960 -0.497 0.956 1.00 34.81 364 ASP A CA 1
ATOM 2837 C C . ASP A 1 364 ? 58.842 1.002 0.532 1.00 34.81 364 ASP A C 1
ATOM 2839 O O . ASP A 1 364 ? 59.120 1.364 -0.607 1.00 34.81 364 ASP A O 1
ATOM 2843 N N . ALA A 1 365 ? 58.487 1.982 1.392 1.00 36.12 365 ALA A N 1
ATOM 2844 C CA . ALA A 1 365 ? 57.714 2.037 2.659 1.00 36.12 365 ALA A CA 1
ATOM 2845 C C . ALA A 1 365 ? 57.414 3.524 3.049 1.00 36.12 365 ALA A C 1
ATOM 2847 O O . ALA A 1 365 ? 58.037 4.419 2.484 1.00 36.12 365 ALA A O 1
ATOM 2848 N N . ASP A 1 366 ? 56.527 3.746 4.042 1.00 33.56 366 ASP A N 1
ATOM 2849 C CA . ASP A 1 366 ? 56.291 4.971 4.867 1.00 33.56 366 ASP A CA 1
ATOM 2850 C C . ASP A 1 366 ? 55.912 6.311 4.160 1.00 33.56 366 ASP A C 1
ATOM 2852 O O . ASP A 1 366 ? 56.397 6.650 3.088 1.00 33.56 366 ASP A O 1
ATOM 2856 N N . ASP A 1 367 ? 54.969 7.130 4.657 1.00 33.69 367 ASP A N 1
ATOM 2857 C CA . ASP A 1 367 ? 55.045 7.914 5.913 1.00 33.69 367 ASP A CA 1
ATOM 2858 C C . ASP A 1 367 ? 53.643 8.299 6.492 1.00 33.69 367 ASP A C 1
ATOM 2860 O O . ASP A 1 367 ? 52.602 7.973 5.915 1.00 33.69 367 ASP A O 1
ATOM 2864 N N . VAL A 1 368 ? 53.588 8.975 7.653 1.00 34.72 368 VAL A N 1
ATOM 2865 C CA . VAL A 1 368 ? 52.412 9.054 8.553 1.00 34.72 368 VAL A CA 1
ATOM 2866 C C . VAL A 1 368 ? 52.066 10.474 9.047 1.00 34.72 368 VAL A C 1
ATOM 2868 O O . VAL A 1 368 ? 52.859 11.096 9.748 1.00 34.72 368 VAL A O 1
ATOM 2871 N N . ALA A 1 369 ? 50.812 10.921 8.844 1.00 35.56 369 ALA A N 1
ATOM 2872 C CA . ALA A 1 369 ? 50.074 11.851 9.732 1.00 35.56 369 ALA A CA 1
ATOM 2873 C C . ALA A 1 369 ? 48.575 11.957 9.334 1.00 35.56 369 ALA A C 1
ATOM 2875 O O . ALA A 1 369 ? 48.258 11.915 8.152 1.00 35.56 369 ALA A O 1
ATOM 2876 N N . GLY A 1 370 ? 47.586 12.148 10.220 1.00 30.67 370 GLY A N 1
ATOM 2877 C CA . GLY A 1 370 ? 47.598 12.024 11.684 1.00 30.67 370 GLY A CA 1
ATOM 2878 C C . GLY A 1 370 ? 47.234 13.285 12.485 1.00 30.67 370 GLY A C 1
ATOM 2879 O O . GLY A 1 370 ? 48.115 13.850 13.126 1.00 30.67 370 GLY A O 1
ATOM 2880 N N . SER A 1 371 ? 45.950 13.675 12.552 1.00 32.81 371 SER A N 1
ATOM 2881 C CA . SER A 1 371 ? 45.436 14.524 13.651 1.00 32.81 371 SER A CA 1
ATOM 2882 C C . SER A 1 371 ? 43.900 14.536 13.792 1.00 32.81 371 SER A C 1
ATOM 2884 O O . SER A 1 371 ? 43.176 15.194 13.052 1.00 32.81 371 SER A O 1
ATOM 2886 N N . THR A 1 372 ? 43.396 13.868 14.833 1.00 31.27 372 THR A N 1
ATOM 2887 C CA . THR A 1 372 ? 42.083 14.147 15.447 1.00 31.27 372 THR A CA 1
ATOM 2888 C C . THR A 1 372 ? 42.276 15.062 16.656 1.00 31.27 372 THR A C 1
ATOM 2890 O O . THR A 1 372 ? 43.216 14.854 17.424 1.00 31.27 372 THR A O 1
ATOM 2893 N N . SER A 1 373 ? 41.400 16.042 16.894 1.00 31.33 373 SER A N 1
ATOM 2894 C CA . SER A 1 373 ? 41.465 16.882 18.104 1.00 31.33 373 SER A CA 1
ATOM 2895 C C . SER A 1 373 ? 40.082 17.322 18.580 1.00 31.33 373 SER A C 1
ATOM 2897 O O . SER A 1 373 ? 39.404 18.097 17.914 1.00 31.33 373 SER A O 1
ATOM 2899 N N . THR A 1 374 ? 39.689 16.838 19.759 1.00 29.98 374 THR A N 1
ATOM 2900 C CA . THR A 1 374 ? 38.454 17.198 20.472 1.00 29.98 374 THR A CA 1
ATOM 2901 C C . THR A 1 374 ? 38.780 17.778 21.848 1.00 29.98 374 THR A C 1
ATOM 2903 O O . THR A 1 374 ? 39.371 17.086 22.675 1.00 29.98 374 THR A O 1
ATOM 2906 N N . SER A 1 375 ? 38.342 19.012 22.102 1.00 34.75 375 SER A N 1
ATOM 2907 C CA . SER A 1 375 ? 38.238 19.659 23.424 1.00 34.75 375 SER A CA 1
ATOM 2908 C C . SER A 1 375 ? 37.365 20.912 23.242 1.00 34.75 375 SER A C 1
ATOM 2910 O O . SER A 1 375 ? 37.690 21.724 22.379 1.00 34.75 375 SER A O 1
ATOM 2912 N N . ASP A 1 376 ? 36.177 21.070 23.828 1.00 30.50 376 ASP A N 1
ATOM 2913 C CA . ASP A 1 376 ? 35.786 21.030 25.254 1.00 30.50 376 ASP A CA 1
ATOM 2914 C C . ASP A 1 376 ? 36.275 22.252 26.060 1.00 30.50 376 ASP A C 1
ATOM 2916 O O . ASP A 1 376 ? 37.457 22.340 26.390 1.00 30.50 376 ASP A O 1
ATOM 2920 N N . ALA A 1 377 ? 35.353 23.187 26.354 1.00 31.73 377 ALA A N 1
ATOM 2921 C CA . ALA A 1 377 ? 35.488 24.247 27.366 1.00 31.73 377 ALA A CA 1
ATOM 2922 C C . ALA A 1 377 ? 34.155 24.999 27.635 1.00 31.73 377 ALA A C 1
ATOM 2924 O O . ALA A 1 377 ? 33.794 25.951 26.949 1.00 31.73 377 ALA A O 1
ATOM 2925 N N . SER A 1 378 ? 33.463 24.573 28.690 1.00 32.34 378 SER A N 1
ATOM 2926 C CA . SER A 1 378 ? 32.390 25.237 29.461 1.00 32.34 378 SER A CA 1
ATOM 2927 C C . SER A 1 378 ? 32.256 26.781 29.424 1.00 32.34 378 SER A C 1
ATOM 2929 O O . SER A 1 378 ? 33.188 27.487 29.808 1.00 32.34 378 SER A O 1
ATOM 2931 N N . ASN A 1 379 ? 31.043 27.272 29.108 1.00 34.50 379 ASN A N 1
ATOM 2932 C CA . ASN A 1 379 ? 30.254 28.369 29.739 1.00 34.50 379 ASN A CA 1
ATOM 2933 C C . ASN A 1 379 ? 29.214 28.912 28.720 1.00 34.50 379 ASN A C 1
ATOM 2935 O O . ASN A 1 379 ? 29.493 28.943 27.529 1.00 34.50 379 ASN A O 1
ATOM 2939 N N . GLY A 1 380 ? 28.012 29.383 29.073 1.00 29.16 380 GLY A N 1
ATOM 2940 C CA . GLY A 1 380 ? 27.382 29.468 30.393 1.00 29.16 380 GLY A CA 1
ATOM 2941 C C . GLY A 1 380 ? 26.895 30.876 30.753 1.00 29.16 380 GLY A C 1
ATOM 2942 O O . GLY A 1 380 ? 27.541 31.506 31.580 1.00 29.16 380 GLY A O 1
ATOM 2943 N N . ASP A 1 381 ? 25.775 31.336 30.174 1.00 30.08 381 ASP A N 1
ATOM 2944 C CA . ASP A 1 381 ? 24.786 32.210 30.844 1.00 30.08 381 ASP A CA 1
ATOM 2945 C C . ASP A 1 381 ? 23.463 32.298 30.042 1.00 30.08 381 ASP A C 1
ATOM 2947 O O . ASP A 1 381 ? 23.379 31.813 28.911 1.00 30.08 381 ASP A O 1
ATOM 2951 N N . ALA A 1 382 ? 22.441 32.931 30.623 1.00 30.11 382 ALA A N 1
ATOM 2952 C CA . ALA A 1 382 ? 21.182 33.356 29.993 1.00 30.11 382 ALA A CA 1
ATOM 2953 C C . ALA A 1 382 ? 20.723 34.693 30.643 1.00 30.11 382 ALA A C 1
ATOM 2955 O O . ALA A 1 382 ? 21.320 35.082 31.646 1.00 30.11 382 ALA A O 1
ATOM 2956 N N . PRO A 1 383 ? 19.658 35.398 30.195 1.00 52.47 383 PRO A N 1
ATOM 2957 C CA . PRO A 1 383 ? 18.742 35.129 29.084 1.00 52.47 383 PRO A CA 1
ATOM 2958 C C . PRO A 1 383 ? 18.511 36.393 28.201 1.00 52.47 383 PRO A C 1
ATOM 2960 O O . PRO A 1 383 ? 19.341 37.295 28.152 1.00 52.47 383 PRO A O 1
ATOM 2963 N N . ASP A 1 384 ? 17.311 36.468 27.611 1.00 29.39 384 ASP A N 1
ATOM 2964 C CA . ASP A 1 384 ? 16.451 37.663 27.451 1.00 29.39 384 ASP A CA 1
ATOM 2965 C C . ASP A 1 384 ? 16.140 38.130 26.010 1.00 29.39 384 ASP A C 1
ATOM 2967 O O . ASP A 1 384 ? 16.747 37.749 25.012 1.00 29.39 384 ASP A O 1
ATOM 2971 N N . SER A 1 385 ? 15.044 38.877 25.952 1.00 30.88 385 SER A N 1
ATOM 2972 C CA . SER A 1 385 ? 14.215 39.303 24.837 1.00 30.88 385 SER A CA 1
ATOM 2973 C C . SER A 1 385 ? 14.790 40.478 24.037 1.00 30.88 385 SER A C 1
ATOM 2975 O O . SER A 1 385 ? 15.613 41.254 24.515 1.00 30.88 385 SER A O 1
ATOM 2977 N N . GLY A 1 386 ? 14.325 40.631 22.791 1.00 29.95 386 GLY A N 1
ATOM 2978 C CA . GLY A 1 386 ? 14.874 41.636 21.875 1.00 29.95 386 GLY A CA 1
ATOM 2979 C C . GLY A 1 386 ? 14.119 41.789 20.555 1.00 29.95 386 GLY A C 1
ATOM 2980 O O . GLY A 1 386 ? 14.712 41.680 19.487 1.00 29.95 386 GLY A O 1
ATOM 2981 N N . THR A 1 387 ? 12.811 42.045 20.602 1.00 30.83 387 THR A N 1
ATOM 2982 C CA . THR A 1 387 ? 12.064 42.552 19.435 1.00 30.83 387 THR A CA 1
ATOM 2983 C C . THR A 1 387 ? 12.704 43.851 18.929 1.00 30.83 387 THR A C 1
ATOM 2985 O O . THR A 1 387 ? 12.967 44.707 19.768 1.00 30.83 387 THR A O 1
ATOM 2988 N N . LEU A 1 388 ? 12.862 44.050 17.607 1.00 29.86 388 LEU A N 1
ATOM 2989 C CA . LEU A 1 388 ? 12.533 45.313 16.902 1.00 29.86 388 LEU A CA 1
ATOM 2990 C C . LEU A 1 388 ? 12.864 45.305 15.387 1.00 29.86 388 LEU A C 1
ATOM 2992 O O . LEU A 1 388 ? 14.001 45.098 14.988 1.00 29.86 388 LEU A O 1
ATOM 2996 N N . THR A 1 389 ? 11.838 45.631 14.589 1.00 29.05 389 THR A N 1
ATOM 2997 C CA . THR A 1 389 ? 11.818 46.426 13.330 1.00 29.05 389 THR A CA 1
ATOM 2998 C C . THR A 1 389 ? 12.914 46.313 12.259 1.00 29.05 389 THR A C 1
ATOM 3000 O O . THR A 1 389 ? 14.097 46.527 12.498 1.00 29.05 389 THR A O 1
ATOM 3003 N N . ALA A 1 390 ? 12.454 46.213 11.008 1.00 33.31 390 ALA A N 1
ATOM 3004 C CA . ALA A 1 390 ? 13.254 46.404 9.801 1.00 33.31 390 ALA A CA 1
ATOM 3005 C C . ALA A 1 390 ? 13.836 47.827 9.644 1.00 33.31 390 ALA A C 1
ATOM 3007 O O . ALA A 1 390 ? 13.229 48.818 10.053 1.00 33.31 390 ALA A O 1
ATOM 3008 N N . SER A 1 391 ? 14.962 47.918 8.932 1.00 28.95 391 SER A N 1
ATOM 3009 C CA . SER A 1 391 ? 15.439 49.130 8.255 1.00 28.95 391 SER A CA 1
ATOM 3010 C C . SER A 1 391 ? 16.209 48.725 6.992 1.00 28.95 391 SER A C 1
ATOM 3012 O O . SER A 1 391 ? 16.936 47.732 7.011 1.00 28.95 391 SER A O 1
ATOM 3014 N N . ALA A 1 392 ? 16.024 49.447 5.886 1.00 37.97 392 ALA A N 1
ATOM 3015 C CA . ALA A 1 392 ? 16.559 49.074 4.574 1.00 37.97 392 ALA A CA 1
ATOM 3016 C C . ALA A 1 392 ? 17.881 49.801 4.241 1.00 37.97 392 ALA A C 1
ATOM 3018 O O . ALA A 1 392 ? 17.993 50.999 4.512 1.00 37.97 392 ALA A O 1
ATOM 3019 N N . PRO A 1 393 ? 18.856 49.134 3.590 1.00 33.72 393 PRO A N 1
ATOM 3020 C CA . PRO A 1 393 ? 20.024 49.780 2.997 1.00 33.72 393 PRO A CA 1
ATOM 3021 C C . PRO A 1 393 ? 19.865 50.021 1.483 1.00 33.72 393 PRO A C 1
ATOM 3023 O O . PRO A 1 393 ? 19.268 49.227 0.760 1.00 33.72 393 PRO A O 1
ATOM 3026 N N . SER A 1 394 ? 20.451 51.116 0.997 1.00 29.00 394 SER A N 1
ATOM 3027 C CA . SER A 1 394 ? 20.546 51.509 -0.419 1.00 29.00 394 SER A CA 1
ATOM 3028 C C . SER A 1 394 ? 21.613 52.618 -0.547 1.00 29.00 394 SER A C 1
ATOM 3030 O O . SER A 1 394 ? 21.799 53.354 0.425 1.00 29.00 394 SER A O 1
ATOM 3032 N N . PRO A 1 395 ? 22.266 52.850 -1.702 1.00 47.16 395 PRO A N 1
ATOM 3033 C CA . PRO A 1 395 ? 22.842 51.867 -2.630 1.00 47.16 395 PRO A CA 1
ATOM 3034 C C . PRO A 1 395 ? 24.300 52.219 -3.035 1.00 47.16 395 PRO A C 1
ATOM 3036 O O . PRO A 1 395 ? 24.580 53.374 -3.349 1.00 47.16 395 PRO A O 1
ATOM 3039 N N . ALA A 1 396 ? 25.224 51.247 -3.129 1.00 27.41 396 ALA A N 1
ATOM 3040 C CA . ALA A 1 396 ? 26.530 51.448 -3.797 1.00 27.41 396 ALA A CA 1
ATOM 3041 C C . ALA A 1 396 ? 27.320 50.139 -4.049 1.00 27.41 396 ALA A C 1
ATOM 3043 O O . ALA A 1 396 ? 28.008 49.688 -3.138 1.00 27.41 396 ALA A O 1
ATOM 3044 N N . ALA A 1 397 ? 27.282 49.571 -5.271 1.00 27.69 397 ALA A N 1
ATOM 3045 C CA . ALA A 1 397 ? 28.285 48.596 -5.772 1.00 27.69 397 ALA A CA 1
ATOM 3046 C C . ALA A 1 397 ? 28.186 48.255 -7.292 1.00 27.69 397 ALA A C 1
ATOM 3048 O O . ALA A 1 397 ? 28.506 47.136 -7.687 1.00 27.69 397 ALA A O 1
ATOM 3049 N N . SER A 1 398 ? 27.754 49.166 -8.175 1.00 29.09 398 SER A N 1
ATOM 3050 C CA . SER A 1 398 ? 27.646 48.870 -9.623 1.00 29.09 398 SER A CA 1
ATOM 3051 C C . SER A 1 398 ? 28.880 49.346 -10.399 1.00 29.09 398 SER A C 1
ATOM 3053 O O . SER A 1 398 ? 28.965 50.538 -10.689 1.00 29.09 398 SER A O 1
ATOM 3055 N N . ALA A 1 399 ? 29.825 48.451 -10.736 1.00 33.00 399 ALA A N 1
ATOM 3056 C CA . ALA A 1 399 ? 30.990 48.792 -11.575 1.00 33.00 399 ALA A CA 1
ATOM 3057 C C . ALA A 1 399 ? 31.765 47.596 -12.201 1.00 33.00 399 ALA A C 1
ATOM 3059 O O . ALA A 1 399 ? 32.986 47.536 -12.072 1.00 33.00 399 ALA A O 1
ATOM 3060 N N . VAL A 1 400 ? 31.111 46.675 -12.926 1.00 29.98 400 VAL A N 1
ATOM 3061 C CA . VAL A 1 400 ? 31.778 45.898 -14.003 1.00 29.98 400 VAL A CA 1
ATOM 3062 C C . VAL A 1 400 ? 30.783 45.628 -15.144 1.00 29.98 400 VAL A C 1
ATOM 3064 O O . VAL A 1 400 ? 29.598 45.462 -14.881 1.00 29.98 400 VAL A O 1
ATOM 3067 N N . PHE A 1 401 ? 31.289 45.561 -16.380 1.00 28.45 401 PHE A N 1
ATOM 3068 C CA . PHE A 1 401 ? 30.600 45.201 -17.631 1.00 28.45 401 PHE A CA 1
ATOM 3069 C C . PHE A 1 401 ? 29.420 46.078 -18.092 1.00 28.45 401 PHE A C 1
ATOM 3071 O O . PHE A 1 401 ? 28.249 45.820 -17.826 1.00 28.45 401 PHE A O 1
ATOM 3078 N N . GLN A 1 402 ? 29.765 47.031 -18.958 1.00 29.50 402 GLN A N 1
ATOM 3079 C CA . GLN A 1 402 ? 28.969 47.407 -20.126 1.00 29.50 402 GLN A CA 1
ATOM 3080 C C . GLN A 1 402 ? 29.876 47.382 -21.371 1.00 29.50 402 GLN A C 1
ATOM 3082 O O . GLN A 1 402 ? 31.096 47.346 -21.236 1.00 29.50 402 GLN A O 1
ATOM 3087 N N . GLU A 1 403 ? 29.247 47.443 -22.549 1.00 32.06 403 GLU A N 1
ATOM 3088 C CA . GLU A 1 403 ? 29.853 47.771 -23.850 1.00 32.06 403 GLU A CA 1
ATOM 3089 C C . GLU A 1 403 ? 30.773 46.717 -24.504 1.00 32.06 403 GLU A C 1
ATOM 3091 O O . GLU A 1 403 ? 31.997 46.777 -24.440 1.00 32.06 403 GLU A O 1
ATOM 3096 N N . ALA A 1 404 ? 30.150 45.808 -25.258 1.00 29.14 404 ALA A N 1
ATOM 3097 C CA . ALA A 1 404 ? 30.289 45.799 -26.720 1.00 29.14 404 ALA A CA 1
ATOM 3098 C C . ALA A 1 404 ? 29.081 45.076 -27.346 1.00 29.14 404 ALA A C 1
ATOM 3100 O O . ALA A 1 404 ? 28.662 44.033 -26.847 1.00 29.14 404 ALA A O 1
ATOM 3101 N N . ALA A 1 405 ? 28.517 45.622 -28.422 1.00 37.56 405 ALA A N 1
ATOM 3102 C CA . ALA A 1 405 ? 27.454 44.992 -29.201 1.00 37.56 405 ALA A CA 1
ATOM 3103 C C . ALA A 1 405 ? 27.639 45.344 -30.678 1.00 37.56 405 ALA A C 1
ATOM 3105 O O . ALA A 1 405 ? 27.846 46.517 -30.970 1.00 37.56 405 ALA A O 1
ATOM 3106 N N . GLU A 1 406 ? 27.530 44.361 -31.575 1.00 33.22 406 GLU A N 1
ATOM 3107 C CA . GLU A 1 406 ? 27.201 44.550 -32.997 1.00 33.22 406 GLU A CA 1
ATOM 3108 C C . GLU A 1 406 ? 26.978 43.186 -33.683 1.00 33.22 406 GLU A C 1
ATOM 3110 O O . GLU A 1 406 ? 27.882 42.357 -33.665 1.00 33.22 406 GLU A O 1
ATOM 3115 N N . LEU A 1 407 ? 25.803 43.030 -34.322 1.00 35.22 407 LEU A N 1
ATOM 3116 C CA . LEU A 1 407 ? 25.467 42.087 -35.415 1.00 35.22 407 LEU A CA 1
ATOM 3117 C C . LEU A 1 407 ? 25.485 40.564 -35.085 1.00 35.22 407 LEU A C 1
ATOM 3119 O O . LEU A 1 407 ? 26.263 40.095 -34.265 1.00 35.22 407 LEU A O 1
ATOM 3123 N N . ASP A 1 408 ? 24.612 39.713 -35.641 1.00 32.03 408 ASP A N 1
ATOM 3124 C CA . ASP A 1 408 ? 23.723 39.842 -36.816 1.00 32.03 408 ASP A CA 1
ATOM 3125 C C . ASP A 1 408 ? 22.221 39.581 -36.521 1.00 32.03 408 ASP A C 1
ATOM 3127 O O . ASP A 1 408 ? 21.840 39.117 -35.445 1.00 32.03 408 ASP A O 1
ATOM 3131 N N . ASP A 1 409 ? 21.365 39.896 -37.502 1.00 43.84 409 ASP A N 1
ATOM 3132 C CA . ASP A 1 409 ? 19.891 39.861 -37.451 1.00 43.84 409 ASP A CA 1
ATOM 3133 C C . ASP A 1 409 ? 19.311 38.697 -38.283 1.00 43.84 409 ASP A C 1
ATOM 3135 O O . ASP A 1 409 ? 19.098 38.852 -39.484 1.00 43.84 409 ASP A O 1
ATOM 3139 N N . ASP A 1 410 ? 19.080 37.524 -37.669 1.00 37.72 410 ASP A N 1
ATOM 3140 C CA . ASP A 1 410 ? 18.405 36.397 -38.349 1.00 37.72 410 ASP A CA 1
ATOM 3141 C C . ASP A 1 410 ? 17.748 35.370 -37.381 1.00 37.72 410 ASP A C 1
ATOM 3143 O O . ASP A 1 410 ? 18.188 34.228 -37.246 1.00 37.72 410 ASP A O 1
ATOM 3147 N N . SER A 1 411 ? 16.700 35.766 -36.632 1.00 37.88 411 SER A N 1
ATOM 3148 C CA . SER A 1 411 ? 15.890 34.807 -35.830 1.00 37.88 411 SER A CA 1
ATOM 3149 C C . SER A 1 411 ? 14.435 35.222 -35.514 1.00 37.88 411 SER A C 1
ATOM 3151 O O . SER A 1 411 ? 13.862 34.803 -34.507 1.00 37.88 411 SER A O 1
ATOM 3153 N N . ILE A 1 412 ? 13.769 36.004 -36.376 1.00 45.56 412 ILE A N 1
ATOM 3154 C CA . ILE A 1 412 ? 12.373 36.454 -36.148 1.00 45.56 412 ILE A CA 1
ATOM 3155 C C . ILE A 1 412 ? 11.328 35.390 -36.568 1.00 45.56 412 ILE A C 1
ATOM 3157 O O . ILE A 1 412 ? 10.396 35.670 -37.318 1.00 45.56 412 ILE A O 1
ATOM 3161 N N . VAL A 1 413 ? 11.465 34.158 -36.061 1.00 47.09 413 VAL A N 1
ATOM 3162 C CA . VAL A 1 413 ? 10.397 33.136 -35.994 1.00 47.09 413 VAL A CA 1
ATOM 3163 C C . VAL A 1 413 ? 10.647 32.242 -34.768 1.00 47.09 413 VAL A C 1
ATOM 3165 O O . VAL A 1 413 ? 11.583 31.452 -34.817 1.00 47.09 413 VAL A O 1
ATOM 3168 N N . HIS A 1 414 ? 9.830 32.384 -33.705 1.00 46.28 414 HIS A N 1
ATOM 3169 C CA . HIS A 1 414 ? 9.480 31.395 -32.638 1.00 46.28 414 HIS A CA 1
ATOM 3170 C C . HIS A 1 414 ? 8.920 32.041 -31.341 1.00 46.28 414 HIS A C 1
ATOM 3172 O O . HIS A 1 414 ? 8.413 31.335 -30.474 1.00 46.28 414 HIS A O 1
ATOM 3178 N N . ASN A 1 415 ? 8.973 33.370 -31.177 1.00 45.69 415 ASN A N 1
ATOM 3179 C CA . ASN A 1 415 ? 8.645 34.028 -29.894 1.00 45.69 415 ASN A CA 1
ATOM 3180 C C . ASN A 1 415 ? 7.136 34.090 -29.533 1.00 45.69 415 ASN A C 1
ATOM 3182 O O . ASN A 1 415 ? 6.781 34.379 -28.387 1.00 45.69 415 ASN A O 1
ATOM 3186 N N . ASP A 1 416 ? 6.242 33.793 -30.480 1.00 44.88 416 ASP A N 1
ATOM 3187 C CA . ASP A 1 416 ? 4.782 33.843 -30.275 1.00 44.88 416 ASP A CA 1
ATOM 3188 C C . ASP A 1 416 ? 4.247 32.658 -29.442 1.00 44.88 416 ASP A C 1
ATOM 3190 O O . ASP A 1 416 ? 3.223 32.770 -28.771 1.00 44.88 416 ASP A O 1
ATOM 3194 N N . GLU A 1 417 ? 4.936 31.512 -29.446 1.00 42.97 417 GLU A N 1
ATOM 3195 C CA . GLU A 1 417 ? 4.462 30.296 -28.765 1.00 42.97 417 GLU A CA 1
ATOM 3196 C C . GLU A 1 417 ? 4.736 30.342 -27.250 1.00 42.97 417 GLU A C 1
ATOM 3198 O O . GLU A 1 417 ? 3.876 29.997 -26.435 1.00 42.97 417 GLU A O 1
ATOM 3203 N N . LEU A 1 418 ? 5.896 30.879 -26.854 1.00 47.00 418 LEU A N 1
ATOM 3204 C CA . LEU A 1 418 ? 6.243 31.111 -25.447 1.00 47.00 418 LEU A CA 1
ATOM 3205 C C . LEU A 1 418 ? 5.371 32.198 -24.802 1.00 47.00 418 LEU A C 1
ATOM 3207 O O . LEU A 1 418 ? 4.957 32.040 -23.655 1.00 47.00 418 LEU A O 1
ATOM 3211 N N . THR A 1 419 ? 5.044 33.266 -25.537 1.00 51.81 419 THR A N 1
ATOM 3212 C CA . THR A 1 419 ? 4.184 34.352 -25.031 1.00 51.81 419 THR A CA 1
ATOM 3213 C C . THR A 1 419 ? 2.715 33.938 -24.904 1.00 51.81 419 THR A C 1
ATOM 3215 O O . THR A 1 419 ? 2.047 34.360 -23.958 1.00 51.81 419 THR A O 1
ATOM 3218 N N . MET A 1 420 ? 2.218 33.050 -25.774 1.00 46.69 420 MET A N 1
ATOM 3219 C CA . MET A 1 420 ? 0.916 32.395 -25.580 1.00 46.69 420 MET A CA 1
ATOM 3220 C C . MET A 1 420 ? 0.909 31.492 -24.338 1.00 46.69 420 MET A C 1
ATOM 3222 O O . MET A 1 420 ? -0.048 31.524 -23.564 1.00 46.69 420 MET A O 1
ATOM 3226 N N . SER A 1 421 ? 1.983 30.728 -24.112 1.00 47.62 421 SER A N 1
ATOM 3227 C CA . SER A 1 421 ? 2.100 29.826 -22.958 1.00 47.62 421 SER A CA 1
ATOM 3228 C C . SER A 1 421 ? 2.117 30.572 -21.615 1.00 47.62 421 SER A C 1
ATOM 3230 O O . SER A 1 421 ? 1.408 30.179 -20.687 1.00 47.62 421 SER A O 1
ATOM 3232 N N . THR A 1 422 ? 2.838 31.697 -21.505 1.00 56.62 422 THR A N 1
ATOM 3233 C CA . THR A 1 422 ? 2.833 32.502 -20.268 1.00 56.62 422 THR A CA 1
ATOM 3234 C C . THR A 1 422 ? 1.494 33.195 -20.030 1.00 56.62 422 THR A C 1
ATOM 3236 O O . THR A 1 422 ? 0.996 33.160 -18.909 1.00 56.62 422 THR A O 1
ATOM 3239 N N . ALA A 1 423 ? 0.863 33.755 -21.070 1.00 54.91 423 ALA A N 1
ATOM 3240 C CA . ALA A 1 423 ? -0.450 34.394 -20.944 1.00 54.91 423 ALA A CA 1
ATOM 3241 C C . ALA A 1 423 ? -1.551 33.401 -20.517 1.00 54.91 423 ALA A C 1
ATOM 3243 O O . ALA A 1 423 ? -2.408 33.738 -19.700 1.00 54.91 423 ALA A O 1
ATOM 3244 N N . MET A 1 424 ? -1.509 32.158 -21.016 1.00 58.41 424 MET A N 1
ATOM 3245 C CA . MET A 1 424 ? -2.408 31.095 -20.549 1.00 58.41 424 MET A CA 1
ATOM 3246 C C . MET A 1 424 ? -2.168 30.721 -19.082 1.00 58.41 424 MET A C 1
ATOM 3248 O O . MET A 1 424 ? -3.133 30.438 -18.372 1.00 58.41 424 MET A O 1
ATOM 3252 N N . LEU A 1 425 ? -0.916 30.742 -18.612 1.00 57.38 425 LEU A N 1
ATOM 3253 C CA . LEU A 1 425 ? -0.586 30.438 -17.219 1.00 57.38 425 LEU A CA 1
ATOM 3254 C C . LEU A 1 425 ? -1.056 31.548 -16.264 1.00 57.38 425 LEU A C 1
ATOM 3256 O O . LEU A 1 425 ? -1.703 31.254 -15.261 1.00 57.38 425 LEU A O 1
ATOM 3260 N N . GLU A 1 426 ? -0.799 32.816 -16.602 1.00 65.25 426 GLU A N 1
ATOM 3261 C CA . GLU A 1 426 ? -1.270 33.973 -15.826 1.00 65.25 426 GLU A CA 1
ATOM 3262 C C . GLU A 1 426 ? -2.801 34.005 -15.737 1.00 65.25 426 GLU A C 1
ATOM 3264 O O . GLU A 1 426 ? -3.354 34.223 -14.658 1.00 65.25 426 GLU A O 1
ATOM 3269 N N . GLN A 1 427 ? -3.503 33.725 -16.840 1.00 62.06 427 GLN A N 1
ATOM 3270 C CA . GLN A 1 427 ? -4.964 33.705 -16.831 1.00 62.06 427 GLN A CA 1
ATOM 3271 C C . GLN A 1 427 ? -5.534 32.504 -16.055 1.00 62.06 427 GLN A C 1
ATOM 3273 O O . GLN A 1 427 ? -6.504 32.673 -15.318 1.00 62.06 427 GLN A O 1
ATOM 3278 N N . ALA A 1 428 ? -4.904 31.326 -16.126 1.00 57.62 428 ALA A N 1
ATOM 3279 C CA . ALA A 1 428 ? -5.287 30.177 -15.301 1.00 57.62 428 ALA A CA 1
ATOM 3280 C C . ALA A 1 428 ? -5.082 30.434 -13.795 1.00 57.62 428 ALA A C 1
ATOM 3282 O O . ALA A 1 428 ? -5.903 30.004 -12.985 1.00 57.62 428 ALA A O 1
ATOM 3283 N N . MET A 1 429 ? -4.029 31.166 -13.410 1.00 59.34 429 MET A N 1
ATOM 3284 C CA . MET A 1 429 ? -3.821 31.587 -12.019 1.00 59.34 429 MET A CA 1
ATOM 3285 C C . MET A 1 429 ? -4.849 32.639 -11.576 1.00 59.34 429 MET A C 1
ATOM 3287 O O . MET A 1 429 ? -5.407 32.512 -10.490 1.00 59.34 429 MET A O 1
ATOM 3291 N N . ALA A 1 430 ? -5.170 33.622 -12.423 1.00 62.34 430 ALA A N 1
ATOM 3292 C CA . ALA A 1 430 ? -6.175 34.643 -12.116 1.00 62.34 430 ALA A CA 1
ATOM 3293 C C . ALA A 1 430 ? -7.600 34.070 -11.970 1.00 62.34 430 ALA A C 1
ATOM 3295 O O . ALA A 1 430 ? -8.374 34.534 -11.129 1.00 62.34 430 ALA A O 1
ATOM 3296 N N . ASP A 1 431 ? -7.956 33.052 -12.759 1.00 60.03 431 ASP A N 1
ATOM 3297 C CA . ASP A 1 431 ? -9.239 32.356 -12.618 1.00 60.03 431 ASP A CA 1
ATOM 3298 C C . ASP A 1 431 ? -9.256 31.417 -11.392 1.00 60.03 431 ASP A C 1
ATOM 3300 O O . ASP A 1 431 ? -10.306 31.258 -10.766 1.00 60.03 431 ASP A O 1
ATOM 3304 N N . ALA A 1 432 ? -8.105 30.874 -10.970 1.00 52.56 432 ALA A N 1
ATOM 3305 C CA . ALA A 1 432 ? -7.979 30.127 -9.714 1.00 52.56 432 ALA A CA 1
ATOM 3306 C C . ALA A 1 432 ? -8.089 31.028 -8.466 1.00 52.56 432 ALA A C 1
ATOM 3308 O O . ALA A 1 432 ? -8.794 30.670 -7.523 1.00 52.56 432 ALA A O 1
ATOM 3309 N N . GLU A 1 433 ? -7.467 32.214 -8.464 1.00 51.69 433 GLU A N 1
ATOM 3310 C CA . GLU A 1 433 ? -7.655 33.211 -7.395 1.00 51.69 433 GLU A CA 1
ATOM 3311 C C . GLU A 1 433 ? -9.111 33.696 -7.322 1.00 51.69 433 GLU A C 1
ATOM 3313 O O . GLU A 1 433 ? -9.659 33.847 -6.229 1.00 51.69 433 GLU A O 1
ATOM 3318 N N . ARG A 1 434 ? -9.775 33.886 -8.473 1.00 53.31 434 ARG A N 1
ATOM 3319 C CA . ARG A 1 434 ? -11.201 34.246 -8.514 1.00 53.31 434 ARG A CA 1
ATOM 3320 C C . ARG A 1 434 ? -12.091 33.135 -7.946 1.00 53.31 434 ARG A C 1
ATOM 3322 O O . ARG A 1 434 ? -12.988 33.442 -7.169 1.00 53.31 434 ARG A O 1
ATOM 3329 N N . ALA A 1 435 ? -11.821 31.869 -8.269 1.00 52.34 435 ALA A N 1
ATOM 3330 C CA . ALA A 1 435 ? -12.551 30.737 -7.696 1.00 52.34 435 ALA A CA 1
ATOM 3331 C C . ALA A 1 435 ? -12.351 30.619 -6.171 1.00 52.34 435 ALA A C 1
ATOM 3333 O O . ALA A 1 435 ? -13.311 30.365 -5.451 1.00 52.34 435 ALA A O 1
ATOM 3334 N N . ALA A 1 436 ? -11.135 30.863 -5.667 1.00 48.62 436 ALA A N 1
ATOM 3335 C CA . ALA A 1 436 ? -10.862 30.874 -4.228 1.00 48.62 436 ALA A CA 1
ATOM 3336 C C . ALA A 1 436 ? -11.586 32.020 -3.492 1.00 48.62 436 ALA A C 1
ATOM 3338 O O . ALA A 1 436 ? -12.070 31.828 -2.379 1.00 48.62 436 ALA A O 1
ATOM 3339 N N . ALA A 1 437 ? -11.708 33.195 -4.120 1.00 46.50 437 ALA A N 1
ATOM 3340 C CA . ALA A 1 437 ? -12.457 34.324 -3.564 1.00 46.50 437 ALA A CA 1
ATOM 3341 C C . ALA A 1 437 ? -13.982 34.083 -3.530 1.00 46.50 437 ALA A C 1
ATOM 3343 O O . ALA A 1 437 ? -14.654 34.550 -2.611 1.00 46.50 437 ALA A O 1
ATOM 3344 N N . GLU A 1 438 ? -14.534 33.340 -4.496 1.00 46.25 438 GLU A N 1
ATOM 3345 C CA . GLU A 1 438 ? -15.967 33.003 -4.538 1.00 46.25 438 GLU A CA 1
ATOM 3346 C C . GLU A 1 438 ? -16.394 32.002 -3.436 1.00 46.25 438 GLU A C 1
ATOM 3348 O O . GLU A 1 438 ? -17.571 31.983 -3.070 1.00 46.25 438 GLU A O 1
ATOM 3353 N N . ASP A 1 439 ? -15.461 31.238 -2.848 1.00 46.53 439 ASP A N 1
ATOM 3354 C CA . ASP A 1 439 ? -15.724 30.351 -1.698 1.00 46.53 439 ASP A CA 1
ATOM 3355 C C . ASP A 1 439 ? -15.676 31.078 -0.328 1.00 46.53 439 ASP A C 1
ATOM 3357 O O . ASP A 1 439 ? -16.407 30.690 0.589 1.00 46.53 439 ASP A O 1
ATOM 3361 N N . GLU A 1 440 ? -14.885 32.153 -0.158 1.00 42.69 440 GLU A N 1
ATOM 3362 C CA . GLU A 1 440 ? -14.877 32.929 1.104 1.00 42.69 440 GLU A CA 1
ATOM 3363 C C . GLU A 1 440 ? -16.156 33.767 1.292 1.00 42.69 440 GLU A C 1
ATOM 3365 O O . GLU A 1 440 ? -16.719 33.793 2.391 1.00 42.69 440 GLU A O 1
ATOM 3370 N N . ASP A 1 441 ? -16.674 34.392 0.227 1.00 36.03 441 ASP A N 1
ATOM 3371 C CA . ASP A 1 441 ? -17.848 35.289 0.278 1.00 36.03 441 ASP A CA 1
ATOM 3372 C C . ASP A 1 441 ? -19.157 34.561 0.684 1.00 36.03 441 ASP A C 1
ATOM 3374 O O . ASP A 1 441 ? -20.148 35.179 1.085 1.00 36.03 441 ASP A O 1
ATOM 3378 N N . LEU A 1 442 ? -19.171 33.222 0.639 1.00 37.62 442 LEU A N 1
ATOM 3379 C CA . LEU A 1 442 ? -20.276 32.389 1.127 1.00 37.62 442 LEU A CA 1
ATOM 3380 C C . LEU A 1 442 ? -20.217 32.116 2.643 1.00 37.62 442 LEU A C 1
ATOM 3382 O O . LEU A 1 442 ? -21.249 31.790 3.243 1.00 37.62 442 LEU A O 1
ATOM 3386 N N . PHE A 1 443 ? -19.052 32.260 3.282 1.00 32.91 443 PHE A N 1
ATOM 3387 C CA . PHE A 1 443 ? -18.801 31.736 4.630 1.00 32.91 443 PHE A CA 1
ATOM 3388 C C . PHE A 1 443 ? -19.319 32.634 5.771 1.00 32.91 443 PHE A C 1
ATOM 3390 O O . PHE A 1 443 ? -19.681 32.132 6.838 1.00 32.91 443 PHE A O 1
ATOM 3397 N N . GLU A 1 444 ? -19.411 33.954 5.569 1.00 33.84 444 GLU A N 1
ATOM 3398 C CA . GLU A 1 444 ? -19.728 34.908 6.652 1.00 33.84 444 GLU A CA 1
ATOM 3399 C C . GLU A 1 444 ? -21.246 35.135 6.876 1.00 33.84 444 GLU A C 1
ATOM 3401 O O . GLU A 1 444 ? -21.674 35.728 7.868 1.00 33.84 444 GLU A O 1
ATOM 3406 N N . SER A 1 445 ? -22.105 34.612 5.993 1.00 34.81 445 SER A N 1
ATOM 3407 C CA . SER A 1 445 ? -23.537 34.967 5.938 1.00 34.81 445 SER A CA 1
ATOM 3408 C C . SER A 1 445 ? -24.467 34.270 6.954 1.00 34.81 445 SER A C 1
ATOM 3410 O O . SER A 1 445 ? -25.645 34.627 7.040 1.00 34.81 445 SER A O 1
ATOM 3412 N N . SER A 1 446 ? -23.986 33.287 7.734 1.00 37.66 446 SER A N 1
ATOM 3413 C CA . SER A 1 446 ? -24.852 32.344 8.478 1.00 37.66 446 SER A CA 1
ATOM 3414 C C . SER A 1 446 ? -24.621 32.244 10.003 1.00 37.66 446 SER A C 1
ATOM 3416 O O . SER A 1 446 ? -24.942 31.219 10.617 1.00 37.66 446 SER A O 1
ATOM 3418 N N . ILE A 1 447 ? -24.140 33.300 10.669 1.00 40.66 447 ILE A N 1
ATOM 3419 C CA . ILE A 1 447 ? -24.144 33.361 12.147 1.00 40.66 447 ILE A CA 1
ATOM 3420 C C . ILE A 1 447 ? -25.563 33.691 12.653 1.00 40.66 447 ILE A C 1
ATOM 3422 O O . ILE A 1 447 ? -25.923 34.851 12.845 1.00 40.66 447 ILE A O 1
ATOM 3426 N N . GLY A 1 448 ? -26.382 32.658 12.885 1.00 32.59 448 GLY A N 1
ATOM 3427 C CA . GLY A 1 448 ? -27.770 32.816 13.340 1.00 32.59 448 GLY A CA 1
ATOM 3428 C C . GLY A 1 448 ? -28.314 31.639 14.155 1.00 32.59 448 GLY A C 1
ATOM 3429 O O . GLY A 1 448 ? -28.920 30.721 13.609 1.00 32.59 448 GLY A O 1
ATOM 3430 N N . THR A 1 449 ? -28.160 31.677 15.481 1.00 39.72 449 THR A N 1
ATOM 3431 C CA . THR A 1 449 ? -28.823 30.743 16.413 1.00 39.72 449 THR A CA 1
ATOM 3432 C C . THR A 1 449 ? -30.348 30.896 16.338 1.00 39.72 449 THR A C 1
ATOM 3434 O O . THR A 1 449 ? -30.838 32.025 16.426 1.00 39.72 449 THR A O 1
ATOM 3437 N N . PRO A 1 450 ? -31.129 29.794 16.272 1.00 42.16 450 PRO A N 1
ATOM 3438 C CA . PRO A 1 450 ? -31.627 29.240 17.540 1.00 42.16 450 PRO A CA 1
ATOM 3439 C C . PRO A 1 450 ? -31.941 27.718 17.599 1.00 42.16 450 PRO A C 1
ATOM 3441 O O . PRO A 1 450 ? -32.589 27.145 16.735 1.00 42.16 450 PRO A O 1
ATOM 3444 N N . ASN A 1 451 ? -31.642 27.135 18.766 1.00 31.64 451 ASN A N 1
ATOM 3445 C CA . ASN A 1 451 ? -32.504 26.221 19.541 1.00 31.64 451 ASN A CA 1
ATOM 3446 C C . ASN A 1 451 ? -33.046 24.888 18.932 1.00 31.64 451 ASN A C 1
ATOM 3448 O O . ASN A 1 451 ? -34.173 24.818 18.456 1.00 31.64 451 ASN A O 1
ATOM 3452 N N . SER A 1 452 ? -32.318 23.802 19.224 1.00 33.06 452 SER A N 1
ATOM 3453 C CA . SER A 1 452 ? -32.820 22.478 19.676 1.00 33.06 452 SER A CA 1
ATOM 3454 C C . SER A 1 452 ? -33.676 21.554 18.776 1.00 33.06 452 SER A C 1
ATOM 3456 O O . SER A 1 452 ? -34.897 21.657 18.731 1.00 33.06 452 SER A O 1
ATOM 3458 N N . ALA A 1 453 ? -33.010 20.464 18.355 1.00 30.56 453 ALA A N 1
ATOM 3459 C CA . ALA A 1 453 ? -33.496 19.074 18.225 1.00 30.56 453 ALA A CA 1
ATOM 3460 C C . ALA A 1 453 ? -34.432 18.658 17.054 1.00 30.56 453 ALA A C 1
ATOM 3462 O O . ALA A 1 453 ? -35.364 19.376 16.705 1.00 30.56 453 ALA A O 1
ATOM 3463 N N . PRO A 1 454 ? -34.325 17.398 16.567 1.00 39.09 454 PRO A N 1
ATOM 3464 C CA . PRO A 1 454 ? -33.128 16.556 16.425 1.00 39.09 454 PRO A CA 1
ATOM 3465 C C . PRO A 1 454 ? -32.854 16.163 14.955 1.00 39.09 454 PRO A C 1
ATOM 3467 O O . PRO A 1 454 ? -33.759 16.073 14.127 1.00 39.09 454 PRO A O 1
ATOM 3470 N N . MET A 1 455 ? -31.587 15.903 14.622 1.00 30.11 455 MET A N 1
ATOM 3471 C CA . MET A 1 455 ? -31.156 15.616 13.247 1.00 30.11 455 MET A CA 1
ATOM 3472 C C . MET A 1 455 ? -31.505 14.193 12.789 1.00 30.11 455 MET A C 1
ATOM 3474 O O . MET A 1 455 ? -31.231 13.222 13.488 1.00 30.11 455 MET A O 1
ATOM 3478 N N . ALA A 1 456 ? -31.979 14.073 11.547 1.00 32.88 456 ALA A N 1
ATOM 3479 C CA . ALA A 1 456 ? -31.891 12.846 10.759 1.00 32.88 456 ALA A CA 1
ATOM 3480 C C . ALA A 1 456 ? -30.880 13.078 9.626 1.00 32.88 456 ALA A C 1
ATOM 3482 O O . ALA A 1 456 ? -31.209 13.695 8.612 1.00 32.88 456 ALA A O 1
ATOM 3483 N N . GLN A 1 457 ? -29.636 12.630 9.814 1.00 35.44 457 GLN A N 1
ATOM 3484 C CA . GLN A 1 457 ? -28.593 12.757 8.793 1.00 35.44 457 GLN A CA 1
ATOM 3485 C C . GLN A 1 457 ? -28.971 11.947 7.544 1.00 35.44 457 GLN A C 1
ATOM 3487 O O . GLN A 1 457 ? -29.277 10.758 7.631 1.00 35.44 457 GLN A O 1
ATOM 3492 N N . ARG A 1 458 ? -28.910 12.583 6.372 1.00 34.22 458 ARG A N 1
ATOM 3493 C CA . ARG A 1 458 ? -28.826 11.896 5.079 1.00 34.22 458 ARG A CA 1
ATOM 3494 C C . ARG A 1 458 ? -27.403 12.071 4.571 1.00 34.22 458 ARG A C 1
ATOM 3496 O O . ARG A 1 458 ? -26.966 13.201 4.383 1.00 34.22 458 ARG A O 1
ATOM 3503 N N . SER A 1 459 ? -26.685 10.966 4.408 1.00 40.69 459 SER A N 1
ATOM 3504 C CA . SER A 1 459 ? -25.299 10.957 3.947 1.00 40.69 459 SER A CA 1
ATOM 3505 C C . SER A 1 459 ? -25.194 11.397 2.485 1.00 40.69 459 SER A C 1
ATOM 3507 O O . SER A 1 459 ? -25.931 10.921 1.623 1.00 40.69 459 SER A O 1
ATOM 3509 N N . SER A 1 460 ? -24.239 12.278 2.196 1.00 52.31 460 SER A N 1
ATOM 3510 C CA . SER A 1 460 ? -23.883 12.748 0.852 1.00 52.31 460 SER A CA 1
ATOM 3511 C C . SER A 1 460 ? -22.938 11.773 0.129 1.00 52.31 460 SER A C 1
ATOM 3513 O O . SER A 1 460 ? -21.925 12.183 -0.426 1.00 52.31 460 SER A O 1
ATOM 3515 N N . GLY A 1 461 ? -23.234 10.471 0.192 1.00 61.62 461 GLY A N 1
ATOM 3516 C CA . GLY A 1 461 ? -22.415 9.406 -0.402 1.00 61.62 461 GLY A CA 1
ATOM 3517 C C . GLY A 1 461 ? -22.955 8.898 -1.741 1.00 61.62 461 GLY A C 1
ATOM 3518 O O . GLY A 1 461 ? -24.131 9.092 -2.062 1.00 61.62 461 GLY A O 1
ATOM 3519 N N . ARG A 1 462 ? -22.106 8.202 -2.510 1.00 83.81 462 ARG A N 1
ATOM 3520 C CA . ARG A 1 462 ? -22.513 7.509 -3.742 1.00 83.81 462 ARG A CA 1
ATOM 3521 C C . ARG A 1 462 ? -23.514 6.389 -3.426 1.00 83.81 462 ARG A C 1
ATOM 3523 O O . ARG A 1 462 ? -23.413 5.704 -2.403 1.00 83.81 462 ARG A O 1
ATOM 3530 N N . ALA A 1 463 ? -24.494 6.206 -4.307 1.00 85.00 463 ALA A N 1
ATOM 3531 C CA . ALA A 1 463 ? -25.496 5.155 -4.210 1.00 85.00 463 ALA A CA 1
ATOM 3532 C C . ALA A 1 463 ? -24.814 3.779 -4.185 1.00 85.00 463 ALA A C 1
ATOM 3534 O O . ALA A 1 463 ? -24.076 3.424 -5.099 1.00 85.00 463 ALA A O 1
ATOM 3535 N N . GLN A 1 464 ? -25.054 3.015 -3.122 1.00 86.38 464 GLN A N 1
ATOM 3536 C CA . GLN A 1 464 ? -24.347 1.761 -2.868 1.00 86.38 464 GLN A CA 1
ATOM 3537 C C . GLN A 1 464 ? -24.775 0.654 -3.840 1.00 86.38 464 GLN A C 1
ATOM 3539 O O . GLN A 1 464 ? -25.957 0.525 -4.171 1.00 86.38 464 GLN A O 1
ATOM 3544 N N . VAL A 1 465 ? -23.817 -0.172 -4.270 1.00 86.69 465 VAL A N 1
ATOM 3545 C CA . VAL A 1 465 ? -24.101 -1.386 -5.050 1.00 86.69 465 VAL A CA 1
ATOM 3546 C C . VAL A 1 465 ? -24.815 -2.395 -4.137 1.00 86.69 465 VAL A C 1
ATOM 3548 O O . VAL A 1 465 ? -24.319 -2.676 -3.045 1.00 86.69 465 VAL A O 1
ATOM 3551 N N . PRO A 1 466 ? -25.984 -2.940 -4.526 1.00 83.50 466 PRO A N 1
ATOM 3552 C CA . PRO A 1 466 ? -26.735 -3.855 -3.674 1.00 83.50 466 PRO A CA 1
ATOM 3553 C C . PRO A 1 466 ? -26.092 -5.248 -3.668 1.00 83.50 466 PRO A C 1
ATOM 3555 O O . PRO A 1 466 ? -26.335 -6.059 -4.561 1.00 83.50 466 PRO A O 1
ATOM 3558 N N . VAL A 1 467 ? -25.289 -5.527 -2.640 1.00 83.00 467 VAL A N 1
ATOM 3559 C CA . VAL A 1 467 ? -24.709 -6.855 -2.386 1.00 83.00 467 VAL A CA 1
ATOM 3560 C C . VAL A 1 467 ? -25.762 -7.772 -1.732 1.00 83.00 467 VAL A C 1
ATOM 3562 O O . VAL A 1 467 ? -26.354 -7.379 -0.719 1.00 83.00 467 VAL A O 1
ATOM 3565 N N . PRO A 1 468 ? -26.016 -8.989 -2.255 1.00 77.62 468 PRO A N 1
ATOM 3566 C CA . PRO A 1 468 ? -26.939 -9.940 -1.633 1.00 77.62 468 PRO A CA 1
ATOM 3567 C C . PRO A 1 468 ? -26.489 -10.376 -0.220 1.00 77.62 468 PRO A C 1
ATOM 3569 O O . PRO A 1 468 ? -25.306 -10.665 -0.016 1.00 77.62 468 PRO A O 1
ATOM 3572 N N . PRO A 1 469 ? -27.399 -10.480 0.772 1.00 72.06 469 PRO A N 1
ATOM 3573 C CA . PRO A 1 469 ? -27.026 -10.841 2.140 1.00 72.06 469 PRO A CA 1
ATOM 3574 C C . PRO A 1 469 ? -26.362 -12.221 2.246 1.00 72.06 469 PRO A C 1
ATOM 3576 O O . PRO A 1 469 ? -26.973 -13.240 1.931 1.00 72.06 469 PRO A O 1
ATOM 3579 N N . GLY A 1 470 ? -25.130 -12.251 2.762 1.00 76.62 470 GLY A N 1
ATOM 3580 C CA . GLY A 1 470 ? -24.378 -13.485 3.018 1.00 76.62 470 GLY A CA 1
ATOM 3581 C C . GLY A 1 470 ? -23.534 -14.005 1.849 1.00 76.62 470 GLY A C 1
ATOM 3582 O O . GLY A 1 470 ? -22.970 -15.088 1.979 1.00 76.62 470 GLY A O 1
ATOM 3583 N N . MET A 1 471 ? -23.422 -13.262 0.743 1.00 82.00 471 MET A N 1
ATOM 3584 C CA . MET A 1 471 ? -22.512 -13.585 -0.364 1.00 82.00 471 MET A CA 1
ATOM 3585 C C . MET A 1 471 ? -21.201 -12.783 -0.292 1.00 82.00 471 MET A C 1
ATOM 3587 O O . MET A 1 471 ? -21.179 -11.659 0.211 1.00 82.00 471 MET A O 1
ATOM 3591 N N . PHE A 1 472 ? -20.109 -13.338 -0.829 1.00 85.06 472 PHE A N 1
ATOM 3592 C CA . PHE A 1 472 ? -18.811 -12.657 -0.932 1.00 85.06 472 PHE A CA 1
ATOM 3593 C C . PHE A 1 472 ? -18.691 -11.909 -2.265 1.00 85.06 472 PHE A C 1
ATOM 3595 O O . PHE A 1 472 ? -18.994 -12.479 -3.310 1.00 85.06 472 PHE A O 1
ATOM 3602 N N . ILE A 1 473 ? -18.214 -10.659 -2.259 1.00 85.94 473 ILE A N 1
ATOM 3603 C CA . ILE A 1 473 ? -18.175 -9.796 -3.461 1.00 85.94 473 ILE A CA 1
ATOM 3604 C C . ILE A 1 473 ? -17.313 -10.349 -4.610 1.00 85.94 473 ILE A C 1
ATOM 3606 O O . ILE A 1 473 ? -17.644 -10.124 -5.770 1.00 85.94 473 ILE A O 1
ATOM 3610 N N . GLU A 1 474 ? -16.279 -11.133 -4.292 1.00 88.50 474 GLU A N 1
ATOM 3611 C CA . GLU A 1 474 ? -15.396 -11.802 -5.262 1.00 88.50 474 GLU A CA 1
ATOM 3612 C C . GLU A 1 474 ? -15.976 -13.130 -5.809 1.00 88.50 474 GLU A C 1
ATOM 3614 O O . GLU A 1 474 ? -15.383 -13.767 -6.681 1.00 88.50 474 GLU A O 1
ATOM 3619 N N . GLU A 1 475 ? -17.129 -13.598 -5.311 1.00 88.50 475 GLU A N 1
ATOM 3620 C CA . GLU A 1 475 ? -17.743 -14.834 -5.804 1.00 88.50 475 GLU A CA 1
ATOM 3621 C C . GLU A 1 475 ? -18.481 -14.601 -7.135 1.00 88.50 475 GLU A C 1
ATOM 3623 O O . GLU A 1 475 ? -19.257 -13.659 -7.308 1.00 88.50 475 GLU A O 1
ATOM 3628 N N . LYS A 1 476 ? -18.290 -15.527 -8.082 1.00 88.56 476 LYS A N 1
ATOM 3629 C CA . LYS A 1 476 ? -18.921 -15.540 -9.412 1.00 88.56 476 LYS A CA 1
ATOM 3630 C C . LYS A 1 476 ? -20.437 -15.295 -9.399 1.00 88.56 476 LYS A C 1
ATOM 3632 O O . LYS A 1 476 ? -20.958 -14.679 -10.328 1.00 88.56 476 LYS A O 1
ATOM 3637 N N . SER A 1 477 ? -21.143 -15.839 -8.410 1.00 87.31 477 SER A N 1
ATOM 3638 C CA . SER A 1 477 ? -22.590 -15.680 -8.227 1.00 87.31 477 SER A CA 1
ATOM 3639 C C . SER A 1 477 ? -22.934 -14.217 -7.924 1.00 87.31 477 SER A C 1
ATOM 3641 O O . SER A 1 477 ? -23.682 -13.592 -8.678 1.00 87.31 477 SER A O 1
ATOM 3643 N N . THR A 1 478 ? -22.288 -13.652 -6.904 1.00 89.50 478 THR A N 1
ATOM 3644 C CA . THR A 1 478 ? -22.409 -12.266 -6.449 1.00 89.50 478 THR A CA 1
ATOM 3645 C C . THR A 1 478 ? -22.106 -11.274 -7.559 1.00 89.50 478 THR A C 1
ATOM 3647 O O . THR A 1 478 ? -22.914 -10.384 -7.799 1.00 89.50 478 THR A O 1
ATOM 3650 N N . VAL A 1 479 ? -20.993 -11.432 -8.287 1.00 90.00 479 VAL A N 1
ATOM 3651 C CA . VAL A 1 479 ? -20.631 -10.521 -9.391 1.00 90.00 479 VAL A CA 1
ATOM 3652 C C . VAL A 1 479 ? -21.738 -10.481 -10.449 1.00 90.00 479 VAL A C 1
ATOM 3654 O O . VAL A 1 479 ? -22.134 -9.405 -10.897 1.00 90.00 479 VAL A O 1
ATOM 3657 N N . LEU A 1 480 ? -22.301 -11.638 -10.814 1.00 90.88 480 LEU A N 1
ATOM 3658 C CA . LEU A 1 480 ? -23.393 -11.714 -11.786 1.00 90.88 480 LEU A CA 1
ATOM 3659 C C . LEU A 1 480 ? -24.705 -11.110 -11.263 1.00 90.88 480 LEU A C 1
ATOM 3661 O O . LEU A 1 480 ? -25.436 -10.504 -12.051 1.00 90.88 480 LEU A O 1
ATOM 3665 N N . GLU A 1 481 ? -25.006 -11.235 -9.970 1.00 88.75 481 GLU A N 1
ATOM 3666 C CA . GLU A 1 481 ? -26.199 -10.635 -9.358 1.00 88.75 481 GLU A CA 1
ATOM 3667 C C . GLU A 1 481 ? -26.058 -9.112 -9.197 1.00 88.75 481 GLU A C 1
ATOM 3669 O O . GLU A 1 481 ? -26.948 -8.372 -9.618 1.00 88.75 481 GLU A O 1
ATOM 3674 N N . MET A 1 482 ? -24.904 -8.627 -8.725 1.00 92.00 482 MET A N 1
ATOM 3675 C CA . MET A 1 482 ? -24.581 -7.197 -8.618 1.00 92.00 482 MET A CA 1
ATOM 3676 C C . MET A 1 482 ? -24.606 -6.502 -9.987 1.00 92.00 482 MET A C 1
ATOM 3678 O O . MET A 1 482 ? -25.188 -5.428 -10.117 1.00 92.00 482 MET A O 1
ATOM 3682 N N . MET A 1 483 ? -24.064 -7.129 -11.040 1.00 92.44 483 MET A N 1
ATOM 3683 C CA . MET A 1 483 ? -24.192 -6.621 -12.414 1.00 92.44 483 MET A CA 1
ATOM 3684 C C . MET A 1 483 ? -25.637 -6.657 -12.939 1.00 92.44 483 MET A C 1
ATOM 3686 O O . MET A 1 483 ? -25.992 -5.864 -13.806 1.00 92.44 483 MET A O 1
ATOM 3690 N N . SER A 1 484 ? -26.477 -7.572 -12.455 1.00 91.19 484 SER A N 1
ATOM 3691 C CA . SER A 1 484 ? -27.888 -7.658 -12.865 1.00 91.19 484 SER A CA 1
ATOM 3692 C C . SER A 1 484 ? -28.793 -6.676 -12.106 1.00 91.19 484 SER A C 1
ATOM 3694 O O . SER A 1 484 ? -29.975 -6.536 -12.440 1.00 91.19 484 SER A O 1
ATOM 3696 N N . ALA A 1 485 ? -28.268 -5.982 -11.091 1.00 89.50 485 ALA A N 1
ATOM 3697 C CA . ALA A 1 485 ? -29.015 -5.005 -10.318 1.00 89.50 485 ALA A CA 1
ATOM 3698 C C . ALA A 1 485 ? -29.292 -3.718 -11.118 1.00 89.50 485 ALA A C 1
ATOM 3700 O O . ALA A 1 485 ? -28.496 -3.234 -11.926 1.00 89.50 485 ALA A O 1
ATOM 3701 N N . ARG A 1 486 ? -30.480 -3.141 -10.905 1.00 84.62 486 ARG A N 1
ATOM 3702 C CA . ARG A 1 486 ? -31.000 -2.068 -11.759 1.00 84.62 486 ARG A CA 1
ATOM 3703 C C . ARG A 1 486 ? -30.202 -0.770 -11.607 1.00 84.62 486 ARG A C 1
ATOM 3705 O O . ARG A 1 486 ? -30.322 -0.089 -10.595 1.00 84.62 486 ARG A O 1
ATOM 3712 N N . GLY A 1 487 ? -29.542 -0.361 -12.688 1.00 86.12 487 GLY A N 1
ATOM 3713 C CA . GLY A 1 487 ? -28.865 0.935 -12.783 1.00 86.12 487 GLY A CA 1
ATOM 3714 C C . GLY A 1 487 ? -27.421 0.930 -12.288 1.00 86.12 487 GLY A C 1
ATOM 3715 O O . GLY A 1 487 ? -26.818 1.996 -12.250 1.00 86.12 487 GLY A O 1
ATOM 3716 N N . VAL A 1 488 ? -26.871 -0.241 -11.953 1.00 92.44 488 VAL A N 1
ATOM 3717 C CA . VAL A 1 488 ? -25.429 -0.414 -11.756 1.00 92.44 488 VAL A CA 1
ATOM 3718 C C . VAL A 1 488 ? -24.707 -0.225 -13.093 1.00 92.44 488 VAL A C 1
ATOM 3720 O O . VAL A 1 488 ? -25.218 -0.630 -14.142 1.00 92.44 488 VAL A O 1
ATOM 3723 N N . VAL A 1 489 ? -23.524 0.385 -13.054 1.00 94.62 489 VAL A N 1
ATOM 3724 C CA . VAL A 1 489 ? -22.576 0.456 -14.178 1.00 94.62 489 VAL A CA 1
ATOM 3725 C C . VAL A 1 489 ? -21.228 -0.129 -13.765 1.00 94.62 489 VAL A C 1
ATOM 3727 O O . VAL A 1 489 ? -20.894 -0.136 -12.581 1.00 94.62 489 VAL A O 1
ATOM 3730 N N . MET A 1 490 ? -20.448 -0.610 -14.731 1.00 95.50 490 MET A N 1
ATOM 3731 C CA . MET A 1 490 ? -19.127 -1.193 -14.491 1.00 95.50 490 MET A CA 1
ATOM 3732 C C . MET A 1 490 ? -18.035 -0.436 -15.254 1.00 95.50 490 MET A C 1
ATOM 3734 O O . MET A 1 490 ? -18.201 -0.129 -16.436 1.00 95.50 490 MET A O 1
ATOM 3738 N N . ILE A 1 491 ? -16.910 -0.171 -14.591 1.00 95.62 491 ILE A N 1
ATOM 3739 C CA . ILE A 1 491 ? -15.667 0.322 -15.195 1.00 95.62 491 ILE A CA 1
ATOM 3740 C C . ILE A 1 491 ? -14.603 -0.772 -15.031 1.00 95.62 491 ILE A C 1
ATOM 3742 O O . ILE A 1 491 ? -14.522 -1.389 -13.972 1.00 95.62 491 ILE A O 1
ATOM 3746 N N . VAL A 1 492 ? -13.835 -1.053 -16.084 1.00 94.25 492 VAL A N 1
ATOM 3747 C CA . VAL A 1 492 ? -12.890 -2.177 -16.154 1.00 94.25 492 VAL A CA 1
ATOM 3748 C C . VAL A 1 492 ? -11.523 -1.691 -16.622 1.00 94.25 492 VAL A C 1
ATOM 3750 O O . VAL A 1 492 ? -11.410 -1.138 -17.716 1.00 94.25 492 VAL A O 1
ATOM 3753 N N . ASP A 1 493 ? -10.500 -1.963 -15.820 1.00 91.19 493 ASP A N 1
ATOM 3754 C CA . ASP A 1 493 ? -9.087 -1.929 -16.202 1.00 91.19 493 ASP A CA 1
ATOM 3755 C C . ASP A 1 493 ? -8.808 -3.069 -17.205 1.00 91.19 493 ASP A C 1
ATOM 3757 O O . ASP A 1 493 ? -8.951 -4.262 -16.914 1.00 91.19 493 ASP A O 1
ATOM 3761 N N . GLY A 1 494 ? -8.516 -2.684 -18.448 1.00 84.19 494 GLY A N 1
ATOM 3762 C CA . GLY A 1 494 ? -8.539 -3.565 -19.608 1.00 84.19 494 GLY A CA 1
ATOM 3763 C C . GLY A 1 494 ? -7.381 -4.555 -19.657 1.00 84.19 494 GLY A C 1
ATOM 3764 O O . GLY A 1 494 ? -7.616 -5.743 -19.880 1.00 84.19 494 GLY A O 1
ATOM 3765 N N . TYR A 1 495 ? -6.144 -4.101 -19.436 1.00 78.62 495 TYR A N 1
ATOM 3766 C CA . TYR A 1 495 ? -4.976 -4.987 -19.525 1.00 78.62 495 TYR A CA 1
ATOM 3767 C C . TYR A 1 495 ? -4.821 -5.875 -18.301 1.00 78.62 495 TYR A C 1
ATOM 3769 O O . TYR A 1 495 ? -4.473 -7.045 -18.444 1.00 78.62 495 TYR A O 1
ATOM 3777 N N . ASN A 1 496 ? -5.162 -5.380 -17.112 1.00 78.44 496 ASN A N 1
ATOM 3778 C CA . ASN A 1 496 ? -5.161 -6.188 -15.898 1.00 78.44 496 ASN A CA 1
ATOM 3779 C C . ASN A 1 496 ? -6.120 -7.381 -16.025 1.00 78.44 496 ASN A C 1
ATOM 3781 O O . ASN A 1 496 ? -5.792 -8.497 -15.623 1.00 78.44 496 ASN A O 1
ATOM 3785 N N . VAL A 1 497 ? -7.278 -7.196 -16.667 1.00 81.06 497 VAL A N 1
ATOM 3786 C CA . VAL A 1 497 ? -8.209 -8.298 -16.948 1.00 81.06 497 VAL A CA 1
ATOM 3787 C C . VAL A 1 497 ? -7.783 -9.139 -18.160 1.00 81.06 497 VAL A C 1
ATOM 3789 O O . VAL A 1 497 ? -7.930 -10.362 -18.115 1.00 81.06 497 VAL A O 1
ATOM 3792 N N . SER A 1 498 ? -7.256 -8.544 -19.239 1.00 82.69 498 SER A N 1
ATOM 3793 C CA . SER A 1 498 ? -6.890 -9.310 -20.441 1.00 82.69 498 SER A CA 1
ATOM 3794 C C . SER A 1 498 ? -5.641 -10.169 -20.238 1.00 82.69 498 SER A C 1
ATOM 3796 O O . SER A 1 498 ? -5.661 -11.348 -20.591 1.00 82.69 498 SER A O 1
ATOM 3798 N N . MET A 1 499 ? -4.595 -9.629 -19.607 1.00 82.19 499 MET A N 1
ATOM 3799 C CA . MET A 1 499 ? -3.327 -10.323 -19.366 1.00 82.19 499 MET A CA 1
ATOM 3800 C C . MET A 1 499 ? -3.521 -11.530 -18.438 1.00 82.19 499 MET A C 1
ATOM 3802 O O . MET A 1 499 ? -3.041 -12.623 -18.734 1.00 82.19 499 MET A O 1
ATOM 3806 N N . ASN A 1 500 ? -4.331 -11.377 -17.381 1.00 80.44 500 ASN A N 1
ATOM 3807 C CA . ASN A 1 500 ? -4.673 -12.452 -16.438 1.00 80.44 500 ASN A CA 1
ATOM 3808 C C . ASN A 1 500 ? -5.479 -13.618 -17.055 1.00 80.44 500 ASN A C 1
ATOM 3810 O O . ASN A 1 500 ? -5.634 -14.653 -16.406 1.00 80.44 500 ASN A O 1
ATOM 3814 N N . LYS A 1 501 ? -6.016 -13.479 -18.278 1.00 82.12 501 LYS A N 1
ATOM 3815 C CA . LYS A 1 501 ? -6.793 -14.536 -18.959 1.00 82.12 501 LYS A CA 1
ATOM 3816 C C . LYS A 1 501 ? -6.208 -14.992 -20.299 1.00 82.12 501 LYS A C 1
ATOM 3818 O O . LYS A 1 501 ? -6.457 -16.123 -20.713 1.00 82.12 501 LYS A O 1
ATOM 3823 N N . TRP A 1 502 ? -5.472 -14.121 -20.982 1.00 86.00 502 TRP A N 1
ATOM 3824 C CA . TRP A 1 502 ? -5.031 -14.300 -22.366 1.00 86.00 502 TRP A CA 1
ATOM 3825 C C . TRP A 1 502 ? -3.611 -13.763 -22.618 1.00 86.00 502 TRP A C 1
ATOM 3827 O O . TRP A 1 502 ? -3.306 -13.391 -23.748 1.00 86.00 502 TRP A O 1
ATOM 3837 N N . GLY A 1 503 ? -2.742 -13.728 -21.601 1.00 83.12 503 GLY A N 1
ATOM 3838 C CA . GLY A 1 503 ? -1.377 -13.188 -21.710 1.00 83.12 503 GLY A CA 1
ATOM 3839 C C . GLY A 1 503 ? -0.506 -13.787 -22.828 1.00 83.12 503 GLY A C 1
ATOM 3840 O O . GLY A 1 503 ? 0.372 -13.098 -23.336 1.00 83.12 503 GLY A O 1
ATOM 3841 N N . ASP A 1 504 ? -0.793 -15.017 -23.271 1.00 85.50 504 ASP A N 1
ATOM 3842 C CA . ASP A 1 504 ? -0.122 -15.678 -24.405 1.00 85.50 504 ASP A CA 1
ATOM 3843 C C . ASP A 1 504 ? -0.533 -15.131 -25.794 1.00 85.50 504 ASP A C 1
ATOM 3845 O O . ASP A 1 504 ? 0.050 -15.518 -26.808 1.00 85.50 504 ASP A O 1
ATOM 3849 N N . LEU A 1 505 ? -1.565 -14.279 -25.877 1.00 86.44 505 LEU A N 1
ATOM 3850 C CA . LEU A 1 505 ? -2.060 -13.685 -27.127 1.00 86.44 505 LEU A CA 1
ATOM 3851 C C . LEU A 1 505 ? -1.490 -12.280 -27.361 1.00 86.44 505 LEU A C 1
ATOM 3853 O O . LEU A 1 505 ? -1.123 -11.573 -26.419 1.00 86.44 505 LEU A O 1
ATOM 3857 N N . SER A 1 506 ? -1.492 -11.828 -28.620 1.00 84.25 506 SER A N 1
ATOM 3858 C CA . SER A 1 506 ? -1.082 -10.458 -28.945 1.00 84.25 506 SER A CA 1
ATOM 3859 C C . SER A 1 506 ? -2.018 -9.414 -28.322 1.00 84.25 506 SER A C 1
ATOM 3861 O O . SER A 1 506 ? -3.207 -9.660 -28.117 1.00 84.25 506 SER A O 1
ATOM 3863 N N . ILE A 1 507 ? -1.501 -8.206 -28.076 1.00 81.06 507 ILE A N 1
ATOM 3864 C CA . ILE A 1 507 ? -2.239 -7.083 -27.467 1.00 81.06 507 ILE A CA 1
ATOM 3865 C C . ILE A 1 507 ? -3.591 -6.805 -28.157 1.00 81.06 507 ILE A C 1
ATOM 3867 O O . ILE A 1 507 ? -4.599 -6.600 -27.479 1.00 81.06 507 ILE A O 1
ATOM 3871 N N . SER A 1 508 ? -3.657 -6.858 -29.494 1.00 79.94 508 SER A N 1
ATOM 3872 C CA . SER A 1 508 ? -4.922 -6.657 -30.221 1.00 79.94 508 SER A CA 1
ATOM 3873 C C . SER A 1 508 ? -5.907 -7.807 -30.002 1.00 79.94 508 SER A C 1
ATOM 3875 O O . SER A 1 508 ? -7.100 -7.563 -29.840 1.00 79.94 508 SER A O 1
ATOM 3877 N N . GLU A 1 509 ? -5.435 -9.054 -29.964 1.00 80.75 509 GLU A N 1
ATOM 3878 C CA . GLU A 1 509 ? -6.291 -10.214 -29.699 1.00 80.75 509 GLU A CA 1
ATOM 3879 C C . GLU A 1 509 ? -6.787 -10.222 -28.250 1.00 80.75 509 GLU A C 1
ATOM 3881 O O . GLU A 1 509 ? -7.967 -10.469 -28.019 1.00 80.75 509 GLU A O 1
ATOM 3886 N N . GLN A 1 510 ? -5.925 -9.897 -27.283 1.00 87.56 510 GLN A N 1
ATOM 3887 C CA . GLN A 1 510 ? -6.295 -9.720 -25.877 1.00 87.56 510 GLN A CA 1
ATOM 3888 C C . GLN A 1 510 ? -7.417 -8.686 -25.710 1.00 87.56 510 GLN A C 1
ATOM 3890 O O . GLN A 1 510 ? -8.443 -8.973 -25.083 1.00 87.56 510 GLN A O 1
ATOM 3895 N N . ARG A 1 511 ? -7.248 -7.505 -26.323 1.00 87.56 511 ARG A N 1
ATOM 3896 C CA . ARG A 1 511 ? -8.250 -6.433 -26.356 1.00 87.56 511 ARG A CA 1
ATOM 3897 C C . ARG A 1 511 ? -9.567 -6.928 -26.949 1.00 87.56 511 ARG A C 1
ATOM 3899 O O . ARG A 1 511 ? -10.616 -6.793 -26.321 1.00 87.56 511 ARG A O 1
ATOM 3906 N N . ASP A 1 512 ? -9.521 -7.513 -28.142 1.00 86.69 512 ASP A N 1
ATOM 3907 C CA . ASP A 1 512 ? -10.726 -7.892 -28.881 1.00 86.69 512 ASP A CA 1
ATOM 3908 C C . ASP A 1 512 ? -11.485 -9.035 -28.174 1.00 86.69 512 ASP A C 1
ATOM 3910 O O . ASP A 1 512 ? -12.713 -8.982 -28.065 1.00 86.69 512 ASP A O 1
ATOM 3914 N N . ARG A 1 513 ? -10.768 -9.999 -27.572 1.00 88.19 513 ARG A N 1
ATOM 3915 C CA . ARG A 1 513 ? -11.343 -11.051 -26.711 1.00 88.19 513 ARG A CA 1
ATOM 3916 C C . ARG A 1 513 ? -12.030 -10.485 -25.469 1.00 88.19 513 ARG A C 1
ATOM 3918 O O . ARG A 1 513 ? -13.116 -10.955 -25.127 1.00 88.19 513 ARG A O 1
ATOM 3925 N N . LEU A 1 514 ? -11.442 -9.484 -24.807 1.00 90.44 514 LEU A N 1
ATOM 3926 C CA . LEU A 1 514 ? -12.060 -8.849 -23.641 1.00 90.44 514 LEU A CA 1
ATOM 3927 C C . LEU A 1 514 ? -13.314 -8.052 -24.024 1.00 90.44 514 LEU A C 1
ATOM 3929 O O . LEU A 1 514 ? -14.336 -8.162 -23.348 1.00 90.44 514 LEU A O 1
ATOM 3933 N N . VAL A 1 515 ? -13.271 -7.296 -25.124 1.00 91.00 515 VAL A N 1
ATOM 3934 C CA . VAL A 1 515 ? -14.427 -6.528 -25.617 1.00 91.00 515 VAL A CA 1
ATOM 3935 C C . VAL A 1 515 ? -15.598 -7.450 -25.973 1.00 91.00 515 VAL A C 1
ATOM 3937 O O . VAL A 1 515 ? -16.743 -7.151 -25.618 1.00 91.00 515 VAL A O 1
ATOM 3940 N N . ASP A 1 516 ? -15.339 -8.583 -26.627 1.00 89.81 516 ASP A N 1
ATOM 3941 C CA . ASP A 1 516 ? -16.392 -9.536 -26.987 1.00 89.81 516 ASP A CA 1
ATOM 3942 C C . ASP A 1 516 ? -16.925 -10.292 -25.753 1.00 89.81 516 ASP A C 1
ATOM 3944 O O . ASP A 1 516 ? -18.141 -10.398 -25.581 1.00 89.81 516 ASP A O 1
ATOM 3948 N N . ALA A 1 517 ? -16.064 -10.694 -24.811 1.00 90.81 517 ALA A N 1
ATOM 3949 C CA . ALA A 1 517 ? -16.503 -11.312 -23.555 1.00 90.81 517 ALA A CA 1
ATOM 3950 C C . ALA A 1 517 ? -17.321 -10.353 -22.662 1.00 90.81 517 ALA A C 1
ATOM 3952 O O . ALA A 1 517 ? -18.312 -10.766 -22.054 1.00 90.81 517 ALA A O 1
ATOM 3953 N N . MET A 1 518 ? -16.969 -9.062 -22.620 1.00 92.62 518 MET A N 1
ATOM 3954 C CA . MET A 1 518 ? -17.794 -8.028 -21.977 1.00 92.62 518 MET A CA 1
ATOM 3955 C C . MET A 1 518 ? -19.105 -7.778 -22.730 1.00 92.62 518 MET A C 1
ATOM 3957 O O . MET A 1 518 ? -20.116 -7.470 -22.101 1.00 92.62 518 MET A O 1
ATOM 3961 N N . THR A 1 519 ? -19.129 -7.953 -24.055 1.00 91.06 519 THR A N 1
ATOM 3962 C CA . THR A 1 519 ? -20.353 -7.827 -24.863 1.00 91.06 519 THR A CA 1
ATOM 3963 C C . THR A 1 519 ? -21.347 -8.949 -24.548 1.00 91.06 519 THR A C 1
ATOM 3965 O O . THR A 1 519 ? -22.536 -8.679 -24.360 1.00 91.06 519 THR A O 1
ATOM 3968 N N . ASP A 1 520 ? -20.876 -10.190 -24.404 1.00 90.44 520 ASP A N 1
ATOM 3969 C CA . ASP A 1 520 ? -21.712 -11.322 -23.981 1.00 90.44 520 ASP A CA 1
ATOM 3970 C C . ASP A 1 520 ? -22.145 -11.211 -22.510 1.00 90.44 520 ASP A C 1
ATOM 3972 O O . ASP A 1 520 ? -23.282 -11.545 -22.158 1.00 90.44 520 ASP A O 1
ATOM 3976 N N . LEU A 1 521 ? -21.279 -10.685 -21.636 1.00 89.81 521 LEU A N 1
ATOM 3977 C CA . LEU A 1 521 ? -21.623 -10.422 -20.238 1.00 89.81 521 LEU A CA 1
ATOM 3978 C C . LEU A 1 521 ? -22.688 -9.315 -20.119 1.00 89.81 521 LEU A C 1
ATOM 3980 O O . LEU A 1 521 ? -23.665 -9.496 -19.389 1.00 89.81 521 LEU A O 1
ATOM 3984 N N . HIS A 1 522 ? -22.578 -8.235 -20.903 1.00 91.00 522 HIS A N 1
ATOM 3985 C CA . HIS A 1 522 ? -23.617 -7.208 -21.035 1.00 91.00 522 HIS A CA 1
ATOM 3986 C C . HIS A 1 522 ? -24.929 -7.789 -21.581 1.00 91.00 522 HIS A C 1
ATOM 3988 O O . HIS A 1 522 ? -25.999 -7.488 -21.054 1.00 91.00 522 HIS A O 1
ATOM 3994 N N . ALA A 1 523 ? -24.882 -8.655 -22.598 1.00 89.12 523 ALA A N 1
ATOM 3995 C CA . ALA A 1 523 ? -26.086 -9.280 -23.153 1.00 89.12 523 ALA A CA 1
ATOM 3996 C C . ALA A 1 523 ? -26.859 -10.118 -22.111 1.00 89.12 523 ALA A C 1
ATOM 3998 O O . ALA A 1 523 ? -28.086 -10.226 -22.196 1.00 89.12 523 ALA A O 1
ATOM 3999 N N . ARG A 1 524 ? -26.153 -10.669 -21.111 1.00 90.25 524 ARG A N 1
ATOM 4000 C CA . ARG A 1 524 ? -26.719 -11.433 -19.988 1.00 90.25 524 ARG A CA 1
ATOM 4001 C C . ARG A 1 524 ? -27.251 -10.542 -18.857 1.00 90.25 524 ARG A C 1
ATOM 4003 O O . ARG A 1 524 ? -28.386 -10.741 -18.434 1.00 90.25 524 ARG A O 1
ATOM 4010 N N . THR A 1 525 ? -26.457 -9.587 -18.363 1.00 89.81 525 THR A N 1
ATOM 4011 C CA . THR A 1 525 ? -26.766 -8.802 -17.142 1.00 89.81 525 THR A CA 1
ATOM 4012 C C . THR A 1 525 ? -27.430 -7.452 -17.421 1.00 89.81 525 THR A C 1
ATOM 4014 O O . THR A 1 525 ? -28.147 -6.924 -16.576 1.00 89.81 525 THR A O 1
ATOM 4017 N N . ARG A 1 526 ? -27.219 -6.895 -18.621 1.00 90.19 526 ARG A N 1
ATOM 4018 C CA . ARG A 1 526 ? -27.558 -5.524 -19.051 1.00 90.19 526 ARG A CA 1
ATOM 4019 C C . ARG A 1 526 ? -26.802 -4.400 -18.327 1.00 90.19 526 ARG A C 1
ATOM 4021 O O . ARG A 1 526 ? -27.098 -3.234 -18.590 1.00 90.19 526 ARG A O 1
ATOM 4028 N N . CYS A 1 527 ? -25.802 -4.718 -17.501 1.00 91.81 527 CYS A N 1
ATOM 4029 C CA . CYS A 1 527 ? -24.885 -3.740 -16.905 1.00 91.81 527 CYS A CA 1
ATOM 4030 C C . CYS A 1 527 ? -24.105 -2.995 -18.005 1.00 91.81 527 CYS A C 1
ATOM 4032 O O . CYS A 1 527 ? -23.418 -3.660 -18.786 1.00 91.81 527 CYS A O 1
ATOM 4034 N N . PRO A 1 528 ? -24.184 -1.658 -18.133 1.00 93.69 528 PRO A N 1
ATOM 4035 C CA . PRO A 1 528 ? -23.327 -0.906 -19.046 1.00 93.69 528 PRO A CA 1
ATOM 4036 C C . PRO A 1 528 ? -21.864 -0.992 -18.596 1.00 93.69 528 PRO A C 1
ATOM 4038 O O . PRO A 1 528 ? -21.567 -0.729 -17.431 1.00 93.69 528 PRO A O 1
ATOM 4041 N N . VAL A 1 529 ? -20.957 -1.326 -19.518 1.00 94.31 529 VAL A N 1
ATOM 4042 C CA . VAL A 1 529 ? -19.525 -1.517 -19.221 1.00 94.31 529 VAL A CA 1
ATOM 4043 C C . VAL A 1 529 ? -18.697 -0.443 -19.925 1.00 94.31 529 VAL A C 1
ATOM 4045 O O . VAL A 1 529 ? -18.862 -0.230 -21.127 1.00 94.31 529 VAL A O 1
ATOM 4048 N N . THR A 1 530 ? -17.781 0.211 -19.211 1.00 94.94 530 THR A N 1
ATOM 4049 C CA . THR A 1 530 ? -16.684 0.993 -19.804 1.00 94.94 530 THR A CA 1
ATOM 4050 C C . THR A 1 530 ? -15.370 0.256 -19.563 1.00 94.94 530 THR A C 1
ATOM 4052 O O . THR A 1 530 ? -15.016 0.022 -18.416 1.00 94.94 530 THR A O 1
ATOM 4055 N N . ILE A 1 531 ? -14.653 -0.110 -20.623 1.00 93.88 531 ILE A N 1
ATOM 4056 C CA . ILE A 1 531 ? -13.313 -0.707 -20.548 1.00 93.88 531 ILE A CA 1
ATOM 4057 C C . ILE A 1 531 ? -12.297 0.387 -20.868 1.00 93.88 531 ILE A C 1
ATOM 4059 O O . ILE A 1 531 ? -12.476 1.103 -21.855 1.00 93.88 531 ILE A O 1
ATOM 4063 N N . VAL A 1 532 ? -11.249 0.502 -20.061 1.00 92.56 532 VAL A N 1
ATOM 4064 C CA . VAL A 1 532 ? -10.127 1.421 -20.264 1.00 92.56 532 VAL A CA 1
ATOM 4065 C C . VAL A 1 532 ? -8.886 0.600 -20.595 1.00 92.56 532 VAL A C 1
ATOM 4067 O O . VAL A 1 532 ? -8.509 -0.270 -19.820 1.00 92.56 532 VAL A O 1
ATOM 4070 N N . PHE A 1 533 ? -8.257 0.859 -21.736 1.00 89.06 533 PHE A N 1
ATOM 4071 C CA . PHE A 1 533 ? -6.947 0.304 -22.078 1.00 89.06 533 PHE A CA 1
ATOM 4072 C C . PHE A 1 533 ? -5.870 1.381 -21.970 1.00 89.06 533 PHE A C 1
ATOM 4074 O O . PHE A 1 533 ? -6.130 2.558 -22.222 1.00 89.06 533 PHE A O 1
ATOM 4081 N N . ASP A 1 534 ? -4.665 0.951 -21.619 1.00 81.56 534 ASP A N 1
ATOM 4082 C CA . ASP A 1 534 ? -3.483 1.804 -21.592 1.00 81.56 534 ASP A CA 1
ATOM 4083 C C . ASP A 1 534 ? -2.898 2.046 -22.997 1.00 81.56 534 ASP A C 1
ATOM 4085 O O . ASP A 1 534 ? -3.025 1.217 -23.907 1.00 81.56 534 ASP A O 1
ATOM 4089 N N . GLY A 1 535 ? -2.240 3.188 -23.165 1.00 71.38 535 GLY A N 1
ATOM 4090 C CA . GLY A 1 535 ? -1.547 3.579 -24.384 1.00 71.38 535 GLY A CA 1
ATOM 4091 C C . GLY A 1 535 ? -2.450 4.028 -25.542 1.00 71.38 535 GLY A C 1
ATOM 4092 O O . GLY A 1 535 ? -3.539 3.507 -25.803 1.00 71.38 535 GLY A O 1
ATOM 4093 N N . ALA A 1 536 ? -1.932 4.985 -26.314 1.00 54.50 536 ALA A N 1
ATOM 4094 C CA . ALA A 1 536 ? -2.568 5.519 -27.513 1.00 54.50 536 ALA A CA 1
ATOM 4095 C C . ALA A 1 536 ? -2.469 4.535 -28.699 1.00 54.50 536 ALA A C 1
ATOM 4097 O O . ALA A 1 536 ? -1.690 4.722 -29.634 1.00 54.50 536 ALA A O 1
ATOM 4098 N N . ALA A 1 537 ? -3.266 3.463 -28.669 1.00 45.62 537 ALA A N 1
ATOM 4099 C CA . ALA A 1 537 ? -3.374 2.528 -29.786 1.00 45.62 537 ALA A CA 1
ATOM 4100 C C . ALA A 1 537 ? -3.837 3.255 -31.065 1.00 45.62 537 ALA A C 1
ATOM 4102 O O . ALA A 1 537 ? -4.883 3.906 -31.076 1.00 45.62 537 ALA A O 1
ATOM 4103 N N . VAL A 1 538 ? -3.060 3.128 -32.146 1.00 48.06 538 VAL A N 1
ATOM 4104 C CA . VAL A 1 538 ? -3.298 3.829 -33.417 1.00 48.06 538 VAL A CA 1
ATOM 4105 C C . VAL A 1 538 ? -4.539 3.280 -34.124 1.00 48.06 538 VAL A C 1
ATOM 4107 O O . VAL A 1 538 ? -4.450 2.356 -34.929 1.00 48.06 538 VAL A O 1
ATOM 4110 N N . ASP A 1 539 ? -5.691 3.891 -33.856 1.00 41.34 539 ASP A N 1
ATOM 4111 C CA . ASP A 1 539 ? -6.822 3.919 -34.781 1.00 41.34 539 ASP A CA 1
ATOM 4112 C C . ASP A 1 539 ? -7.660 5.195 -34.578 1.00 41.34 539 ASP A C 1
ATOM 4114 O O . ASP A 1 539 ? -7.805 5.708 -33.463 1.00 41.34 539 ASP A O 1
ATOM 4118 N N . ILE A 1 540 ? -8.171 5.776 -35.665 1.00 34.59 540 ILE A N 1
ATOM 4119 C CA . ILE A 1 540 ? -8.629 7.175 -35.653 1.00 34.59 540 ILE A CA 1
ATOM 4120 C C . ILE A 1 540 ? -10.069 7.299 -35.132 1.00 34.59 540 ILE A C 1
ATOM 4122 O O . ILE A 1 540 ? -11.032 7.067 -35.861 1.00 34.59 540 ILE A O 1
ATOM 4126 N N . GLY A 1 541 ? -10.217 7.828 -33.912 1.00 36.09 541 GLY A N 1
ATOM 4127 C CA . GLY A 1 541 ? -11.399 8.614 -33.535 1.00 36.09 541 GLY A CA 1
ATOM 4128 C C . GLY A 1 541 ? -12.367 8.003 -32.515 1.00 36.09 541 GLY A C 1
ATOM 4129 O O . GLY A 1 541 ? -13.499 7.653 -32.842 1.00 36.09 541 GLY A O 1
ATOM 4130 N N . GLY A 1 542 ? -11.996 8.074 -31.235 1.00 49.78 542 GLY A N 1
ATOM 4131 C CA . GLY A 1 542 ? -12.957 8.126 -30.128 1.00 49.78 542 GLY A CA 1
ATOM 4132 C C . GLY A 1 542 ? -13.461 6.788 -29.574 1.00 49.78 542 GLY A C 1
ATOM 4133 O O . GLY A 1 542 ? -13.043 5.698 -29.955 1.00 49.78 542 GLY A O 1
ATOM 4134 N N . ALA A 1 543 ? -14.357 6.893 -28.589 1.00 52.66 543 ALA A N 1
ATOM 4135 C CA . ALA A 1 543 ? -14.772 5.773 -27.749 1.00 52.66 543 ALA A CA 1
ATOM 4136 C C . ALA A 1 543 ? -15.641 4.753 -28.509 1.00 52.66 543 ALA A C 1
ATOM 4138 O O . ALA A 1 543 ? -16.861 4.921 -28.622 1.00 52.66 543 ALA A O 1
ATOM 4139 N N . THR A 1 544 ? -15.025 3.676 -29.000 1.00 60.91 544 THR A N 1
ATOM 4140 C CA . THR A 1 544 ? -15.718 2.607 -29.733 1.00 60.91 544 THR A CA 1
ATOM 4141 C C . THR A 1 544 ? -16.778 1.948 -28.847 1.00 60.91 544 THR A C 1
ATOM 4143 O O . THR A 1 544 ? -16.471 1.388 -27.795 1.00 60.91 544 THR A O 1
ATOM 4146 N N . ARG A 1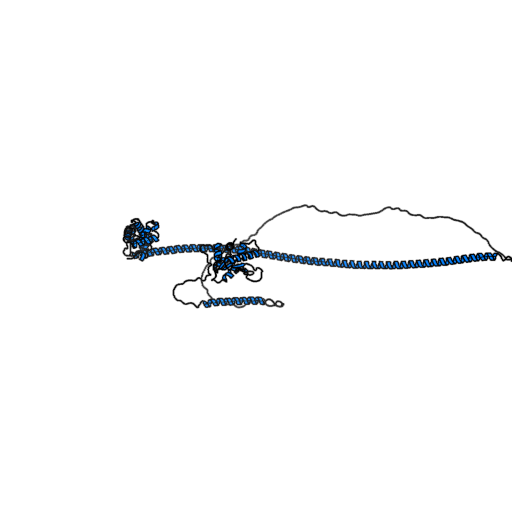 545 ? -18.049 1.994 -29.269 1.00 65.06 545 ARG A N 1
ATOM 4147 C CA . ARG A 1 545 ? -19.167 1.347 -28.562 1.00 65.06 545 ARG A CA 1
ATOM 4148 C C . ARG A 1 545 ? -19.631 0.083 -29.288 1.00 65.06 545 ARG A C 1
ATOM 4150 O O . ARG A 1 545 ? -20.229 0.178 -30.358 1.00 65.06 545 ARG A O 1
ATOM 4157 N N . ARG A 1 546 ? -19.457 -1.090 -28.669 1.00 67.81 546 ARG A N 1
ATOM 4158 C CA . ARG A 1 546 ? -20.096 -2.352 -29.090 1.00 67.81 546 ARG A CA 1
ATOM 4159 C C . ARG A 1 546 ? -21.209 -2.697 -28.097 1.00 67.81 546 ARG A C 1
ATOM 4161 O O . ARG A 1 546 ? -20.926 -2.978 -26.946 1.00 67.81 546 ARG A O 1
ATOM 4168 N N . ARG A 1 547 ? -22.479 -2.663 -28.532 1.00 71.31 547 ARG A N 1
ATOM 4169 C CA . ARG A 1 547 ? -23.662 -3.198 -27.805 1.00 71.31 547 ARG A CA 1
ATOM 4170 C C . ARG A 1 547 ? -23.630 -3.029 -26.264 1.00 71.31 547 ARG A C 1
ATOM 4172 O O . ARG A 1 547 ? -23.657 -4.012 -25.539 1.00 71.31 547 ARG A O 1
ATOM 4179 N N . GLY A 1 548 ? -23.580 -1.792 -25.766 1.00 78.19 548 GLY A N 1
ATOM 4180 C CA . GLY A 1 548 ? -23.607 -1.504 -24.318 1.00 78.19 548 GLY A CA 1
ATOM 4181 C C . GLY A 1 548 ? -22.248 -1.538 -23.607 1.00 78.19 548 GLY A C 1
ATOM 4182 O O . GLY A 1 548 ? -22.145 -1.026 -22.493 1.00 78.19 548 GLY A O 1
ATOM 4183 N N . VAL A 1 549 ? -21.205 -2.033 -24.276 1.00 90.69 549 VAL A N 1
ATOM 4184 C CA . VAL A 1 549 ? -19.795 -1.840 -23.917 1.00 90.69 549 VAL A CA 1
ATOM 4185 C C . VAL A 1 549 ? -19.261 -0.580 -24.607 1.00 90.69 549 VAL A C 1
ATOM 4187 O O . VAL A 1 549 ? -19.547 -0.324 -25.781 1.00 90.69 549 VAL A O 1
ATOM 4190 N N . ARG A 1 550 ? -18.471 0.211 -23.882 1.00 92.25 550 ARG A N 1
ATOM 4191 C CA . ARG A 1 550 ? -17.723 1.384 -24.353 1.00 92.25 550 ARG A CA 1
ATOM 4192 C C . ARG A 1 550 ? -16.239 1.133 -24.116 1.00 92.25 550 ARG A C 1
ATOM 4194 O O . ARG A 1 550 ? -15.855 0.847 -22.992 1.00 92.25 550 ARG A O 1
ATOM 4201 N N . VAL A 1 551 ? -15.421 1.276 -25.147 1.00 90.31 551 VAL A N 1
ATOM 4202 C CA . VAL A 1 551 ? -13.961 1.187 -25.042 1.00 90.31 551 VAL A CA 1
ATOM 4203 C C . VAL A 1 551 ? -13.370 2.592 -24.978 1.00 90.31 551 VAL A C 1
ATOM 4205 O O . VAL A 1 551 ? -13.813 3.487 -25.702 1.00 90.31 551 VAL A O 1
ATOM 4208 N N . LEU A 1 552 ? -12.384 2.774 -24.107 1.00 89.50 552 LEU A N 1
ATOM 4209 C CA . LEU A 1 552 ? -11.534 3.949 -23.983 1.00 89.50 552 LEU A CA 1
ATOM 4210 C C . LEU A 1 552 ? -10.066 3.535 -24.058 1.00 89.50 552 LEU A C 1
ATOM 4212 O O . LEU A 1 552 ? -9.713 2.416 -23.695 1.00 89.50 552 LEU A O 1
ATOM 4216 N N . PHE A 1 553 ? -9.241 4.482 -24.482 1.00 87.31 553 PHE A N 1
ATOM 4217 C CA . PHE A 1 553 ? -7.789 4.429 -24.398 1.00 87.31 553 PHE A CA 1
ATOM 4218 C C . PHE A 1 553 ? -7.330 5.635 -23.579 1.00 87.31 553 PHE A C 1
ATOM 4220 O O . PHE A 1 553 ? -7.987 6.686 -23.633 1.00 87.31 553 PHE A O 1
ATOM 4227 N N . SER A 1 554 ? -6.250 5.492 -22.817 1.00 85.25 554 SER A N 1
ATOM 4228 C CA . SER A 1 554 ? -5.572 6.642 -22.226 1.00 85.25 554 SER A CA 1
ATOM 4229 C C . SER A 1 554 ? -4.870 7.483 -23.300 1.00 85.25 554 SER A C 1
ATOM 4231 O O . SER A 1 554 ? -4.748 7.092 -24.467 1.00 85.25 554 SER A O 1
ATOM 4233 N N . ARG A 1 555 ? -4.478 8.706 -22.934 1.00 80.62 555 ARG A N 1
ATOM 4234 C CA . ARG A 1 555 ? -3.629 9.547 -23.786 1.00 80.62 555 ARG A CA 1
ATOM 4235 C C . ARG A 1 555 ? -2.188 9.032 -23.787 1.00 80.62 555 ARG A C 1
ATOM 4237 O O . ARG A 1 555 ? -1.768 8.299 -22.900 1.00 80.62 555 ARG A O 1
ATOM 4244 N N . GLU A 1 556 ? -1.410 9.456 -24.774 1.00 74.06 556 GLU A N 1
ATOM 4245 C CA . GLU A 1 556 ? 0.040 9.261 -24.747 1.00 74.06 556 GLU A CA 1
ATOM 4246 C C . GLU A 1 556 ? 0.629 9.950 -23.501 1.00 74.06 556 GLU A C 1
ATOM 4248 O O . GLU A 1 556 ? 0.359 11.128 -23.260 1.00 74.06 556 GLU A O 1
ATOM 4253 N N . GLY A 1 557 ? 1.365 9.195 -22.677 1.00 72.25 557 GLY A N 1
ATOM 4254 C CA . GLY A 1 557 ? 1.880 9.663 -21.384 1.00 72.25 557 GLY A CA 1
ATOM 4255 C C . GLY A 1 557 ? 0.855 9.729 -20.240 1.00 72.25 557 GLY A C 1
ATOM 4256 O O . GLY A 1 557 ? 1.147 10.338 -19.216 1.00 72.25 557 GLY A O 1
ATOM 4257 N N . GLU A 1 558 ? -0.334 9.136 -20.388 1.00 83.38 558 GLU A N 1
ATOM 4258 C CA . GLU A 1 558 ? -1.364 9.063 -19.344 1.00 83.38 558 GLU A CA 1
ATOM 4259 C C . GLU A 1 558 ? -1.647 7.600 -18.979 1.00 83.38 558 GLU A C 1
ATOM 4261 O O . GLU A 1 558 ? -1.961 6.792 -19.848 1.00 83.38 558 GLU A O 1
ATOM 4266 N N . GLU A 1 559 ? -1.576 7.261 -17.694 1.00 83.00 559 GLU A N 1
ATOM 4267 C CA . GLU A 1 559 ? -1.847 5.905 -17.204 1.00 83.00 559 GLU A CA 1
ATOM 4268 C C . GLU A 1 559 ? -3.352 5.592 -17.227 1.00 83.00 559 GLU A C 1
ATOM 4270 O O . GLU A 1 559 ? -4.189 6.437 -16.884 1.00 83.00 559 GLU A O 1
ATOM 4275 N N . ALA A 1 560 ? -3.715 4.359 -17.595 1.00 83.88 560 ALA A N 1
ATOM 4276 C CA . ALA A 1 560 ? -5.108 3.899 -17.625 1.00 83.88 560 ALA A CA 1
ATOM 4277 C C . ALA A 1 560 ? -5.854 4.097 -16.289 1.00 83.88 560 ALA A C 1
ATOM 4279 O O . ALA A 1 560 ? -7.044 4.415 -16.293 1.00 83.88 560 ALA A O 1
ATOM 4280 N N . ASP A 1 561 ? -5.159 3.983 -15.162 1.00 89.06 561 ASP A N 1
ATOM 4281 C CA . ASP A 1 561 ? -5.720 4.062 -13.810 1.00 89.06 561 ASP A CA 1
ATOM 4282 C C . ASP A 1 561 ? -6.285 5.452 -13.484 1.00 89.06 561 ASP A C 1
ATOM 4284 O O . ASP A 1 561 ? -7.421 5.585 -13.009 1.00 89.06 561 ASP A O 1
ATOM 4288 N N . LEU A 1 562 ? -5.562 6.507 -13.874 1.00 88.94 562 LEU A N 1
ATOM 4289 C CA . LEU A 1 562 ? -6.046 7.890 -13.825 1.00 88.94 562 LEU A CA 1
ATOM 4290 C C . LEU A 1 562 ? -7.318 8.064 -14.671 1.00 88.94 562 LEU A C 1
ATOM 4292 O O . LEU A 1 562 ? -8.212 8.838 -14.321 1.00 88.94 562 LEU A O 1
ATOM 4296 N N . VAL A 1 563 ? -7.434 7.332 -15.784 1.00 90.19 563 VAL A N 1
ATOM 4297 C CA . VAL A 1 563 ? -8.617 7.366 -16.656 1.00 90.19 563 VAL A CA 1
ATOM 4298 C C . VAL A 1 563 ? -9.788 6.576 -16.061 1.00 90.19 563 VAL A C 1
ATOM 4300 O O . VAL A 1 563 ? -10.920 7.050 -16.162 1.00 90.19 563 VAL A O 1
ATOM 4303 N N . VAL A 1 564 ? -9.545 5.442 -15.394 1.00 91.75 564 VAL A N 1
ATOM 4304 C CA . VAL A 1 564 ? -10.563 4.673 -14.649 1.00 91.75 564 VAL A CA 1
ATOM 4305 C C . VAL A 1 564 ? -11.207 5.545 -13.568 1.00 91.75 564 VAL A C 1
ATOM 4307 O O . VAL A 1 564 ? -12.431 5.705 -13.564 1.00 91.75 564 VAL A O 1
ATOM 4310 N N . VAL A 1 565 ? -10.396 6.183 -12.716 1.00 92.00 565 VAL A N 1
ATOM 4311 C CA . VAL A 1 565 ? -10.874 7.099 -11.664 1.00 92.00 565 VAL A CA 1
ATOM 4312 C C . VAL A 1 565 ? -11.615 8.292 -12.273 1.00 92.00 565 VAL A C 1
ATOM 4314 O O . VAL A 1 565 ? -12.752 8.583 -11.904 1.00 92.00 565 VAL A O 1
ATOM 4317 N N . ARG A 1 566 ? -11.036 8.945 -13.286 1.00 92.44 566 ARG A N 1
ATOM 4318 C CA . ARG A 1 566 ? -11.648 10.107 -13.949 1.00 92.44 566 ARG A CA 1
ATOM 4319 C C . ARG A 1 566 ? -12.980 9.794 -14.638 1.00 92.44 566 ARG A C 1
ATOM 4321 O O . ARG A 1 566 ? -13.797 10.697 -14.819 1.00 92.44 566 ARG A O 1
ATOM 4328 N N . GLU A 1 567 ? -13.218 8.556 -15.063 1.00 92.88 567 GLU A N 1
ATOM 4329 C CA . GLU A 1 567 ? -14.521 8.131 -15.588 1.00 92.88 567 GLU A CA 1
ATOM 4330 C C . GLU A 1 567 ? -15.520 7.769 -14.477 1.00 92.88 567 GLU A C 1
ATOM 4332 O O . GLU A 1 567 ? -16.720 7.944 -14.689 1.00 92.88 567 GLU A O 1
ATOM 4337 N N . LEU A 1 568 ? -15.055 7.368 -13.287 1.00 93.12 568 LEU A N 1
ATOM 4338 C CA . LEU A 1 568 ? -15.889 7.192 -12.093 1.00 93.12 568 LEU A CA 1
ATOM 4339 C C . LEU A 1 568 ? -16.401 8.534 -11.544 1.00 93.12 568 LEU A C 1
ATOM 4341 O O . LEU A 1 568 ? -17.608 8.683 -11.342 1.00 93.12 568 LEU A O 1
ATOM 4345 N N . THR A 1 569 ? -15.536 9.540 -11.380 1.00 90.88 569 THR A N 1
ATOM 4346 C CA . THR A 1 569 ? -15.928 10.880 -10.890 1.00 90.88 569 THR A CA 1
ATOM 4347 C C . THR A 1 569 ? -16.962 11.557 -11.808 1.00 90.88 569 THR A C 1
ATOM 4349 O O . THR A 1 569 ? -17.808 12.325 -11.355 1.00 90.88 569 THR A O 1
ATOM 4352 N N . LYS A 1 570 ? -16.975 11.225 -13.110 1.00 91.62 570 LYS A N 1
ATOM 4353 C CA . LYS A 1 570 ? -17.987 11.702 -14.080 1.00 91.62 570 LYS A CA 1
ATOM 4354 C C . LYS A 1 570 ? -19.373 11.068 -13.910 1.00 91.62 570 LYS A C 1
ATOM 4356 O O . LYS A 1 570 ? -20.338 11.574 -14.487 1.00 91.62 570 LYS A O 1
ATOM 4361 N N . LEU A 1 571 ? -19.502 9.960 -13.177 1.00 88.81 571 LEU A N 1
ATOM 4362 C CA . LEU A 1 571 ? -20.791 9.318 -12.917 1.00 88.81 571 LEU A CA 1
ATOM 4363 C C . LEU A 1 571 ? -21.513 10.043 -11.770 1.00 88.81 571 LEU A C 1
ATOM 4365 O O . LEU A 1 571 ? -20.971 10.091 -10.666 1.00 88.81 571 LEU A O 1
ATOM 4369 N N . PRO A 1 572 ? -22.752 10.541 -11.965 1.00 88.06 572 PRO A N 1
ATOM 4370 C CA . PRO A 1 572 ? -23.531 11.150 -10.890 1.00 88.06 572 PRO A CA 1
ATOM 4371 C C . PRO A 1 572 ? -23.650 10.243 -9.661 1.00 88.06 572 PRO A C 1
ATOM 4373 O O . PRO A 1 572 ? -23.924 9.051 -9.798 1.00 88.06 572 PRO A O 1
ATOM 4376 N N . MET A 1 573 ? -23.549 10.818 -8.459 1.00 85.88 573 MET A N 1
ATOM 4377 C CA . MET A 1 573 ? -23.555 10.072 -7.186 1.00 85.88 573 MET A CA 1
ATOM 4378 C C . MET A 1 573 ? -24.802 9.196 -6.965 1.00 85.88 573 MET A C 1
ATOM 4380 O O . MET A 1 573 ? -24.766 8.268 -6.169 1.00 85.88 573 MET A O 1
ATOM 4384 N N . GLY A 1 574 ? -25.902 9.439 -7.686 1.00 86.69 574 GLY A N 1
ATOM 4385 C CA . GLY A 1 574 ? -27.088 8.572 -7.684 1.00 86.69 574 GLY A CA 1
ATOM 4386 C C . GLY A 1 574 ? -26.945 7.249 -8.458 1.00 86.69 574 GLY A C 1
ATOM 4387 O O . GLY A 1 574 ? -27.896 6.471 -8.470 1.00 86.69 574 GLY A O 1
ATOM 4388 N N . ILE A 1 575 ? -25.808 6.998 -9.118 1.00 88.75 575 ILE A N 1
ATOM 4389 C CA . ILE A 1 575 ? -25.524 5.782 -9.893 1.00 88.75 575 ILE A CA 1
ATOM 4390 C C . ILE A 1 575 ? -24.515 4.910 -9.124 1.00 88.75 575 ILE A C 1
ATOM 4392 O O . ILE A 1 575 ? -23.382 5.355 -8.916 1.00 88.75 575 ILE A O 1
ATOM 4396 N N . PRO A 1 576 ? -24.879 3.670 -8.737 1.00 92.38 576 PRO A N 1
ATOM 4397 C CA . PRO A 1 576 ? -23.925 2.708 -8.200 1.00 92.38 576 PRO A CA 1
ATOM 4398 C C . PRO A 1 576 ? -22.927 2.258 -9.267 1.00 92.38 576 PRO A C 1
ATOM 4400 O O . PRO A 1 576 ? -23.316 1.878 -10.375 1.00 92.38 576 PRO A O 1
ATOM 4403 N N . ALA A 1 577 ? -21.645 2.262 -8.916 1.00 94.38 577 ALA A N 1
ATOM 4404 C CA . ALA A 1 577 ? -20.558 1.863 -9.798 1.00 94.38 577 ALA A CA 1
ATOM 4405 C C . ALA A 1 577 ? -19.801 0.661 -9.223 1.00 94.38 577 ALA A C 1
ATOM 4407 O O . ALA A 1 577 ? -19.521 0.615 -8.025 1.00 94.38 577 ALA A O 1
ATOM 4408 N N . ILE A 1 578 ? -19.459 -0.286 -10.097 1.00 95.44 578 ILE A N 1
ATOM 4409 C CA . ILE A 1 578 ? -18.470 -1.333 -9.836 1.00 95.44 578 ILE A CA 1
ATOM 4410 C C . ILE A 1 578 ? -17.195 -0.971 -10.600 1.00 95.44 578 ILE A C 1
ATOM 4412 O O . ILE A 1 578 ? -17.258 -0.725 -11.806 1.00 95.44 578 ILE A O 1
ATOM 4416 N N . VAL A 1 579 ? -16.049 -0.968 -9.928 1.00 95.25 579 VAL A N 1
ATOM 4417 C CA . VAL A 1 579 ? -14.729 -0.867 -10.563 1.00 95.25 579 VAL A CA 1
ATOM 4418 C C . VAL A 1 579 ? -14.063 -2.238 -10.524 1.00 95.25 579 VAL A C 1
ATOM 4420 O O . VAL A 1 579 ? -14.072 -2.912 -9.497 1.00 95.25 579 VAL A O 1
ATOM 4423 N N . VAL A 1 580 ? -13.499 -2.660 -11.653 1.00 94.56 580 VAL A N 1
ATOM 4424 C CA . VAL A 1 580 ? -12.713 -3.889 -11.756 1.00 94.56 580 VAL A CA 1
ATOM 4425 C C . VAL A 1 580 ? -11.266 -3.521 -12.030 1.00 94.56 580 VAL A C 1
ATOM 4427 O O . VAL A 1 580 ? -10.941 -3.104 -13.139 1.00 94.56 580 VAL A O 1
ATOM 4430 N N . SER A 1 581 ? -10.421 -3.700 -11.021 1.00 89.94 581 SER A N 1
ATOM 4431 C CA . SER A 1 581 ? -8.963 -3.723 -11.133 1.00 89.94 581 SER A CA 1
ATOM 4432 C C . SER A 1 581 ? -8.401 -4.547 -9.973 1.00 89.94 581 SER A C 1
ATOM 4434 O O . SER A 1 581 ? -9.028 -4.687 -8.917 1.00 89.94 581 SER A O 1
ATOM 4436 N N . SER A 1 582 ? -7.215 -5.116 -10.165 1.00 85.88 582 SER A N 1
ATOM 4437 C CA . SER A 1 582 ? -6.473 -5.749 -9.070 1.00 85.88 582 SER A CA 1
ATOM 4438 C C . SER A 1 582 ? -5.535 -4.772 -8.354 1.00 85.88 582 SER A C 1
ATOM 4440 O O . SER A 1 582 ? -5.100 -5.090 -7.247 1.00 85.88 582 SER A O 1
ATOM 4442 N N . ASP A 1 583 ? -5.285 -3.592 -8.930 1.00 85.12 583 ASP A N 1
ATOM 4443 C CA . ASP A 1 583 ? -4.360 -2.598 -8.385 1.00 85.12 583 ASP A CA 1
ATOM 4444 C C . ASP A 1 583 ? -4.793 -2.044 -7.006 1.00 85.12 583 ASP A C 1
ATOM 4446 O O . ASP A 1 583 ? -5.972 -2.075 -6.634 1.00 85.12 583 ASP A O 1
ATOM 4450 N N . GLY A 1 584 ? -3.819 -1.606 -6.203 1.00 84.50 584 GLY A N 1
ATOM 4451 C CA . GLY A 1 584 ? -4.038 -1.041 -4.869 1.00 84.50 584 GLY A CA 1
ATOM 4452 C C . GLY A 1 584 ? -4.490 0.421 -4.884 1.00 84.50 584 GLY A C 1
ATOM 4453 O O . GLY A 1 584 ? -5.439 0.7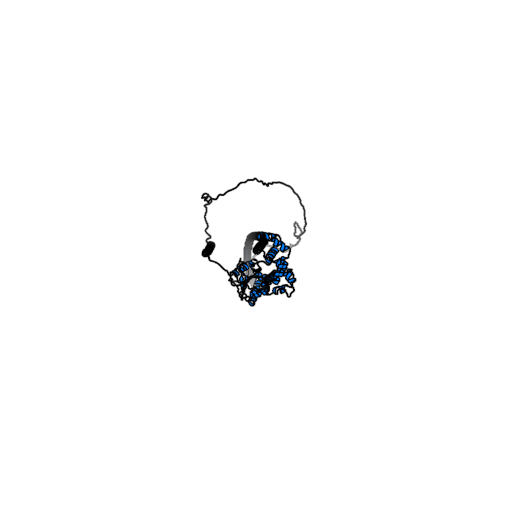66 -4.179 1.00 84.50 584 GLY A O 1
ATOM 4454 N N . TRP A 1 585 ? -3.861 1.253 -5.715 1.00 90.75 585 TRP A N 1
ATOM 4455 C CA . TRP A 1 585 ? -4.158 2.678 -5.847 1.00 90.75 585 TRP A CA 1
ATOM 4456 C C . TRP A 1 585 ? -5.537 2.894 -6.476 1.00 90.75 585 TRP A C 1
ATOM 4458 O O . TRP A 1 585 ? -6.359 3.638 -5.936 1.00 90.75 585 TRP A O 1
ATOM 4468 N N . VAL A 1 586 ? -5.852 2.155 -7.550 1.00 89.62 586 VAL A N 1
ATOM 4469 C CA . VAL A 1 586 ? -7.192 2.190 -8.169 1.00 89.62 586 VAL A CA 1
ATOM 4470 C C . VAL A 1 586 ? -8.271 1.783 -7.168 1.00 89.62 586 VAL A C 1
ATOM 4472 O O . VAL A 1 586 ? -9.358 2.364 -7.172 1.00 89.62 586 VAL A O 1
ATOM 4475 N N . ARG A 1 587 ? -7.985 0.809 -6.290 1.00 92.19 587 ARG A N 1
ATOM 4476 C CA . ARG A 1 587 ? -8.928 0.366 -5.257 1.00 92.19 587 ARG A CA 1
ATOM 4477 C C . ARG A 1 587 ? -9.206 1.468 -4.241 1.00 92.19 587 ARG A C 1
ATOM 4479 O O . ARG A 1 587 ? -10.363 1.842 -4.076 1.00 92.19 587 ARG A O 1
ATOM 4486 N N . GLU A 1 588 ? -8.170 2.012 -3.609 1.00 91.31 588 GLU A N 1
ATOM 4487 C CA . GLU A 1 588 ? -8.303 3.072 -2.601 1.00 91.31 588 GLU A CA 1
ATOM 4488 C C . GLU A 1 588 ? -9.014 4.314 -3.169 1.00 91.31 588 GLU A C 1
ATOM 4490 O O . GLU A 1 588 ? -9.959 4.848 -2.575 1.00 91.31 588 GLU A O 1
ATOM 4495 N N . GLN A 1 589 ? -8.634 4.734 -4.378 1.00 92.31 589 GLN A N 1
ATOM 4496 C CA . GLN A 1 589 ? -9.221 5.907 -5.011 1.00 92.31 589 GLN A CA 1
ATOM 4497 C C . GLN A 1 589 ? -10.678 5.676 -5.464 1.00 92.31 589 GLN A C 1
ATOM 4499 O O . GLN A 1 589 ? -11.497 6.591 -5.366 1.00 92.31 589 GLN A O 1
ATOM 4504 N N . ALA A 1 590 ? -11.043 4.465 -5.899 1.00 91.56 590 ALA A N 1
ATOM 4505 C CA . ALA A 1 590 ? -12.426 4.123 -6.242 1.00 91.56 590 ALA A CA 1
ATOM 4506 C C . ALA A 1 590 ? -13.330 3.918 -5.009 1.00 91.56 590 ALA A C 1
ATOM 4508 O O . ALA A 1 590 ? -14.509 4.284 -5.047 1.00 91.56 590 ALA A O 1
ATOM 4509 N N . GLU A 1 591 ? -12.796 3.372 -3.914 1.00 91.69 591 GLU A N 1
ATOM 4510 C CA . GLU A 1 591 ? -13.520 3.206 -2.647 1.00 91.69 591 GLU A CA 1
ATOM 4511 C C . GLU A 1 591 ? -13.783 4.558 -1.963 1.00 91.69 591 GLU A C 1
ATOM 4513 O O . GLU A 1 591 ? -14.886 4.774 -1.456 1.00 91.69 591 GLU A O 1
ATOM 4518 N N . SER A 1 592 ? -12.843 5.513 -2.022 1.00 89.31 592 SER A N 1
ATOM 4519 C CA . SER A 1 592 ? -13.070 6.885 -1.525 1.00 89.31 592 SER A CA 1
ATOM 4520 C C . SER A 1 592 ? -14.127 7.655 -2.337 1.00 89.31 592 SER A C 1
ATOM 4522 O O . SER A 1 592 ? -14.938 8.386 -1.768 1.00 89.31 592 SER A O 1
ATOM 4524 N N . GLU A 1 593 ? -14.211 7.404 -3.647 1.00 88.44 593 GLU A N 1
ATOM 4525 C CA . GLU A 1 593 ? -15.312 7.825 -4.532 1.00 88.44 593 GLU A CA 1
ATOM 4526 C C . GLU A 1 593 ? -16.638 7.071 -4.272 1.00 88.44 593 GLU A C 1
ATOM 4528 O O . GLU A 1 593 ? -17.674 7.385 -4.866 1.00 88.44 593 GLU A O 1
ATOM 4533 N N . GLY A 1 594 ? -16.650 6.078 -3.377 1.00 88.00 594 GLY A N 1
ATOM 4534 C CA . GLY A 1 594 ? -17.836 5.318 -2.981 1.00 88.00 594 GLY A CA 1
ATOM 4535 C C . GLY A 1 594 ? -18.307 4.276 -4.002 1.00 88.00 594 GLY A C 1
ATOM 4536 O O . GLY A 1 594 ? -19.487 3.910 -3.988 1.00 88.00 594 GLY A O 1
ATOM 4537 N N . ALA A 1 595 ? -17.433 3.823 -4.905 1.00 92.50 595 ALA A N 1
ATOM 4538 C CA . ALA A 1 595 ? -17.686 2.661 -5.756 1.00 92.50 595 ALA A CA 1
ATOM 4539 C C . ALA A 1 595 ? -17.390 1.345 -5.017 1.00 92.50 595 ALA A C 1
ATOM 4541 O O . ALA A 1 595 ? -16.654 1.319 -4.034 1.00 92.50 595 ALA A O 1
ATOM 4542 N N . LEU A 1 596 ? -17.944 0.237 -5.516 1.00 94.00 596 LEU A N 1
ATOM 4543 C CA . LEU A 1 596 ? -17.546 -1.102 -5.083 1.00 94.00 596 LEU A CA 1
ATOM 4544 C C . LEU A 1 596 ? -16.416 -1.610 -5.983 1.00 94.00 596 LEU A C 1
ATOM 4546 O O . LEU A 1 596 ? -16.585 -1.652 -7.201 1.00 94.00 596 LEU A O 1
ATOM 4550 N N . VAL A 1 597 ? -15.299 -2.040 -5.404 1.00 93.62 597 VAL A N 1
ATOM 4551 C CA . VAL A 1 597 ? -14.184 -2.627 -6.157 1.00 93.62 597 VAL A CA 1
ATOM 4552 C C . VAL A 1 597 ? -14.261 -4.154 -6.100 1.00 93.62 597 VAL A C 1
ATOM 4554 O O . VAL A 1 597 ? -14.603 -4.719 -5.062 1.00 93.62 597 VAL A O 1
ATOM 4557 N N . ILE A 1 598 ? -13.962 -4.823 -7.216 1.00 94.81 598 ILE A N 1
ATOM 4558 C CA . ILE A 1 598 ? -13.772 -6.281 -7.290 1.00 94.81 598 ILE A CA 1
ATOM 4559 C C . ILE A 1 598 ? -12.510 -6.620 -8.089 1.00 94.81 598 ILE A C 1
ATOM 4561 O O . ILE A 1 598 ? -12.092 -5.862 -8.968 1.00 94.81 598 ILE A O 1
ATOM 4565 N N . SER A 1 599 ? -11.919 -7.779 -7.814 1.00 93.06 599 SER A N 1
ATOM 4566 C CA . SER A 1 599 ? -10.705 -8.239 -8.488 1.00 93.06 599 SER A CA 1
ATOM 4567 C C . SER A 1 599 ? -10.906 -8.598 -9.970 1.00 93.06 599 SER A C 1
ATOM 4569 O O . SER A 1 599 ? -11.981 -9.024 -10.417 1.00 93.06 599 SER A O 1
ATOM 4571 N N . SER A 1 600 ? -9.813 -8.531 -10.739 1.00 90.75 600 SER A N 1
ATOM 4572 C CA . SER A 1 600 ? -9.774 -9.004 -12.132 1.00 90.75 600 SER A CA 1
ATOM 4573 C C . SER A 1 600 ? -10.150 -10.490 -12.241 1.00 90.75 600 SER A C 1
ATOM 4575 O O . SER A 1 600 ? -10.830 -10.897 -13.186 1.00 90.75 600 SER A O 1
ATOM 4577 N N . SER A 1 601 ? -9.759 -11.310 -11.259 1.00 89.69 601 SER A N 1
ATOM 4578 C CA . SER A 1 601 ? -10.021 -12.754 -11.238 1.00 89.69 601 SER A CA 1
ATOM 4579 C C . SER A 1 601 ? -11.498 -13.092 -10.979 1.00 89.69 601 SER A C 1
ATOM 4581 O O . SER A 1 601 ? -12.024 -14.018 -11.605 1.00 89.69 601 SER A O 1
ATOM 4583 N N . ALA A 1 602 ? -12.213 -12.309 -10.164 1.00 90.88 602 ALA A N 1
ATOM 4584 C CA . ALA A 1 602 ? -13.659 -12.458 -9.985 1.00 90.88 602 ALA A CA 1
ATOM 4585 C C . ALA A 1 602 ? -14.447 -12.122 -11.265 1.00 90.88 602 ALA A C 1
ATOM 4587 O O . ALA A 1 602 ? -15.358 -12.869 -11.647 1.00 90.88 602 ALA A O 1
ATOM 4588 N N . LEU A 1 603 ? -14.053 -11.074 -12.005 1.00 92.19 603 LEU A N 1
ATOM 4589 C CA . LEU A 1 603 ? -14.636 -10.792 -13.324 1.00 92.19 603 LEU A CA 1
ATOM 4590 C C . LEU A 1 603 ? -14.338 -11.921 -14.330 1.00 92.19 603 LEU A C 1
ATOM 4592 O O . LEU A 1 603 ? -15.229 -12.338 -15.075 1.00 92.19 603 LEU A O 1
ATOM 4596 N N . ILE A 1 604 ? -13.118 -12.472 -14.324 1.00 91.00 604 ILE A N 1
ATOM 4597 C CA . ILE A 1 604 ? -12.732 -13.635 -15.144 1.00 91.00 604 ILE A CA 1
ATOM 4598 C C . ILE A 1 604 ? -13.618 -14.853 -14.843 1.00 91.00 604 ILE A C 1
ATOM 4600 O O . ILE A 1 604 ? -14.098 -15.503 -15.781 1.00 91.00 604 ILE A O 1
ATOM 4604 N N . ALA A 1 605 ? -13.931 -15.114 -13.571 1.00 89.19 605 ALA A N 1
ATOM 4605 C CA . ALA A 1 605 ? -14.867 -16.163 -13.178 1.00 89.19 605 ALA A CA 1
ATOM 4606 C C . ALA A 1 605 ? -16.310 -15.882 -13.657 1.00 89.19 605 ALA A C 1
ATOM 4608 O O . ALA A 1 605 ? -16.985 -16.802 -14.139 1.00 89.19 605 ALA A O 1
ATOM 4609 N N . ALA A 1 606 ? -16.777 -14.628 -13.583 1.00 87.19 606 ALA A N 1
ATOM 4610 C CA . ALA A 1 606 ? -18.111 -14.189 -14.020 1.00 87.19 606 ALA A CA 1
ATOM 4611 C C . ALA A 1 606 ? -18.324 -14.259 -15.547 1.00 87.19 606 ALA A C 1
ATOM 4613 O O . ALA A 1 606 ? -19.397 -14.683 -16.005 1.00 87.19 606 ALA A O 1
ATOM 4614 N N . MET A 1 607 ? -17.290 -13.932 -16.334 1.00 85.62 607 MET A N 1
ATOM 4615 C CA . MET A 1 607 ? -17.259 -14.162 -17.786 1.00 85.62 607 MET A CA 1
ATOM 4616 C C . MET A 1 607 ? -17.487 -15.641 -18.134 1.00 85.62 607 MET A C 1
ATOM 4618 O O . MET A 1 607 ? -18.181 -15.944 -19.100 1.00 85.62 607 MET A O 1
ATOM 4622 N N . GLY A 1 608 ? -16.946 -16.552 -17.318 1.00 71.00 608 GLY A N 1
ATOM 4623 C CA . GLY A 1 608 ? -16.854 -17.982 -17.615 1.00 71.00 608 GLY A CA 1
ATOM 4624 C C . GLY A 1 608 ? -15.428 -18.372 -17.996 1.00 71.00 608 GLY A C 1
ATOM 4625 O O . GLY A 1 608 ? -14.752 -17.622 -18.701 1.00 71.00 608 GLY A O 1
ATOM 4626 N N . ALA A 1 609 ? -14.985 -19.523 -17.490 1.00 44.28 609 ALA A N 1
ATOM 4627 C CA . ALA A 1 609 ? -13.781 -20.213 -17.944 1.00 44.28 609 ALA A CA 1
ATOM 4628 C C . ALA A 1 609 ? -14.156 -21.125 -19.118 1.00 44.28 609 ALA A C 1
ATOM 4630 O O . ALA A 1 609 ? -15.230 -21.763 -18.999 1.00 44.28 609 ALA A O 1
#

Secondary structure (DSSP, 8-state):
---GGGTT--TTTTHHHHHHHHHHHHHS-TTTS-TTTGGGTT--HHHHTSHHHHHHHHHHHHH-HHHHHHHHHHHHTSHHHHHHHHT--STTHHHHHHHHHTTT-HHHHHHHHHHH--TTHHHHHHHHHHHHHHHHHHHHHHHHHHHHHHHHHHHHHHHHHHHHHHHHHHHHHHHHHHHHHHHHHHHHHHHHHHHHHHHHHHHHHHHHHHHHHHHHHHHHHHHHHHHHHHHHHHHHHHHHHHHHHHHHHHHHHHHHHHHHHHHHHHHHHHHHHHHHHHHHHHHHHHHHHHHHHTTS-------------------------------------------------------------------------------------------------------S------------SSHHHHHHHHHHHHHHHHHHHHHHHHHHTTTGGG--------------PPPPP-PPTT--TTSHHHHHHHHHSTT-EEEEEHHHHHHHHHTTS-HHHHHHHHHHHHHHHHHHH---EEEEESS--S-SSS--EETTEEEEEPPTT--HHHHHHHHHHTS-TTS-EEEE---HHHHHHHHHTTPEEE-HHHHHHHH--

Foldseek 3Di:
DDAVVNLVFQLVLQQLLQLLLVVLLQVDDLVPRDPLCNVVNPPDSVRCSDRVNSVSSSCCLRPPPVSVVSSLVVLCPDPLLVVLVVPDDLVCLLVSLVVCVVVVNLSSNLNSCVSVVPVNSSSNSVSSVVVVVVVVVVVVVVVVVVVVVVVVVVVVVVVVVVVVVVVVVVVVVVVVVVVVVVVVVVVVVVVVVVVVVVVVVVVVVVVVVVVVVVVVVVVVVVVVVVVVVVVVVVVVVVVVVVVVVVVVVVVVVVVVVVVVVVVVVVVVVVVVVVVVVVVVVVVVVVVVVVVVVVPPDDDDDDDDDDDDDDDDDDDDDDDDDDDDDDDDDDDDDDDDDDDDDDDDDDDDDDDDDDDDDDDDDDDDDDDDDDDDDDDDDDDDDDDDDDDDDDDDDDDDDDDDDDDDDDDDDDDPPDVPVVVVVVVVVVVVVVVVVVVVVVVVVVPPPDPDDDDDDDDDDDDPAFDAQDFPPPDDCLALVRVLVSLLDPQEAEEEAQCQLLCVPPVVDDPVVSNVVSQVLVQVSCVRRVHQYEYEYEDDDDDDDDWDDDNRYTYYYAYDVGGSLVVSLVVLVVDPSHGAYEYEDPDDVSCVSVVVNVHHYYYSVSVVVNSPD

Sequence (609 aa):
MANGNELGIPDVLLAPLLEQAGDVMRDTPDADVPAQLRPLLGFDRRGLARAAARAQLLRAVEGDETFRTAVFERFLNRTEVASVLDGWSRNDAAKVAAVAASQDDLPVLASALYAARPKGWTIGIGAALGVFEGERRRQEAEEEVVALRNRLETVEESARRAEAHRDELEVQFNELDSTLKDERRSRRQREEDAERLTVDSNEKIERLEVERDRANRTIEIAQERASREAARARESEDQLRELRREFEELRAQMLRTEEATADARAAEIERVRRHVHMLERSADVAAALSRELGALSDNGRKLIPEHGQEMPPSTVAAHLDDSWVGEDDVAVDDDGDDASDSGDDETEPTATTDQGETSTNSDDADDVAGSTSTSDASNGDAPDSGTLTASAPSPAASAVFQEAAELDDDSIVHNDELTMSTAMLEQAMADAERAAAEDEDLFESSIGTPNSAPMAQRSSGRAQVPVPPGMFIEEKSTVLEMMSARGVVMIVDGYNVSMNKWGDLSISEQRDRLVDAMTDLHARTRCPVTIVFDGAAVDIGGATRRRGVRVLFSREGEEADLVVVRELTKLPMGIPAIVVSSDGWVREQAESEGALVISSSALIAAMGA